Protein AF-A0A0F5YB56-F1 (afdb_monomer)

Mean predicted aligned error: 17.94 Å

Foldseek 3Di:
DVLVVLVVVDDALVSLVVSLVVLVVLLVVLVPPDPPDPCVVVSVVVNVVSVVVNVVSVVVNCVNQLQNVLVVLQVVLVVLVVP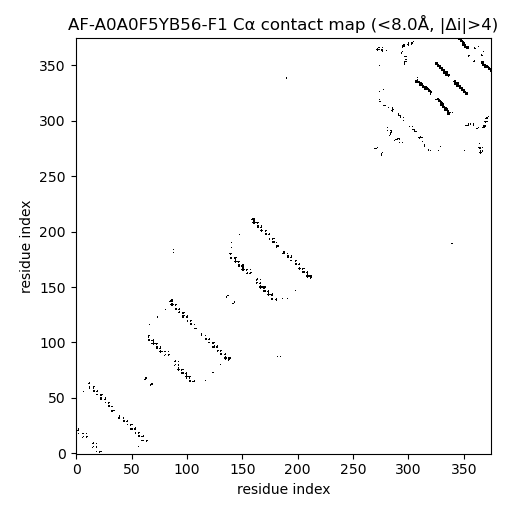DQALVSLVSSLVSLVSSLVSLVPDDPPPPCNVVSVVVNVVSVVSNVVSVVSSCVRQLQNVLVVLLVVLVVQVVVDQALVSLVSSLVSLVSSLVSLVPQDPPHPLVVLSVVVNVVSVVSSVVSNVVSVVRVVVVVVVVVVPDDDDDDDDDDDDDDDDDDDDDDDDDDDDDDDDDDDDDDDDDDDDDDQDLAPVSQVVVQLCCVAVVVDQSLLQAAPVQSVQDDGFARWHDKDWPDKDADPVRFKIKTWMFIFGADPSRHTDTFIKIWIKGQHPPPVSQVPGRSSIGTNHMDTD

pLDDT: mean 81.75, std 20.07, range [25.58, 98.75]

Radius of gyration: 40.67 Å; Cα contacts (8 Å, |Δi|>4): 469; chains: 1; bounding box: 80×60×147 Å

Secondary structure (DSSP, 8-state):
-HHHHHTTT--SHHHHHHHHHHHHHHHHHHHTS-TTSTTHHHHHHHHHHHHHHHHHHHHHHHHH-HHHHHHHHHHHHHHHHTT--SHHHHHHHHHHHHHHHHHHHTS-TTSTTHHHHHHHHHHHHHHHHHHHHHHHHH-HHHHHHHHHHHHHHHGGG--SHHHHHHHHHHHHHHHHHHTT--TTSTTHHHHHHHHHHHHHHHHHHHHHHHHHHHHHHHHHHHTSPPPPPPPPP-----------------------------PPPP-PPPP-SHHHHHHHHHHHHHHS----GGGB-GGGGGG----EEEEEEEEEEEEEEGGGTEEEEEEEEEEE-TTS-EEEEEEEEEEEE---HHHHTTSGGGEEEEEEEE-

Sequence (375 aa):
MKAAVNVQTAESMADWNIVTTQWEEAINLLKIVPKLSENYSVAQSKITEYQRNLDYAKNKVALLDPLNQAMNKAQSAANLTQTAKSYDQWNQVYSGWKDAISLLENLPESHQKSDFAQQKITEYQSNLDYAKQQMTRTDPFVSGTNKAEEAVLLQPNAVLEADWNEVANCWQKAITLLKTVSQTHPQYQTASQKITEYQQNLSYAQKQANLMRQATVAVMQNSLPVSSPQSPPSSPTQQSVKPQVSNSAQQPTNNPQPSNPPTSPQPQPVSGSATDFMNAYLNDIVNKGSYGYGYWCKSSEILSSRLFSPRNFQVLDVNEYDNGNSASATVRIDSSNKGGMPITQNWRFYLDKETDPSAVEGLPGGWCIALMFDS

Organism: NCBI:txid1637645

Solvent-accessible surface area (backbone atoms only — not comparable to full-atom values): 20847 Å² total; per-residue (Å²): 109,72,38,72,54,46,64,77,73,48,82,49,47,68,43,25,47,52,33,27,52,45,33,51,53,51,41,54,62,41,68,69,53,51,86,86,41,90,57,29,68,59,32,56,54,47,40,61,55,42,50,56,53,29,52,53,28,48,52,49,29,57,67,57,31,43,62,54,49,16,53,53,30,35,51,53,17,58,58,43,58,79,72,50,76,46,28,72,47,23,47,50,27,26,48,23,25,49,53,16,38,53,30,39,74,70,53,56,81,87,42,98,55,39,73,60,37,57,55,47,39,61,57,38,49,56,53,27,54,50,25,51,51,48,21,61,74,36,26,32,53,59,55,10,52,53,29,39,50,52,18,61,70,44,50,88,74,44,75,48,32,68,45,20,48,48,26,21,48,25,23,50,51,13,41,57,28,27,69,66,45,46,88,87,39,98,54,31,67,52,32,57,54,47,38,60,54,38,54,53,53,25,52,50,27,50,51,50,17,53,48,37,46,51,52,53,52,52,53,61,66,69,67,61,77,78,78,80,79,81,84,78,82,83,84,85,88,83,83,91,83,88,86,88,92,86,85,90,85,81,90,89,89,83,88,90,85,88,86,86,88,81,84,75,84,71,89,70,81,84,59,61,41,71,62,52,29,49,54,52,52,52,45,34,34,41,76,67,69,41,69,55,67,86,44,40,18,82,94,24,52,92,70,64,77,67,78,42,74,39,70,47,75,43,83,75,48,70,49,72,38,79,96,71,44,31,34,43,34,37,31,40,35,37,23,25,43,100,79,63,51,78,42,76,47,42,33,40,35,36,33,31,52,50,82,55,79,88,59,32,86,76,26,57,58,28,44,17,37,53,46,77,48,82,103

Nearest PDB structures (foldseek):
  8uc6-assembly2_B  TM=3.831E-01  e=4.352E-01  Homo sapiens
  1x8z-assembly2_C  TM=3.629E-01  e=2.295E+00  Arabidopsis thaliana
  4tql-assembly1_A  TM=1.793E-01  e=3.166E+00  synthetic construct

Structure (mmCIF, N/CA/C/O backbone):
data_AF-A0A0F5YB56-F1
#
_entry.id   AF-A0A0F5YB56-F1
#
loop_
_atom_site.group_PDB
_atom_site.id
_atom_site.type_symbol
_atom_site.label_atom_id
_atom_site.label_alt_id
_atom_site.label_comp_id
_atom_site.label_asym_id
_atom_site.label_entity_id
_atom_site.label_seq_id
_atom_site.pdbx_PDB_ins_code
_atom_site.Cartn_x
_atom_site.Cartn_y
_atom_site.Cartn_z
_atom_site.occupancy
_atom_site.B_iso_or_equiv
_atom_site.auth_seq_id
_atom_site.auth_comp_id
_atom_site.auth_asym_id
_atom_site.auth_atom_id
_atom_site.pdbx_PDB_model_num
ATOM 1 N N . MET A 1 1 ? -13.302 -8.556 49.519 1.00 72.69 1 MET A N 1
ATOM 2 C CA . MET A 1 1 ? -14.594 -8.554 48.782 1.00 72.69 1 MET 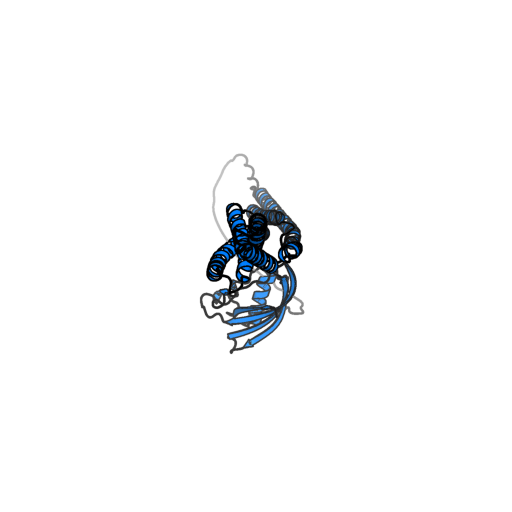A CA 1
ATOM 3 C C . MET A 1 1 ? -14.366 -9.057 47.363 1.00 72.69 1 MET A C 1
ATOM 5 O O . MET A 1 1 ? -13.220 -9.028 46.932 1.00 72.69 1 MET A O 1
ATOM 9 N N . LYS A 1 2 ? -15.421 -9.452 46.637 1.00 80.75 2 LYS A N 1
ATOM 10 C CA . LYS A 1 2 ? -15.313 -9.990 45.267 1.00 80.75 2 LYS A CA 1
ATOM 11 C C . LYS A 1 2 ? -14.617 -9.021 44.291 1.00 80.75 2 LYS A C 1
ATOM 13 O O . LYS A 1 2 ? -13.666 -9.428 43.636 1.00 80.75 2 LYS A O 1
ATOM 18 N N . ALA A 1 3 ? -14.966 -7.730 44.330 1.00 78.62 3 ALA A N 1
ATOM 19 C CA . ALA A 1 3 ? -14.349 -6.696 43.488 1.00 78.62 3 ALA A CA 1
ATOM 20 C C . ALA A 1 3 ? -12.815 -6.654 43.609 1.00 78.62 3 ALA A C 1
ATOM 22 O O . ALA A 1 3 ? -12.112 -6.681 42.608 1.00 78.62 3 ALA A O 1
ATOM 23 N N . ALA A 1 4 ? -12.289 -6.658 44.839 1.00 80.62 4 ALA A N 1
ATOM 24 C CA . ALA A 1 4 ? -10.849 -6.592 45.100 1.00 80.62 4 ALA A CA 1
ATOM 25 C C . ALA A 1 4 ? -10.066 -7.831 44.619 1.00 80.62 4 ALA A C 1
ATOM 27 O O . ALA A 1 4 ? -8.869 -7.720 44.376 1.00 80.62 4 ALA A O 1
ATOM 28 N N . VAL A 1 5 ? -10.727 -8.987 44.479 1.00 84.25 5 VAL A N 1
ATOM 29 C CA . VAL A 1 5 ? -10.136 -10.188 43.863 1.00 84.25 5 VAL A CA 1
ATOM 30 C C . VAL A 1 5 ? -10.181 -10.053 42.343 1.00 84.25 5 VAL A C 1
ATOM 32 O O . VAL A 1 5 ? -9.153 -10.171 41.689 1.00 84.25 5 VAL A O 1
ATOM 35 N N . ASN A 1 6 ? -11.345 -9.704 41.788 1.00 83.25 6 ASN A N 1
ATOM 36 C CA . ASN A 1 6 ? -11.537 -9.555 40.344 1.00 83.25 6 ASN A CA 1
ATOM 37 C C . ASN A 1 6 ? -10.616 -8.483 39.721 1.00 83.25 6 ASN A C 1
ATOM 39 O O . ASN A 1 6 ? -10.156 -8.665 38.602 1.00 83.25 6 ASN A O 1
ATOM 43 N N . VAL A 1 7 ? -10.280 -7.405 40.447 1.00 86.44 7 VAL A N 1
ATOM 44 C CA . VAL A 1 7 ? -9.283 -6.391 40.026 1.00 86.44 7 VAL A CA 1
ATOM 45 C C . VAL A 1 7 ? -7.919 -7.009 39.678 1.00 86.44 7 VAL A C 1
ATOM 47 O O . VAL A 1 7 ? -7.213 -6.465 38.834 1.00 86.44 7 VAL A O 1
ATOM 50 N N . GLN A 1 8 ? -7.532 -8.120 40.314 1.00 84.12 8 GLN A N 1
ATOM 51 C CA . GLN A 1 8 ? -6.227 -8.762 40.104 1.00 84.12 8 GLN A CA 1
ATOM 52 C C . GLN A 1 8 ? -6.178 -9.642 38.848 1.00 84.12 8 GLN A C 1
ATOM 54 O O . GLN A 1 8 ? -5.088 -9.971 38.391 1.00 84.12 8 GLN A O 1
ATOM 59 N N . THR A 1 9 ? -7.337 -10.024 38.302 1.00 87.31 9 THR A N 1
ATOM 60 C CA . THR A 1 9 ? -7.467 -10.963 37.173 1.00 87.31 9 THR A CA 1
ATOM 61 C C . THR A 1 9 ? -8.269 -10.384 36.004 1.00 87.31 9 THR A C 1
ATOM 63 O O . THR A 1 9 ? -8.651 -11.125 35.104 1.00 87.31 9 THR A O 1
ATOM 66 N N . ALA A 1 10 ? -8.601 -9.091 36.035 1.00 87.81 10 ALA A N 1
ATOM 67 C CA . ALA A 1 10 ? -9.390 -8.438 34.998 1.00 87.81 10 ALA A CA 1
ATOM 68 C C . ALA A 1 10 ? -8.500 -8.020 33.818 1.00 87.81 10 ALA A C 1
ATOM 70 O O . ALA A 1 10 ? -7.656 -7.127 33.943 1.00 87.81 10 ALA A O 1
ATOM 71 N N . GLU A 1 11 ? -8.721 -8.635 32.658 1.00 83.94 11 GLU A N 1
ATOM 72 C CA . GLU A 1 11 ? -7.939 -8.386 31.441 1.00 83.94 11 GLU A CA 1
ATOM 73 C C . GLU A 1 11 ? -8.788 -7.729 30.346 1.00 83.94 11 GLU A C 1
ATOM 75 O O . GLU A 1 11 ? -8.334 -6.790 29.691 1.00 83.94 11 GLU A O 1
ATOM 80 N N . SER A 1 12 ? -10.043 -8.158 30.187 1.00 82.88 12 SER A N 1
ATOM 81 C CA . SER A 1 12 ? -10.967 -7.637 29.176 1.00 82.88 12 SER A CA 1
ATOM 82 C C . SER A 1 12 ? -11.818 -6.472 29.690 1.00 82.88 12 SER A C 1
ATOM 84 O O . SER A 1 12 ? -12.022 -6.295 30.894 1.00 82.88 12 SER A O 1
ATOM 86 N N . MET A 1 13 ? -12.403 -5.689 28.774 1.00 83.38 13 MET A N 1
ATOM 87 C CA . MET A 1 13 ? -13.374 -4.653 29.155 1.00 83.38 13 MET A CA 1
ATOM 88 C C . MET A 1 13 ? -14.573 -5.245 29.916 1.00 83.38 13 MET A C 1
ATOM 90 O O . MET A 1 13 ? -15.077 -4.613 30.839 1.00 83.38 13 MET A O 1
ATOM 94 N N . ALA A 1 14 ? -15.013 -6.461 29.571 1.00 85.12 14 ALA A N 1
ATOM 95 C CA . ALA A 1 14 ? -16.103 -7.134 30.273 1.00 85.12 14 ALA A CA 1
ATOM 96 C C . ALA A 1 14 ? -15.753 -7.379 31.752 1.00 85.12 14 ALA A C 1
ATOM 98 O O . ALA A 1 14 ? -16.564 -7.078 32.629 1.00 85.12 14 ALA A O 1
ATOM 99 N N . ASP A 1 15 ? -14.522 -7.812 32.042 1.00 87.56 15 ASP A N 1
ATOM 100 C CA . ASP A 1 15 ? -14.042 -7.993 33.416 1.00 87.56 15 ASP A CA 1
ATOM 101 C C . ASP A 1 15 ? -13.987 -6.659 34.171 1.00 87.56 15 ASP A C 1
ATOM 103 O O . ASP A 1 15 ? -14.460 -6.560 35.306 1.00 87.56 15 ASP A O 1
ATOM 107 N N . TRP A 1 16 ? -13.470 -5.602 33.534 1.00 90.62 16 TRP A N 1
ATOM 108 C CA . TRP A 1 16 ? -13.402 -4.266 34.135 1.00 90.62 16 TRP A CA 1
ATOM 109 C C . TRP A 1 16 ? -14.781 -3.620 34.336 1.00 90.62 16 TRP A C 1
ATOM 111 O O . TRP A 1 16 ? -14.974 -2.903 35.322 1.00 90.62 16 TRP A O 1
ATOM 121 N N . ASN A 1 17 ? -15.768 -3.925 33.489 1.00 89.50 17 ASN A N 1
ATOM 122 C CA . ASN A 1 17 ? -17.169 -3.556 33.704 1.00 89.50 17 ASN A CA 1
ATOM 123 C C . ASN A 1 17 ? -17.752 -4.290 34.923 1.00 89.50 17 ASN A C 1
ATOM 125 O O . ASN A 1 17 ? -18.320 -3.647 35.803 1.00 89.50 17 ASN A O 1
ATOM 129 N N . ILE A 1 18 ? -17.527 -5.603 35.051 1.00 92.50 18 ILE A N 1
ATOM 130 C CA . ILE A 1 18 ? -17.944 -6.385 36.230 1.00 92.50 18 ILE A CA 1
ATOM 131 C C . ILE A 1 18 ? -17.301 -5.835 37.515 1.00 92.50 18 ILE A C 1
ATOM 133 O O . ILE A 1 18 ? -17.972 -5.704 38.540 1.00 92.50 18 ILE A O 1
ATOM 137 N N . VAL A 1 19 ? -16.011 -5.488 37.476 1.00 92.75 19 VAL A N 1
ATOM 138 C CA . VAL A 1 19 ? -15.304 -4.836 38.592 1.00 92.75 19 VAL A CA 1
ATOM 139 C C . VAL A 1 19 ? -15.931 -3.478 38.930 1.00 92.75 19 VAL A C 1
ATOM 141 O O . VAL A 1 19 ? -16.148 -3.188 40.106 1.00 92.75 19 VAL A O 1
ATOM 144 N N . THR A 1 20 ? -16.253 -2.668 37.918 1.00 93.38 20 THR A N 1
ATOM 145 C CA . THR A 1 20 ? -16.901 -1.354 38.068 1.00 93.38 20 THR A CA 1
ATOM 146 C C . THR A 1 20 ? -18.245 -1.486 38.787 1.00 93.38 20 THR A C 1
ATOM 148 O O . THR A 1 20 ? -18.437 -0.859 39.830 1.00 93.38 20 THR A O 1
ATOM 151 N N . THR A 1 21 ? -19.130 -2.371 38.315 1.00 95.12 21 THR A N 1
ATOM 152 C CA . THR A 1 21 ? -20.437 -2.632 38.941 1.00 95.12 21 THR A CA 1
ATOM 153 C C . THR A 1 21 ? -20.297 -3.080 40.398 1.00 95.12 21 THR A C 1
ATOM 155 O O . THR A 1 21 ? -20.975 -2.547 41.273 1.00 95.12 21 THR A O 1
ATOM 158 N N . GLN A 1 22 ? -19.368 -3.993 40.705 1.00 95.00 22 GLN A N 1
ATOM 159 C CA . GLN A 1 22 ? -19.186 -4.485 42.078 1.00 95.00 22 GLN A CA 1
ATOM 160 C C . GLN A 1 22 ? -18.652 -3.415 43.049 1.00 95.00 22 GLN A C 1
ATOM 162 O O . GLN A 1 22 ? -18.952 -3.470 44.245 1.00 95.00 22 GLN A O 1
ATOM 167 N N . TRP A 1 23 ? -17.867 -2.440 42.572 1.00 96.50 23 TRP A N 1
ATOM 168 C CA . TRP A 1 23 ? -17.486 -1.284 43.390 1.00 96.50 23 TRP A CA 1
ATOM 169 C C . TRP A 1 23 ? -18.673 -0.338 43.622 1.00 96.50 23 TRP A C 1
ATOM 171 O O . TRP A 1 23 ? -18.860 0.119 44.750 1.00 96.50 23 TRP A O 1
ATOM 181 N N . GLU A 1 24 ? -19.505 -0.086 42.608 1.00 96.75 24 GLU A N 1
ATOM 182 C CA . GLU A 1 24 ? -20.713 0.747 42.733 1.00 96.75 24 GLU A CA 1
ATOM 183 C C . GLU A 1 24 ? -21.739 0.151 43.703 1.00 96.75 24 GLU A C 1
ATOM 185 O O . GLU A 1 24 ? -22.206 0.847 44.608 1.00 96.75 24 GLU A O 1
ATOM 190 N N . GLU A 1 25 ? -22.036 -1.145 43.580 1.00 96.12 25 GLU A N 1
ATOM 191 C CA . GLU A 1 25 ? -22.903 -1.887 44.503 1.00 96.12 25 GLU A CA 1
ATOM 192 C C . GLU A 1 25 ? -22.407 -1.775 45.951 1.00 96.12 25 GLU A C 1
ATOM 194 O O . GLU A 1 25 ? -23.170 -1.420 46.852 1.00 96.12 25 GLU A O 1
ATOM 199 N N . ALA A 1 26 ? -21.112 -2.009 46.183 1.00 95.38 26 ALA A N 1
ATOM 200 C CA . ALA A 1 26 ? -20.529 -1.939 47.518 1.00 95.38 26 ALA A CA 1
ATOM 201 C C . ALA A 1 26 ? -20.551 -0.519 48.109 1.00 95.38 26 ALA A C 1
ATOM 203 O O . ALA A 1 26 ? -20.830 -0.353 49.296 1.00 95.38 26 ALA A O 1
ATOM 204 N N . ILE A 1 27 ? -20.300 0.513 47.297 1.00 96.75 27 ILE A N 1
ATOM 205 C CA . ILE A 1 27 ? -20.431 1.915 47.718 1.00 96.75 27 ILE A CA 1
ATOM 206 C C . ILE A 1 27 ? -21.886 2.226 48.093 1.00 96.75 27 ILE A C 1
ATOM 208 O O . ILE A 1 27 ? -22.131 2.876 49.110 1.00 96.75 27 ILE A O 1
ATOM 212 N N . ASN A 1 28 ? -22.860 1.745 47.318 1.00 96.81 28 ASN A N 1
ATOM 213 C CA . ASN A 1 28 ? -24.279 1.961 47.598 1.00 96.81 28 ASN A CA 1
ATOM 214 C C . ASN A 1 28 ? -24.735 1.249 48.886 1.00 96.81 28 ASN A C 1
ATOM 216 O O . ASN A 1 28 ? -25.461 1.848 49.679 1.00 96.81 28 ASN A O 1
ATOM 220 N N . LEU A 1 29 ? -24.230 0.042 49.164 1.00 96.19 29 LEU A N 1
ATOM 221 C CA . LEU A 1 29 ? -24.455 -0.660 50.436 1.00 96.19 29 LEU A CA 1
ATOM 222 C C . LEU A 1 29 ? -23.815 0.048 51.644 1.00 96.19 29 LEU A C 1
ATOM 224 O O . LEU A 1 29 ? -24.367 0.008 52.740 1.00 96.19 29 LEU A O 1
ATOM 228 N N . LEU A 1 30 ? -22.681 0.733 51.472 1.00 96.19 30 LEU A N 1
ATOM 229 C CA . LEU A 1 30 ? -22.083 1.533 52.550 1.00 96.19 30 LEU A CA 1
ATOM 230 C C . LEU A 1 30 ? -22.827 2.860 52.782 1.00 96.19 30 LEU A C 1
ATOM 232 O O . LEU A 1 30 ? -22.901 3.327 53.919 1.00 96.19 30 LEU A O 1
ATOM 236 N N . LYS A 1 31 ? -23.412 3.464 51.737 1.00 96.31 31 LYS A N 1
ATOM 237 C CA . LYS A 1 31 ? -24.181 4.721 51.840 1.00 96.31 31 LYS A CA 1
ATOM 238 C C . LYS A 1 31 ? -25.451 4.597 52.688 1.00 96.31 31 LYS A C 1
ATOM 240 O O . LYS A 1 31 ? -25.878 5.599 53.255 1.00 96.31 31 LYS A O 1
ATOM 245 N N . ILE A 1 32 ? -26.045 3.404 52.790 1.00 96.75 32 ILE A N 1
ATOM 246 C CA . ILE A 1 32 ? -27.259 3.166 53.595 1.00 96.75 32 ILE A CA 1
ATOM 247 C C . ILE A 1 32 ? -26.985 2.936 55.093 1.00 96.75 32 ILE A C 1
ATOM 249 O O . ILE A 1 32 ? -27.934 2.805 55.865 1.00 96.75 32 ILE A O 1
ATOM 253 N N . VAL A 1 33 ? -25.719 2.895 55.533 1.00 96.44 33 VAL A N 1
ATOM 254 C CA . VAL A 1 33 ? -25.373 2.708 56.953 1.00 96.44 33 VAL A CA 1
ATOM 255 C C . VAL A 1 33 ? -25.888 3.901 57.783 1.00 96.44 33 VAL A C 1
ATOM 257 O O . VAL A 1 33 ? -25.495 5.039 57.510 1.00 96.44 33 VAL A O 1
ATOM 260 N N . PRO A 1 34 ? -26.739 3.690 58.810 1.00 96.75 34 PRO A N 1
ATOM 261 C CA . PRO A 1 34 ? -27.306 4.786 59.596 1.00 96.75 34 PRO A CA 1
ATOM 262 C C . PRO A 1 34 ? -26.246 5.597 60.348 1.00 96.75 34 PRO A C 1
ATOM 264 O O . PRO A 1 34 ? -25.312 5.031 60.911 1.00 96.75 34 PRO A O 1
ATOM 267 N N . LYS A 1 35 ? -26.448 6.918 60.461 1.00 94.06 35 LYS A N 1
ATOM 268 C CA . LYS A 1 35 ? -25.538 7.841 61.178 1.00 94.06 35 LYS A CA 1
ATOM 269 C C . LYS A 1 35 ? -25.308 7.498 62.654 1.00 94.06 35 LYS A C 1
ATOM 271 O O . LYS A 1 35 ? -24.278 7.867 63.201 1.00 94.06 35 LYS A O 1
ATOM 276 N N . LEU A 1 36 ? -26.269 6.819 63.284 1.00 95.69 36 LEU A N 1
ATOM 277 C CA . LEU A 1 36 ? -26.202 6.366 64.678 1.00 95.69 36 LEU A CA 1
ATOM 278 C C . LEU A 1 36 ? -25.543 4.983 64.835 1.00 95.69 36 LEU A C 1
ATOM 280 O O . LEU A 1 36 ? -25.415 4.497 65.953 1.00 95.69 36 LEU A O 1
ATOM 284 N N . SER A 1 37 ? -25.146 4.327 63.740 1.00 96.94 37 SER A N 1
ATOM 285 C CA . SER A 1 37 ? -24.396 3.073 63.806 1.00 96.94 37 SER A CA 1
ATOM 286 C C . 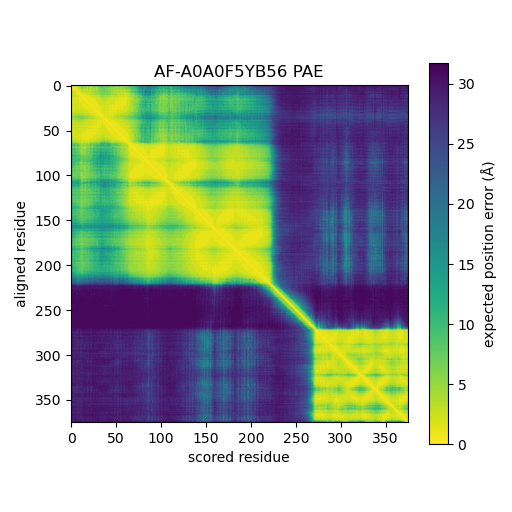SER A 1 37 ? -22.964 3.337 64.266 1.00 96.94 37 SER A C 1
ATOM 288 O O . SER A 1 37 ? -22.284 4.197 63.708 1.00 96.94 37 SER A O 1
ATOM 290 N N . GLU A 1 38 ? -22.464 2.523 65.195 1.00 96.31 38 GLU A N 1
ATOM 291 C CA . GLU A 1 38 ? -21.053 2.514 65.614 1.00 96.31 38 GLU A CA 1
ATOM 292 C C . GLU A 1 38 ? -20.092 2.363 64.415 1.00 96.31 38 GLU A C 1
ATOM 294 O O . GLU A 1 38 ? -19.005 2.936 64.390 1.00 96.31 38 GLU A O 1
ATOM 299 N N . ASN A 1 39 ? -20.534 1.667 63.361 1.00 95.50 39 ASN A N 1
ATOM 300 C CA . ASN A 1 39 ? -19.767 1.444 62.136 1.00 95.50 39 ASN A CA 1
ATOM 301 C C . ASN A 1 39 ? -19.852 2.594 61.113 1.00 95.50 39 ASN A C 1
ATOM 303 O O . ASN A 1 39 ? -19.219 2.509 60.059 1.00 95.50 39 ASN A O 1
ATOM 307 N N . TYR A 1 40 ? -20.596 3.676 61.377 1.00 96.62 40 TYR A N 1
ATOM 308 C CA . TYR A 1 40 ? -20.810 4.752 60.400 1.00 96.62 40 TYR A CA 1
ATOM 309 C C . TYR A 1 40 ? -19.498 5.408 59.938 1.00 96.62 40 TYR A C 1
ATOM 311 O O . TYR A 1 40 ? -19.279 5.567 58.738 1.00 96.62 40 TYR A O 1
ATOM 319 N N . SER A 1 41 ? -18.586 5.727 60.863 1.00 95.69 41 SER A N 1
ATOM 320 C CA . SER A 1 41 ? -17.281 6.329 60.528 1.00 95.69 41 SER A CA 1
ATOM 321 C C . SER A 1 41 ? -16.414 5.405 59.655 1.00 95.69 41 SER A C 1
ATOM 323 O O . SER A 1 41 ? -15.781 5.840 58.685 1.00 95.69 41 SER A O 1
ATOM 325 N N . VAL A 1 42 ? -16.454 4.096 59.935 1.00 96.50 42 VAL A N 1
ATOM 326 C CA . VAL A 1 42 ? -15.768 3.065 59.141 1.00 96.50 42 VAL A CA 1
ATOM 327 C C . VAL A 1 42 ? -16.377 2.972 57.739 1.00 96.50 42 VAL A C 1
ATOM 329 O O . VAL A 1 42 ? -15.639 2.927 56.753 1.00 96.50 42 VAL A O 1
ATOM 332 N N . ALA A 1 43 ? -17.708 3.022 57.627 1.00 96.69 43 ALA A N 1
ATOM 333 C CA . ALA A 1 43 ? -18.408 3.016 56.346 1.00 96.69 43 ALA A CA 1
ATOM 334 C C . ALA A 1 43 ? -18.056 4.242 55.484 1.00 96.69 43 ALA A C 1
ATOM 336 O O . ALA A 1 43 ? -17.710 4.076 54.316 1.00 96.69 43 ALA A O 1
ATOM 337 N N . GLN A 1 44 ? -18.045 5.455 56.054 1.00 96.44 44 GLN A N 1
ATOM 338 C CA . GLN A 1 44 ? -17.638 6.675 55.334 1.00 96.44 44 GLN A CA 1
ATOM 339 C C . GLN A 1 44 ? -16.172 6.620 54.864 1.00 96.44 44 GLN A C 1
ATOM 341 O O . GLN A 1 44 ? -15.857 6.984 53.725 1.00 96.44 44 GLN A O 1
ATOM 346 N N . SER A 1 45 ? -15.278 6.085 55.701 1.00 96.69 45 SER A N 1
ATOM 347 C CA . SER A 1 45 ? -13.873 5.866 55.334 1.00 96.69 45 SER A CA 1
ATOM 348 C C . SER A 1 45 ? -13.744 4.889 54.156 1.00 96.69 45 SER A C 1
ATOM 350 O O . SER A 1 45 ? -13.021 5.159 53.195 1.00 96.69 45 SER A O 1
ATOM 352 N N . LYS A 1 46 ? -14.505 3.783 54.175 1.00 95.69 46 LYS A N 1
ATOM 353 C CA . LYS A 1 46 ? -14.518 2.797 53.084 1.00 95.69 46 LYS A CA 1
ATOM 354 C C . LYS A 1 46 ? -15.180 3.296 51.801 1.00 95.69 46 LYS A C 1
ATOM 356 O O . LYS A 1 46 ? -14.696 2.938 50.734 1.00 95.69 46 LYS A O 1
ATOM 361 N N . ILE A 1 47 ? -16.184 4.174 51.864 1.00 97.25 47 ILE A N 1
ATOM 362 C CA . ILE A 1 47 ? -16.727 4.845 50.666 1.00 97.25 47 ILE A CA 1
ATOM 363 C C . ILE A 1 47 ? -15.620 5.622 49.941 1.00 97.25 47 ILE A C 1
ATOM 365 O O . ILE A 1 47 ? -15.472 5.486 48.730 1.00 97.25 47 ILE A O 1
ATOM 369 N N . THR A 1 48 ? -14.797 6.376 50.677 1.00 94.88 48 THR A N 1
ATOM 370 C CA . THR A 1 48 ? -13.687 7.160 50.097 1.00 94.88 48 THR A CA 1
ATOM 371 C C . THR A 1 48 ? -12.614 6.267 49.462 1.00 94.88 48 THR A C 1
ATOM 373 O O . THR A 1 48 ? -12.076 6.576 48.399 1.00 94.88 48 THR A O 1
ATOM 376 N N . GLU A 1 49 ? -12.297 5.136 50.095 1.00 93.81 49 GLU A N 1
ATOM 377 C CA . GLU A 1 49 ? -11.391 4.128 49.536 1.00 93.81 49 GLU A CA 1
ATOM 378 C C . GLU A 1 49 ? -11.954 3.510 48.250 1.00 93.81 49 GLU A C 1
ATOM 380 O O . GLU A 1 49 ? -11.271 3.481 47.227 1.00 93.81 49 GLU A O 1
ATOM 385 N N . TYR A 1 50 ? -13.208 3.060 48.288 1.00 96.12 50 TYR A N 1
ATOM 386 C CA . TYR A 1 50 ? -13.836 2.333 47.189 1.00 96.12 50 TYR A CA 1
ATOM 387 C C . TYR A 1 50 ? -14.135 3.239 45.994 1.00 96.12 50 TYR A C 1
ATOM 389 O O . TYR A 1 50 ? -14.043 2.772 44.863 1.00 96.12 50 TYR A O 1
ATOM 397 N N . GLN A 1 51 ? -14.405 4.531 46.212 1.00 95.94 51 GLN A N 1
ATOM 398 C CA . GLN A 1 51 ? -14.556 5.501 45.127 1.00 95.94 51 GLN A CA 1
ATOM 399 C C . GLN A 1 51 ? -13.279 5.592 44.278 1.00 95.94 51 GLN A C 1
ATOM 401 O O . GLN A 1 51 ? -13.358 5.521 43.058 1.00 95.94 51 GLN A O 1
ATOM 406 N N . ARG A 1 52 ? -12.089 5.619 44.896 1.00 94.75 52 ARG A N 1
ATOM 407 C CA . ARG A 1 52 ? -10.816 5.619 44.147 1.00 94.75 52 ARG A CA 1
ATOM 408 C C . ARG A 1 52 ? -10.608 4.332 43.341 1.00 94.75 52 ARG A C 1
ATOM 410 O O . ARG A 1 52 ? -10.088 4.382 42.229 1.00 94.75 52 ARG A O 1
ATOM 417 N N . ASN A 1 53 ? -11.041 3.188 43.874 1.00 93.62 53 ASN A N 1
ATOM 418 C CA . ASN A 1 53 ? -10.976 1.906 43.162 1.00 93.62 53 ASN A CA 1
ATOM 419 C C . ASN A 1 53 ? -11.979 1.843 41.995 1.00 93.62 53 ASN A C 1
ATOM 421 O O . ASN A 1 53 ? -11.663 1.289 40.943 1.00 93.62 53 ASN A O 1
ATOM 425 N N . LEU A 1 54 ? -13.160 2.444 42.165 1.00 94.38 54 LEU A N 1
ATOM 426 C CA . LEU A 1 54 ? -14.158 2.617 41.114 1.00 94.38 54 LEU A CA 1
ATOM 427 C C . LEU A 1 54 ? -13.630 3.513 39.987 1.00 94.38 54 LEU A C 1
ATOM 429 O O . LEU A 1 54 ? -13.733 3.146 38.819 1.00 94.38 54 LEU A O 1
ATOM 433 N N . ASP A 1 55 ? -13.022 4.649 40.326 1.00 92.50 55 ASP A N 1
ATOM 434 C CA . ASP A 1 55 ? -12.444 5.577 39.350 1.00 92.50 55 ASP A CA 1
ATOM 435 C C . ASP A 1 55 ? -11.299 4.903 38.564 1.00 92.50 55 ASP A C 1
ATOM 437 O O . ASP A 1 55 ? -11.203 5.042 37.343 1.00 92.50 55 ASP A O 1
ATOM 441 N N . TYR A 1 56 ? -10.471 4.088 39.231 1.00 89.81 56 TYR A N 1
ATOM 442 C CA . TYR A 1 56 ? -9.456 3.254 38.578 1.00 89.81 56 TYR A CA 1
ATOM 443 C C . TYR A 1 56 ? -10.070 2.236 37.601 1.00 89.81 56 TYR A C 1
ATOM 445 O O . TYR A 1 56 ? -9.621 2.137 36.457 1.00 89.81 56 TYR A O 1
ATOM 453 N N . ALA A 1 57 ? -11.115 1.512 38.016 1.00 91.06 57 ALA A N 1
ATOM 454 C CA . ALA A 1 57 ? -11.806 0.550 37.159 1.00 91.06 57 ALA A CA 1
ATOM 455 C C . ALA A 1 57 ? -12.465 1.225 35.942 1.00 91.06 57 ALA A C 1
ATOM 457 O O . ALA A 1 57 ? -12.315 0.746 34.819 1.00 91.06 57 ALA A O 1
ATOM 458 N N . LYS A 1 58 ? -13.093 2.392 36.127 1.00 89.88 58 LYS A N 1
ATOM 459 C CA . LYS A 1 58 ? -13.667 3.191 35.031 1.00 89.88 58 LYS A CA 1
ATOM 460 C C . LYS A 1 58 ? -12.612 3.668 34.035 1.00 89.88 58 LYS A C 1
ATOM 462 O O . LYS A 1 58 ? -12.837 3.586 32.831 1.00 89.88 58 LYS A O 1
ATOM 467 N N . ASN A 1 59 ? -11.438 4.088 34.511 1.00 87.56 59 ASN A N 1
ATOM 468 C CA . ASN A 1 59 ? -10.311 4.425 33.636 1.00 87.56 59 ASN A CA 1
ATOM 469 C C . ASN A 1 59 ? -9.810 3.210 32.830 1.00 87.56 59 ASN A C 1
ATOM 471 O O . ASN A 1 59 ? -9.421 3.365 31.674 1.00 87.56 59 ASN A O 1
ATOM 475 N N . LYS A 1 60 ? -9.852 1.994 33.396 1.00 87.62 60 LYS A N 1
ATOM 476 C CA . LYS A 1 60 ? -9.538 0.756 32.660 1.00 87.62 60 LYS A CA 1
ATOM 477 C C . LYS A 1 60 ? -10.580 0.433 31.589 1.00 87.62 60 LYS A C 1
ATOM 479 O O . LYS A 1 60 ? -10.185 0.137 30.466 1.00 87.62 60 LYS A O 1
ATOM 484 N N . VAL A 1 61 ? -11.875 0.562 31.892 1.00 86.75 61 VAL A N 1
ATOM 485 C CA . VAL A 1 61 ? -12.951 0.425 30.890 1.00 86.75 61 VAL A CA 1
ATOM 486 C C . VAL A 1 61 ? -12.748 1.421 29.744 1.00 86.75 61 VAL A C 1
ATOM 488 O O . VAL A 1 61 ? -12.722 1.014 28.588 1.00 86.75 61 VAL A O 1
ATOM 491 N N . ALA A 1 62 ? -12.513 2.702 30.049 1.00 79.94 62 ALA A N 1
ATOM 492 C CA . ALA A 1 62 ? -12.317 3.744 29.038 1.00 79.94 62 ALA A CA 1
ATOM 493 C C . ALA A 1 62 ? -11.071 3.524 28.155 1.00 79.94 62 ALA A C 1
ATOM 495 O O . ALA A 1 62 ? -11.097 3.853 26.971 1.00 79.94 62 ALA A O 1
ATOM 496 N N . LEU A 1 63 ? -9.993 2.947 28.701 1.00 77.44 63 LEU A N 1
ATOM 497 C CA . LEU A 1 63 ? -8.789 2.575 27.945 1.00 77.44 63 LEU A CA 1
ATOM 498 C C . LEU A 1 63 ? -9.019 1.368 27.014 1.00 77.44 63 LEU A C 1
AT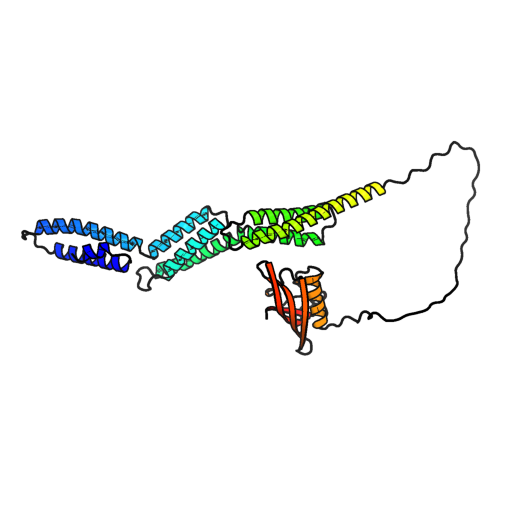OM 500 O O . LEU A 1 63 ? -8.397 1.266 25.955 1.00 77.44 63 LEU A O 1
ATOM 504 N N . LEU A 1 64 ? -9.892 0.445 27.420 1.00 81.06 64 LEU A N 1
ATOM 505 C CA . LEU A 1 64 ? -10.236 -0.767 26.672 1.00 81.06 64 LEU A CA 1
ATOM 506 C C . LEU A 1 64 ? -11.415 -0.574 25.703 1.00 81.06 64 LEU A C 1
ATOM 508 O O . LEU A 1 64 ? -11.744 -1.502 24.973 1.00 81.06 64 LEU A O 1
ATOM 512 N N . ASP A 1 65 ? -12.031 0.610 25.682 1.00 84.50 65 ASP A N 1
ATOM 513 C CA . ASP A 1 65 ? -13.086 1.003 24.744 1.00 84.50 65 ASP A CA 1
ATOM 514 C C . ASP A 1 65 ? -12.557 1.053 23.293 1.00 84.50 65 ASP A C 1
ATOM 516 O O . ASP A 1 65 ? -11.721 1.916 22.987 1.00 84.50 65 ASP A O 1
ATOM 520 N N . PRO A 1 66 ? -13.046 0.181 22.379 1.00 85.62 66 PRO A N 1
ATOM 521 C CA . PRO A 1 66 ? -12.662 0.200 20.971 1.00 85.62 66 PRO A CA 1
ATOM 522 C C . PRO A 1 66 ? -12.904 1.558 20.313 1.00 85.62 66 PRO A C 1
ATOM 524 O O . PRO A 1 66 ? -12.120 1.955 19.454 1.00 85.62 66 PRO A O 1
ATOM 527 N N . LEU A 1 67 ? -13.915 2.319 20.754 1.00 89.00 67 LEU A N 1
ATOM 528 C CA . LEU A 1 67 ? -14.164 3.663 20.241 1.00 89.00 67 LEU A CA 1
ATOM 529 C C . LEU A 1 67 ? -13.009 4.610 20.590 1.00 89.00 67 LEU A C 1
ATOM 531 O O . LEU A 1 67 ? -12.496 5.300 19.710 1.00 89.00 67 LEU A O 1
ATOM 535 N N . ASN A 1 68 ? -12.551 4.629 21.844 1.00 87.81 68 ASN A N 1
ATOM 536 C CA . ASN A 1 68 ? -11.423 5.476 22.248 1.00 87.81 68 ASN A CA 1
ATOM 537 C C . ASN A 1 68 ? -10.116 5.024 21.580 1.00 87.81 68 ASN A C 1
ATOM 539 O O . ASN A 1 68 ? -9.311 5.860 21.163 1.00 87.81 68 ASN A O 1
ATOM 543 N N . GLN A 1 69 ? -9.911 3.714 21.419 1.00 89.81 69 GLN A N 1
ATOM 544 C CA . GLN A 1 69 ? -8.764 3.176 20.684 1.00 89.81 69 GLN A CA 1
ATOM 545 C C . GLN A 1 69 ? -8.790 3.596 19.205 1.00 89.81 69 GLN A C 1
ATOM 547 O O . GLN A 1 69 ? -7.767 4.054 18.689 1.00 89.81 69 GLN A O 1
ATOM 552 N N . ALA A 1 70 ? -9.955 3.536 18.551 1.00 94.56 70 ALA A N 1
ATOM 553 C CA . ALA A 1 70 ? -10.144 3.992 17.178 1.00 94.56 70 ALA A CA 1
ATOM 554 C C . ALA A 1 70 ? -9.853 5.489 17.023 1.00 94.56 70 ALA A C 1
ATOM 556 O O . ALA A 1 70 ? -9.081 5.875 16.146 1.00 94.56 70 ALA A O 1
ATOM 557 N N . MET A 1 71 ? -10.406 6.332 17.904 1.00 92.94 71 MET A N 1
ATOM 558 C CA . MET A 1 71 ? -10.162 7.781 17.884 1.00 92.94 71 MET A CA 1
ATOM 559 C C . MET A 1 71 ? -8.667 8.108 18.064 1.00 92.94 71 MET A C 1
ATOM 561 O O . MET A 1 71 ? -8.132 8.963 17.360 1.00 92.94 71 MET A O 1
ATOM 565 N N . ASN A 1 72 ? -7.954 7.393 18.943 1.00 90.19 72 ASN A N 1
ATOM 566 C CA . ASN A 1 72 ? -6.511 7.578 19.151 1.00 90.19 72 ASN A CA 1
ATOM 567 C C . ASN A 1 72 ? -5.668 7.152 17.931 1.00 90.19 72 ASN A C 1
ATOM 569 O O . ASN A 1 72 ? -4.704 7.837 17.566 1.00 90.19 72 ASN A O 1
ATOM 573 N N . LYS A 1 73 ? -6.032 6.038 17.279 1.00 95.00 73 LYS A N 1
ATOM 574 C CA . LYS A 1 73 ? -5.417 5.570 16.022 1.00 95.00 73 LYS A CA 1
ATOM 575 C C . LYS A 1 73 ? -5.635 6.577 14.890 1.00 95.00 73 LYS A C 1
ATOM 577 O O . LYS A 1 73 ? -4.667 6.994 14.252 1.00 95.00 73 LYS A O 1
ATOM 582 N N . ALA A 1 74 ? -6.871 7.044 14.722 1.00 95.75 74 ALA A N 1
ATOM 583 C CA . ALA A 1 74 ? -7.250 8.076 13.764 1.00 95.75 74 ALA A CA 1
ATOM 584 C C . ALA A 1 74 ? -6.497 9.396 13.988 1.00 95.75 74 ALA A C 1
ATOM 586 O O . ALA A 1 74 ? -5.925 9.944 13.048 1.00 95.75 74 ALA A O 1
ATOM 587 N N . GLN A 1 75 ? -6.414 9.885 15.231 1.00 92.44 75 GLN A N 1
ATOM 588 C CA . GLN A 1 75 ? -5.678 11.114 15.547 1.00 92.44 75 GLN A CA 1
ATOM 589 C C . GLN A 1 75 ? -4.183 10.987 15.219 1.00 92.44 75 GLN A C 1
ATOM 591 O O . GLN A 1 75 ? -3.570 11.924 14.705 1.00 92.44 75 GLN A O 1
ATOM 596 N N . SER A 1 76 ? -3.596 9.818 15.478 1.00 93.69 76 SER A N 1
ATOM 597 C CA . SER A 1 76 ? -2.194 9.534 15.160 1.00 93.69 76 SER A CA 1
ATOM 598 C C . SER A 1 76 ? -1.954 9.508 13.642 1.00 93.69 76 SER A C 1
ATOM 600 O O . SER A 1 76 ? -1.001 10.124 13.162 1.00 93.69 76 SER A O 1
ATOM 602 N N . ALA A 1 77 ? -2.855 8.883 12.875 1.00 95.25 77 ALA A N 1
ATOM 603 C CA . ALA A 1 77 ? -2.819 8.886 11.412 1.00 95.25 77 ALA A CA 1
ATOM 604 C C . ALA A 1 77 ? -2.997 10.303 10.830 1.00 95.25 77 ALA A C 1
ATOM 606 O O . ALA A 1 77 ? -2.229 10.712 9.955 1.00 95.25 77 ALA A O 1
ATOM 607 N N . ALA A 1 78 ? -3.940 11.092 11.356 1.00 93.38 78 ALA A N 1
ATOM 608 C CA . ALA A 1 78 ? -4.176 12.482 10.961 1.00 93.38 78 ALA A CA 1
ATOM 609 C C . ALA A 1 78 ? -2.966 13.392 11.235 1.00 93.38 78 ALA A C 1
ATOM 611 O O . ALA A 1 78 ? -2.600 14.203 10.383 1.00 93.38 78 ALA A O 1
ATOM 612 N N . ASN A 1 79 ? -2.303 13.226 12.384 1.00 91.62 79 ASN A N 1
ATOM 613 C CA . ASN A 1 79 ? -1.089 13.971 12.722 1.00 91.62 79 ASN A CA 1
ATOM 614 C C . ASN A 1 79 ? 0.070 13.611 11.778 1.00 91.62 79 ASN A C 1
ATOM 616 O O . ASN A 1 79 ? 0.743 14.499 11.251 1.00 91.62 79 ASN A O 1
ATOM 620 N N . LEU A 1 80 ? 0.287 12.316 11.515 1.00 95.75 80 LEU A N 1
ATOM 621 C CA . LEU A 1 80 ? 1.348 11.861 10.614 1.00 95.75 80 LEU A CA 1
ATOM 622 C C . LEU A 1 80 ? 1.097 12.297 9.158 1.00 95.75 80 LEU A C 1
ATOM 624 O O . LEU A 1 80 ? 2.041 12.687 8.472 1.00 95.75 80 LEU A O 1
ATOM 628 N N . THR A 1 81 ? -0.166 12.347 8.718 1.00 96.75 81 THR A N 1
ATOM 629 C CA . THR A 1 81 ? -0.590 12.850 7.391 1.00 96.75 81 THR A CA 1
ATOM 630 C C . THR A 1 81 ? -0.019 14.240 7.074 1.00 96.75 81 THR A C 1
ATOM 632 O O . THR A 1 81 ? 0.326 14.508 5.928 1.00 96.75 81 THR A O 1
ATOM 635 N N . GLN A 1 82 ? 0.144 15.115 8.077 1.00 91.69 82 GLN A N 1
ATOM 636 C CA . GLN A 1 82 ? 0.674 16.477 7.888 1.00 91.69 82 GLN A CA 1
ATOM 637 C C . GLN A 1 82 ? 2.177 16.525 7.563 1.00 91.69 82 GLN A C 1
ATOM 639 O O . GLN A 1 82 ? 2.688 17.558 7.132 1.00 91.69 82 GLN A O 1
ATOM 644 N N . THR A 1 83 ? 2.912 15.437 7.814 1.00 95.75 83 THR A N 1
ATOM 645 C CA . THR A 1 83 ? 4.385 15.405 7.732 1.00 95.75 83 THR A CA 1
ATOM 646 C C . THR A 1 83 ? 4.943 14.248 6.903 1.00 95.75 83 THR A C 1
ATOM 648 O O . THR A 1 83 ? 6.134 14.262 6.582 1.00 95.75 83 THR A O 1
ATOM 651 N N . ALA A 1 84 ? 4.104 13.280 6.522 1.00 96.00 84 ALA A N 1
ATOM 652 C CA . ALA A 1 84 ? 4.473 12.128 5.710 1.00 96.00 84 ALA A CA 1
ATOM 653 C C . ALA A 1 84 ? 4.952 12.535 4.304 1.00 96.00 84 ALA A C 1
ATOM 655 O O . ALA A 1 84 ? 4.309 13.305 3.588 1.00 96.00 84 ALA A O 1
ATOM 656 N N . LYS A 1 85 ? 6.111 12.003 3.905 1.00 94.69 85 LYS A N 1
ATOM 657 C CA . LYS A 1 85 ? 6.791 12.291 2.629 1.00 94.69 85 LYS A CA 1
ATOM 658 C C . LYS A 1 85 ? 7.272 11.038 1.899 1.00 94.69 85 LYS A C 1
ATOM 660 O O . LYS A 1 85 ? 7.424 11.091 0.683 1.00 94.69 85 LYS A O 1
ATOM 665 N N . SER A 1 86 ? 7.521 9.938 2.610 1.00 94.88 86 SER A N 1
ATOM 666 C CA . SER A 1 86 ? 7.934 8.657 2.025 1.00 94.88 86 SER A CA 1
ATOM 667 C C . SER A 1 86 ? 6.806 7.627 2.024 1.00 94.88 86 SER A C 1
ATOM 669 O O . SER A 1 86 ? 5.887 7.707 2.843 1.00 94.88 86 SER A O 1
ATOM 671 N N . TYR A 1 87 ? 6.934 6.613 1.162 1.00 94.19 87 TYR A N 1
ATOM 672 C CA . TYR A 1 87 ? 6.059 5.440 1.152 1.00 94.19 87 TYR A CA 1
ATOM 673 C C . TYR A 1 87 ? 5.854 4.853 2.555 1.00 94.19 87 TYR A C 1
ATOM 675 O O . TYR A 1 87 ? 4.718 4.656 2.968 1.00 94.19 87 TYR A O 1
ATOM 683 N N . ASP A 1 88 ? 6.931 4.623 3.318 1.00 94.94 88 ASP A N 1
ATOM 684 C CA . ASP A 1 88 ? 6.846 3.990 4.643 1.00 94.94 88 ASP A CA 1
ATOM 685 C C . ASP A 1 88 ? 6.054 4.840 5.652 1.00 94.94 88 ASP A C 1
ATOM 687 O O . ASP A 1 88 ? 5.333 4.297 6.490 1.00 94.94 88 ASP A O 1
ATOM 691 N N . GLN A 1 89 ? 6.133 6.172 5.558 1.00 96.94 89 GLN A N 1
ATOM 692 C CA . GLN A 1 89 ? 5.324 7.076 6.382 1.00 96.94 89 GLN A CA 1
ATOM 693 C C . GLN A 1 89 ? 3.852 7.050 5.951 1.00 96.94 89 GLN A C 1
ATOM 695 O O . GLN A 1 89 ? 2.969 6.957 6.801 1.00 96.94 89 GLN A O 1
ATOM 700 N N . TRP A 1 90 ? 3.570 7.065 4.646 1.00 97.69 90 TRP A N 1
ATOM 701 C CA . TRP A 1 90 ? 2.201 6.944 4.136 1.00 97.69 90 TRP A CA 1
ATOM 702 C C . TRP A 1 90 ? 1.581 5.567 4.409 1.00 97.69 90 TRP A C 1
ATOM 704 O O . TRP A 1 90 ? 0.389 5.487 4.693 1.00 97.69 90 TRP A O 1
ATOM 714 N N . ASN A 1 91 ? 2.385 4.504 4.445 1.00 96.81 91 ASN A N 1
ATOM 715 C CA . ASN A 1 91 ? 1.972 3.166 4.861 1.00 96.81 91 ASN A CA 1
ATOM 716 C C . ASN A 1 91 ? 1.591 3.116 6.353 1.00 96.81 91 ASN A C 1
ATOM 718 O O . ASN A 1 91 ? 0.633 2.439 6.726 1.00 96.81 91 ASN A O 1
ATOM 722 N N . GLN A 1 92 ? 2.285 3.871 7.212 1.00 97.50 92 GLN A N 1
ATOM 723 C CA . GLN A 1 92 ? 1.896 4.041 8.619 1.00 97.50 92 GLN A CA 1
ATOM 724 C C . GLN A 1 92 ? 0.596 4.847 8.765 1.00 97.50 92 GLN A C 1
ATOM 726 O O . GLN A 1 92 ? -0.260 4.459 9.557 1.00 97.50 92 GLN A O 1
ATOM 731 N N . VAL A 1 93 ? 0.404 5.914 7.975 1.00 98.25 93 VAL A N 1
ATOM 732 C CA . VAL A 1 93 ? -0.872 6.658 7.918 1.00 98.25 93 VAL A CA 1
ATOM 733 C C . VAL A 1 93 ? -2.017 5.730 7.499 1.00 98.25 93 VAL A C 1
ATOM 735 O O . VAL A 1 93 ? -3.026 5.647 8.195 1.00 98.25 93 VAL A O 1
ATOM 738 N N . TYR A 1 94 ? -1.843 4.995 6.397 1.00 98.12 94 TYR A N 1
ATOM 739 C CA . TYR A 1 94 ? -2.806 4.016 5.890 1.00 98.12 94 TYR A CA 1
ATOM 740 C C . TYR A 1 94 ? -3.141 2.950 6.944 1.00 98.12 94 TYR A C 1
ATOM 742 O O . TYR A 1 94 ? -4.312 2.696 7.220 1.00 98.12 94 TYR A O 1
ATOM 750 N N . SER A 1 95 ? -2.126 2.380 7.599 1.00 98.00 95 SER A N 1
ATOM 751 C CA . SER A 1 95 ? -2.320 1.386 8.662 1.00 98.00 95 SER A CA 1
ATOM 752 C C . SER A 1 95 ? -3.079 1.966 9.860 1.00 98.00 95 SER A C 1
ATOM 754 O O . SER A 1 95 ? -3.986 1.323 10.373 1.00 98.00 95 SER A O 1
ATOM 756 N N . GLY A 1 96 ? -2.780 3.204 10.270 1.00 98.06 96 GLY A N 1
ATOM 757 C CA . GLY A 1 96 ? -3.482 3.877 11.364 1.00 98.06 96 GLY A CA 1
ATOM 758 C C . GLY A 1 96 ? -4.963 4.148 11.070 1.00 98.06 96 GLY A C 1
ATOM 759 O O . GLY A 1 96 ? -5.799 3.940 11.949 1.00 98.06 96 GLY A O 1
ATOM 760 N N . TRP A 1 97 ? -5.306 4.541 9.837 1.00 98.25 97 TRP A N 1
ATOM 761 C CA . TRP A 1 97 ? -6.705 4.666 9.410 1.00 98.25 97 TRP A CA 1
ATOM 762 C C . TRP A 1 97 ? -7.410 3.310 9.337 1.00 98.25 97 TRP A C 1
ATOM 764 O O . TRP A 1 97 ? -8.533 3.187 9.819 1.00 98.25 97 TRP A O 1
ATOM 774 N N . LYS A 1 98 ? -6.742 2.281 8.801 1.00 98.50 98 LYS A N 1
ATOM 775 C CA . LYS A 1 98 ? -7.287 0.921 8.705 1.00 98.50 98 LYS A CA 1
ATOM 776 C C . LYS A 1 98 ? -7.579 0.326 10.086 1.00 98.50 98 LYS A C 1
ATOM 778 O O . LYS A 1 98 ? -8.658 -0.220 10.296 1.00 98.50 98 LYS A O 1
ATOM 783 N N . ASP A 1 99 ? -6.646 0.468 11.027 1.00 97.62 99 ASP A N 1
ATOM 784 C CA . ASP A 1 99 ? -6.821 0.047 12.420 1.00 97.62 99 ASP A CA 1
ATOM 785 C C . ASP A 1 99 ? -8.000 0.779 13.077 1.00 97.62 99 ASP A C 1
ATOM 787 O O . ASP A 1 99 ? -8.802 0.159 13.772 1.00 97.62 99 ASP A O 1
ATOM 791 N N . ALA A 1 100 ? -8.122 2.094 12.850 1.00 97.12 100 ALA A N 1
ATOM 792 C CA . ALA A 1 100 ? -9.218 2.890 13.395 1.00 97.12 100 ALA A CA 1
ATOM 793 C C . ALA A 1 100 ? -10.581 2.439 12.852 1.00 97.12 100 ALA A C 1
ATOM 795 O O . ALA A 1 100 ? -11.503 2.251 13.638 1.00 97.12 100 ALA A O 1
ATOM 796 N N . ILE A 1 101 ? -10.699 2.222 11.538 1.00 97.62 101 ILE A N 1
ATOM 797 C CA . ILE A 1 101 ? -11.918 1.694 10.907 1.00 97.62 101 ILE A CA 1
ATOM 798 C C . ILE A 1 101 ? -12.268 0.324 11.494 1.00 97.62 101 ILE A C 1
ATOM 800 O O . ILE A 1 101 ? -13.378 0.151 11.984 1.00 97.62 101 ILE A O 1
ATOM 804 N N . SER A 1 102 ? -11.311 -0.607 11.554 1.00 97.12 102 SER A N 1
ATOM 805 C CA . SER A 1 102 ? -11.566 -1.961 12.057 1.00 97.12 102 SER A CA 1
ATOM 806 C C . SER A 1 102 ? -12.012 -1.979 13.525 1.00 97.12 102 SER A C 1
ATOM 808 O O . SER A 1 102 ? -12.864 -2.779 13.906 1.00 97.12 102 SER A O 1
ATOM 810 N N . LEU A 1 103 ? -11.493 -1.074 14.360 1.00 94.94 103 LEU A N 1
ATOM 811 C CA . LEU A 1 103 ? -11.949 -0.921 15.746 1.00 94.94 103 LEU A CA 1
ATOM 812 C C . LEU A 1 103 ? -13.383 -0.375 15.847 1.00 94.94 103 LEU A C 1
ATOM 814 O O . LEU A 1 103 ? -14.095 -0.746 16.777 1.00 94.94 103 LEU A O 1
ATOM 818 N N . LEU A 1 104 ? -13.817 0.470 14.904 1.00 94.38 104 LEU A N 1
ATOM 819 C CA . LEU A 1 104 ? -15.198 0.961 14.833 1.00 94.38 104 LEU A CA 1
ATOM 820 C C . LEU A 1 104 ? -16.161 -0.091 14.267 1.00 94.38 104 LEU A C 1
ATOM 822 O O . LEU A 1 104 ? -17.260 -0.231 14.789 1.00 94.38 104 LEU A O 1
ATOM 826 N N . GLU A 1 105 ? -15.752 -0.849 13.246 1.00 93.62 105 GLU A N 1
ATOM 827 C CA . GLU A 1 105 ? -16.544 -1.941 12.650 1.00 93.62 105 GLU A CA 1
ATOM 828 C C . GLU A 1 105 ? -16.825 -3.077 13.647 1.00 93.62 105 GLU A C 1
ATOM 830 O O . GLU A 1 105 ? -17.845 -3.752 13.548 1.00 93.62 105 GLU A O 1
ATOM 835 N N . ASN A 1 106 ? -15.936 -3.277 14.626 1.00 89.81 106 ASN A N 1
ATOM 836 C CA . ASN A 1 106 ? -16.095 -4.266 15.694 1.00 89.81 106 ASN A CA 1
ATOM 837 C C . ASN A 1 106 ? -16.806 -3.716 16.952 1.00 89.81 106 ASN A C 1
ATOM 839 O O . ASN A 1 106 ? -16.839 -4.397 17.981 1.00 89.81 106 ASN A O 1
ATOM 843 N N . LEU A 1 107 ? -17.373 -2.501 16.916 1.00 87.62 107 LEU A N 1
ATOM 844 C CA . LEU A 1 107 ? -18.218 -2.017 18.013 1.00 87.62 107 LEU A CA 1
ATOM 845 C C . LEU A 1 107 ? -19.559 -2.775 18.034 1.00 87.62 107 LEU A C 1
ATOM 847 O O . LEU A 1 107 ? -20.190 -2.923 16.989 1.00 87.62 107 LEU A O 1
ATOM 851 N N . PRO A 1 108 ? -20.048 -3.220 19.208 1.00 81.56 108 PRO A N 1
ATOM 852 C CA . PRO A 1 108 ? -21.374 -3.827 19.311 1.00 81.56 108 PRO A CA 1
ATOM 853 C C . PRO A 1 108 ? -22.477 -2.861 18.860 1.00 81.56 108 PRO A C 1
ATOM 855 O O . PRO A 1 108 ? -22.455 -1.694 19.243 1.00 81.56 108 PRO A O 1
ATOM 858 N N . GLU A 1 109 ? -23.504 -3.347 18.155 1.00 76.19 109 GLU A N 1
ATOM 859 C CA . GLU A 1 109 ? -24.659 -2.515 17.759 1.00 76.19 109 GLU A CA 1
ATOM 860 C C . GLU A 1 109 ? -25.360 -1.860 18.963 1.00 76.19 109 GLU A C 1
ATOM 862 O O . GLU A 1 109 ? -25.845 -0.736 18.875 1.00 76.19 109 GLU A O 1
ATOM 867 N N . SER A 1 110 ? -25.359 -2.537 20.118 1.00 77.75 110 SER A N 1
ATOM 868 C CA . SER A 1 110 ? -25.894 -2.029 21.388 1.00 77.75 110 SER A CA 1
ATOM 869 C C . SER A 1 110 ? -25.026 -0.952 22.056 1.00 77.75 110 SER A C 1
ATOM 871 O O . SER A 1 110 ? -25.385 -0.444 23.121 1.00 77.75 110 SER A O 1
ATOM 873 N N . HIS A 1 111 ? -23.880 -0.594 21.472 1.00 80.75 111 HIS A N 1
ATOM 874 C CA . HIS A 1 111 ? -23.018 0.454 21.992 1.00 80.75 111 HIS A CA 1
ATOM 875 C C . HIS A 1 111 ? -23.684 1.828 21.834 1.00 80.75 111 HIS A C 1
ATOM 877 O O . HIS A 1 111 ? -24.098 2.214 20.743 1.00 80.75 111 HIS A O 1
ATOM 883 N N . GLN A 1 112 ? -23.710 2.622 22.911 1.00 82.25 112 GLN A N 1
ATOM 884 C CA . GLN A 1 112 ? -24.411 3.919 22.977 1.00 82.25 112 GLN A CA 1
ATOM 885 C C . GLN A 1 112 ? -24.001 4.925 21.877 1.00 82.25 112 GLN A C 1
ATOM 887 O O . GLN A 1 112 ? -24.702 5.903 21.633 1.00 82.25 112 GLN A O 1
ATOM 892 N N . LYS A 1 113 ? -22.849 4.713 21.232 1.00 85.81 113 LYS A N 1
ATOM 893 C CA . LYS A 1 113 ? -22.291 5.575 20.181 1.00 85.81 113 LYS A CA 1
ATOM 894 C C . LYS A 1 113 ? -22.154 4.873 18.820 1.00 85.81 113 LYS A C 1
ATOM 896 O O . LYS A 1 113 ? -21.310 5.287 18.030 1.00 85.81 113 LYS A O 1
ATOM 901 N N . SER A 1 114 ? -22.941 3.828 18.548 1.00 82.25 114 SER A N 1
ATOM 902 C CA . SER A 1 114 ? -22.882 3.082 17.277 1.00 82.25 114 SER A CA 1
ATOM 903 C C . SER A 1 114 ? -23.100 3.989 16.049 1.00 82.25 114 SER A C 1
ATOM 905 O O . SER A 1 114 ? -22.242 4.046 15.171 1.00 82.25 114 SER A O 1
ATOM 907 N N . ASP A 1 115 ? -24.135 4.841 16.049 1.00 86.50 115 ASP A N 1
ATOM 908 C CA . ASP A 1 115 ? -24.388 5.806 14.957 1.00 86.50 115 ASP A CA 1
ATOM 909 C C . ASP A 1 115 ? -23.196 6.747 14.693 1.00 86.50 115 ASP A C 1
ATOM 911 O O . ASP A 1 115 ? -22.844 7.039 13.549 1.00 86.50 115 ASP A O 1
ATOM 915 N N . PHE A 1 116 ? -22.539 7.212 15.762 1.00 86.88 116 PHE A N 1
ATOM 916 C CA . PHE A 1 116 ? -21.351 8.064 15.670 1.00 86.88 116 PHE A CA 1
ATOM 917 C C . PHE A 1 116 ? -20.144 7.300 15.104 1.00 86.88 116 PHE A C 1
ATOM 919 O O . PHE A 1 116 ? -19.384 7.850 14.305 1.00 86.88 116 PHE A O 1
ATOM 926 N N . ALA A 1 117 ? -19.979 6.028 15.476 1.00 90.75 117 ALA A N 1
ATOM 927 C CA . ALA A 1 117 ? -18.957 5.162 14.900 1.00 90.75 117 ALA A CA 1
ATOM 928 C C . ALA A 1 117 ? -19.182 4.954 13.394 1.00 90.75 117 ALA A C 1
ATOM 930 O O . ALA A 1 117 ? -18.245 5.128 12.618 1.00 90.75 117 ALA A O 1
ATOM 931 N N . GLN A 1 118 ? -20.421 4.701 12.961 1.00 90.75 118 GLN A N 1
ATOM 932 C CA . GLN A 1 118 ? -20.757 4.517 11.545 1.00 90.75 118 GLN A CA 1
ATOM 933 C C . GLN A 1 118 ? -20.492 5.775 10.697 1.00 90.75 118 GLN A C 1
ATOM 935 O O . GLN A 1 118 ? -19.981 5.687 9.574 1.00 90.75 118 GLN A O 1
ATOM 940 N N . GLN A 1 119 ? -20.766 6.963 11.248 1.00 91.75 119 GLN A N 1
ATOM 941 C CA . GLN A 1 119 ? -20.381 8.235 10.625 1.00 91.75 119 GLN A CA 1
ATOM 942 C C . GLN A 1 119 ? -18.853 8.347 10.486 1.00 91.75 119 GLN A C 1
ATOM 944 O O . GLN A 1 119 ? -18.351 8.701 9.416 1.00 91.75 119 GLN A O 1
ATOM 949 N N . LYS A 1 120 ? -18.100 7.989 11.537 1.00 92.50 120 LYS A N 1
ATOM 950 C CA . LYS A 1 120 ? -16.632 8.040 11.524 1.00 92.50 120 LYS A CA 1
ATOM 951 C C . LYS A 1 120 ? -15.974 7.005 10.613 1.00 92.50 120 LYS A C 1
ATOM 953 O O . LYS A 1 120 ? -14.972 7.349 9.996 1.00 92.50 120 LYS A O 1
ATOM 958 N N . ILE A 1 121 ? -16.550 5.817 10.427 1.00 96.50 121 ILE A N 1
ATOM 959 C CA . ILE A 1 121 ? -16.085 4.844 9.419 1.00 96.50 121 ILE A CA 1
ATOM 960 C C . ILE A 1 121 ? -16.081 5.481 8.021 1.00 96.50 121 ILE A C 1
ATOM 962 O O . ILE A 1 121 ? -15.073 5.425 7.321 1.00 96.50 121 ILE A O 1
ATOM 966 N N . THR A 1 122 ? -17.167 6.164 7.643 1.00 93.44 122 THR A N 1
ATOM 967 C CA . THR A 1 122 ? -17.300 6.818 6.325 1.00 93.44 122 THR A CA 1
ATOM 968 C C . THR A 1 122 ? -16.253 7.923 6.110 1.00 93.44 122 THR A C 1
ATOM 970 O O . THR A 1 122 ? -15.621 8.006 5.054 1.00 93.44 122 THR A O 1
ATOM 973 N N . GLU A 1 123 ? -16.026 8.755 7.131 1.00 91.12 123 GLU A N 1
ATOM 974 C CA . GLU A 1 123 ? -14.982 9.791 7.130 1.00 91.12 123 GLU A CA 1
ATOM 975 C C . GLU A 1 123 ? -13.577 9.175 7.008 1.00 91.12 123 GLU A C 1
ATOM 977 O O . GLU A 1 123 ? -12.758 9.610 6.196 1.00 91.12 123 GLU A O 1
ATOM 982 N N . TYR A 1 124 ? -13.297 8.129 7.787 1.00 97.50 124 TYR A N 1
ATOM 983 C CA . TYR A 1 124 ? -11.976 7.506 7.845 1.00 97.50 124 TYR A CA 1
ATOM 984 C C . TYR A 1 124 ? -11.655 6.696 6.591 1.00 97.50 124 TYR A C 1
ATOM 986 O O . TYR A 1 124 ? -10.493 6.672 6.189 1.00 97.50 124 TYR A O 1
ATOM 994 N N . GLN A 1 125 ? -12.652 6.110 5.923 1.00 97.19 125 GLN A N 1
ATOM 995 C CA . GLN A 1 125 ? -12.470 5.448 4.629 1.00 97.19 125 GLN A CA 1
ATOM 996 C C . GLN A 1 125 ? -11.947 6.431 3.569 1.00 97.19 125 GLN A C 1
ATOM 998 O O . GLN A 1 125 ? -11.002 6.121 2.847 1.00 97.19 125 GLN A O 1
ATOM 1003 N N . SER A 1 126 ? -12.467 7.663 3.549 1.00 93.12 126 SER A N 1
ATOM 1004 C CA . SER A 1 126 ? -11.971 8.718 2.649 1.00 93.12 126 SER A CA 1
ATOM 1005 C C . SER A 1 126 ? -10.502 9.075 2.935 1.00 93.12 126 SER A C 1
ATOM 1007 O O . SER A 1 126 ? -9.701 9.247 2.013 1.00 93.12 126 SER A O 1
ATOM 1009 N N . ASN A 1 127 ? -10.115 9.123 4.215 1.00 89.69 127 ASN A N 1
ATOM 1010 C CA . ASN A 1 127 ? -8.729 9.372 4.627 1.00 89.69 127 ASN A CA 1
ATOM 1011 C C . ASN A 1 127 ? -7.796 8.183 4.317 1.00 89.69 127 ASN A C 1
ATOM 1013 O O . ASN A 1 127 ? -6.634 8.387 3.955 1.00 89.69 127 ASN A O 1
ATOM 1017 N N . LEU A 1 128 ? -8.301 6.949 4.424 1.00 97.25 128 LEU A N 1
ATOM 1018 C CA . LEU A 1 128 ? -7.598 5.717 4.060 1.00 97.25 128 LEU A CA 1
ATOM 1019 C C . LEU A 1 128 ? -7.284 5.685 2.558 1.00 97.25 128 LEU A C 1
ATOM 1021 O O . LEU A 1 128 ? -6.146 5.411 2.169 1.00 97.25 128 LEU A O 1
ATOM 1025 N N . ASP A 1 129 ? -8.268 6.014 1.718 1.00 92.75 129 ASP A N 1
ATOM 1026 C CA . ASP A 1 129 ? -8.100 6.063 0.265 1.00 92.75 129 ASP A CA 1
ATOM 1027 C C . ASP A 1 129 ? -7.143 7.184 -0.163 1.00 92.75 129 ASP A C 1
ATOM 1029 O O . ASP A 1 129 ? -6.286 6.964 -1.024 1.00 92.75 129 ASP A O 1
ATOM 1033 N N . TYR A 1 130 ? -7.187 8.348 0.495 1.00 90.75 130 TYR A N 1
ATOM 1034 C CA . TYR A 1 130 ? -6.177 9.394 0.307 1.00 90.75 130 TYR A CA 1
ATOM 1035 C C . TYR A 1 130 ? -4.766 8.900 0.668 1.00 90.75 130 TYR A C 1
ATOM 1037 O O . TYR A 1 130 ? -3.835 9.056 -0.126 1.00 90.75 130 TYR A O 1
ATOM 1045 N N . ALA A 1 131 ? -4.591 8.243 1.820 1.00 94.19 131 ALA A N 1
ATOM 1046 C CA . ALA A 1 131 ? -3.297 7.691 2.225 1.00 94.19 131 ALA A CA 1
ATOM 1047 C C . ALA A 1 131 ? -2.771 6.655 1.215 1.00 94.19 131 ALA A C 1
ATOM 1049 O O . ALA A 1 131 ? -1.596 6.688 0.852 1.00 94.19 131 ALA A O 1
ATOM 1050 N N . LYS A 1 132 ? -3.651 5.795 0.686 1.00 92.69 132 LYS A N 1
ATOM 1051 C CA . LYS A 1 132 ? -3.338 4.811 -0.361 1.00 92.69 132 LYS A CA 1
ATOM 1052 C C . LYS A 1 132 ? -2.881 5.469 -1.670 1.00 92.69 132 LYS A C 1
ATOM 1054 O O . LYS A 1 132 ? -1.907 5.015 -2.266 1.00 92.69 132 LYS A O 1
ATOM 1059 N N . GLN A 1 133 ? -3.519 6.565 -2.093 1.00 87.75 133 GLN A N 1
ATOM 1060 C CA . GLN A 1 133 ? -3.067 7.353 -3.249 1.00 87.75 133 GLN A CA 1
ATOM 1061 C C . GLN A 1 133 ? -1.674 7.960 -3.011 1.00 87.75 133 GLN A C 1
ATOM 1063 O O . GLN A 1 133 ? -0.817 7.913 -3.898 1.00 87.75 133 GLN A O 1
ATOM 1068 N N . GLN A 1 134 ? -1.414 8.488 -1.809 1.00 90.19 134 GLN A N 1
ATOM 1069 C CA . GLN A 1 134 ? -0.102 9.045 -1.464 1.00 90.19 134 GLN A CA 1
ATOM 1070 C C . GLN A 1 134 ? 0.991 7.974 -1.365 1.00 90.19 134 GLN A C 1
ATOM 1072 O O . GLN A 1 134 ? 2.113 8.234 -1.801 1.00 90.19 134 GLN A O 1
ATOM 1077 N N . MET A 1 135 ? 0.679 6.762 -0.887 1.00 92.38 135 MET A N 1
ATOM 1078 C CA . MET A 1 135 ? 1.596 5.618 -0.968 1.00 92.38 135 MET A CA 1
ATOM 1079 C C . MET A 1 135 ? 2.024 5.387 -2.418 1.00 92.38 135 MET A C 1
ATOM 1081 O O . MET A 1 135 ? 3.213 5.435 -2.696 1.00 92.38 135 MET A O 1
ATOM 1085 N N . THR A 1 136 ? 1.082 5.238 -3.359 1.00 85.06 136 THR A N 1
ATOM 1086 C CA . THR A 1 136 ? 1.403 5.041 -4.787 1.00 85.06 136 THR A CA 1
ATOM 1087 C C . THR A 1 136 ? 2.221 6.197 -5.371 1.00 85.06 136 THR A C 1
ATOM 1089 O O . THR A 1 136 ? 3.170 5.963 -6.114 1.00 85.06 136 THR A O 1
ATOM 1092 N N . ARG A 1 137 ? 1.897 7.448 -5.015 1.00 84.00 137 ARG A N 1
ATOM 1093 C CA . ARG A 1 137 ? 2.626 8.644 -5.474 1.00 84.00 137 ARG A CA 1
ATOM 1094 C C . ARG A 1 137 ? 4.057 8.734 -4.931 1.00 84.00 137 ARG A C 1
ATOM 1096 O O . ARG A 1 137 ? 4.917 9.308 -5.594 1.00 84.00 137 ARG A O 1
ATOM 1103 N N . THR A 1 138 ? 4.297 8.230 -3.723 1.00 91.75 138 THR A N 1
ATOM 1104 C CA . THR A 1 138 ? 5.600 8.289 -3.035 1.00 91.75 138 THR A CA 1
ATOM 1105 C C . THR A 1 138 ? 6.364 6.965 -3.079 1.00 91.75 138 THR A C 1
ATOM 1107 O O . THR A 1 138 ? 7.430 6.859 -2.471 1.00 91.75 138 THR A O 1
ATOM 1110 N N . ASP A 1 139 ? 5.850 5.974 -3.813 1.00 93.50 139 ASP A N 1
ATOM 1111 C CA . ASP A 1 139 ? 6.456 4.658 -3.981 1.00 93.50 139 ASP A CA 1
ATOM 1112 C C . ASP A 1 139 ? 7.716 4.756 -4.876 1.00 93.50 139 ASP A C 1
ATOM 1114 O O . ASP A 1 139 ? 7.621 5.091 -6.069 1.00 93.50 139 ASP A O 1
ATOM 1118 N N . PRO A 1 140 ? 8.918 4.474 -4.331 1.00 94.12 140 PRO A N 1
ATOM 1119 C CA . PRO A 1 140 ? 10.156 4.491 -5.103 1.00 94.12 140 PRO A CA 1
ATOM 1120 C C . PRO A 1 140 ? 10.246 3.339 -6.116 1.00 94.12 140 PRO A C 1
ATOM 1122 O O . PRO A 1 140 ? 10.918 3.488 -7.138 1.00 94.12 140 PRO A O 1
ATOM 1125 N N . PHE A 1 141 ? 9.541 2.223 -5.890 1.00 91.88 141 PHE A N 1
ATOM 1126 C CA . PHE A 1 141 ? 9.439 1.124 -6.847 1.00 91.88 141 PHE A CA 1
ATOM 1127 C C . PHE A 1 141 ? 8.639 1.552 -8.077 1.00 91.88 141 PHE A C 1
ATOM 1129 O O . PHE A 1 141 ? 9.165 1.465 -9.184 1.00 91.88 141 PHE A O 1
ATOM 1136 N N . VAL A 1 142 ? 7.432 2.104 -7.886 1.00 88.06 142 VAL A N 1
ATOM 1137 C CA . VAL A 1 142 ? 6.600 2.641 -8.986 1.00 88.06 142 VAL A CA 1
ATOM 1138 C C . VAL A 1 142 ? 7.342 3.745 -9.740 1.00 88.06 142 VAL A C 1
ATOM 1140 O O . VAL A 1 142 ? 7.430 3.719 -10.967 1.00 88.06 142 VAL A O 1
ATOM 1143 N N . SER A 1 143 ? 7.943 4.691 -9.014 1.00 86.75 143 SER A N 1
ATOM 1144 C CA . SER A 1 143 ? 8.715 5.782 -9.620 1.00 86.75 143 SER A CA 1
ATOM 1145 C C . SER A 1 143 ? 9.896 5.258 -10.451 1.00 86.75 143 SER A C 1
ATOM 1147 O O . SER A 1 143 ? 10.150 5.746 -11.554 1.00 86.75 143 SER A O 1
ATOM 1149 N N . GLY A 1 144 ? 10.609 4.247 -9.940 1.00 90.62 144 GLY A N 1
ATOM 1150 C CA . GLY A 1 144 ? 11.725 3.604 -10.628 1.00 90.62 144 GLY A CA 1
ATOM 1151 C C . GLY A 1 144 ? 11.296 2.824 -11.870 1.00 90.62 144 GLY A C 1
ATOM 1152 O O . GLY A 1 144 ? 11.925 2.965 -12.917 1.00 90.62 144 GLY A O 1
ATOM 1153 N N . THR A 1 145 ? 10.204 2.056 -11.800 1.00 86.44 145 THR A N 1
ATOM 1154 C CA . THR A 1 145 ? 9.684 1.315 -12.960 1.00 86.44 145 THR A CA 1
ATOM 1155 C C . THR A 1 145 ? 9.152 2.243 -14.048 1.00 86.44 145 THR A C 1
ATOM 1157 O O . THR A 1 145 ? 9.428 2.000 -15.219 1.00 86.44 145 THR A O 1
ATOM 1160 N N . ASN A 1 146 ? 8.498 3.353 -13.690 1.00 82.19 146 ASN A N 1
ATOM 1161 C CA . ASN A 1 146 ? 8.029 4.339 -14.669 1.00 82.19 146 ASN A CA 1
ATOM 1162 C C . ASN A 1 146 ? 9.204 5.013 -15.406 1.00 82.19 146 ASN A C 1
ATOM 1164 O O . ASN A 1 146 ? 9.125 5.254 -16.608 1.00 82.19 146 ASN A O 1
ATOM 1168 N N . LYS A 1 147 ? 10.330 5.275 -14.723 1.00 90.62 147 LYS A N 1
ATOM 1169 C CA . LYS A 1 147 ? 11.537 5.819 -15.377 1.00 90.62 147 LYS A CA 1
ATOM 1170 C C . LYS A 1 147 ? 12.283 4.806 -16.244 1.00 90.62 147 LYS A C 1
ATOM 1172 O O . LYS A 1 147 ? 12.928 5.205 -17.210 1.00 90.62 147 LYS A O 1
ATOM 1177 N N . ALA A 1 148 ? 12.169 3.516 -15.947 1.00 82.38 148 ALA A N 1
ATOM 1178 C CA . ALA A 1 148 ? 12.625 2.463 -16.848 1.00 82.38 148 ALA A CA 1
ATOM 1179 C C . ALA A 1 148 ? 11.745 2.365 -18.104 1.00 82.38 148 ALA A C 1
ATOM 1181 O O . ALA A 1 148 ? 12.265 2.229 -19.205 1.00 82.38 148 ALA A O 1
ATOM 1182 N N . GLU A 1 149 ? 10.426 2.490 -17.958 1.00 79.94 149 GLU A N 1
ATOM 1183 C CA . GLU A 1 149 ? 9.488 2.516 -19.084 1.00 79.94 149 GLU A CA 1
ATOM 1184 C C . GLU A 1 149 ? 9.741 3.707 -20.025 1.00 79.94 149 GLU A C 1
ATOM 1186 O O . GLU A 1 149 ? 9.807 3.526 -21.236 1.00 79.94 149 GLU A O 1
ATOM 1191 N N . GLU A 1 150 ? 10.020 4.894 -19.481 1.00 77.31 150 GLU A N 1
ATOM 1192 C CA . GLU A 1 150 ? 10.471 6.068 -20.248 1.00 77.31 150 GLU A CA 1
ATOM 1193 C C . GLU A 1 150 ? 11.763 5.799 -21.041 1.00 77.31 150 GLU A C 1
ATOM 1195 O O . GLU A 1 150 ? 11.861 6.174 -22.207 1.00 77.31 150 GLU A O 1
ATOM 1200 N N . ALA A 1 151 ? 12.732 5.082 -20.458 1.00 80.88 151 ALA A N 1
ATOM 1201 C CA . ALA A 1 151 ? 13.948 4.682 -21.170 1.00 80.88 151 ALA A CA 1
ATOM 1202 C C . ALA A 1 151 ? 13.649 3.735 -22.350 1.00 80.88 151 ALA A C 1
ATOM 1204 O O . ALA A 1 151 ? 14.236 3.882 -23.422 1.00 80.88 151 ALA A O 1
ATOM 1205 N N . VAL A 1 152 ? 12.718 2.790 -22.166 1.00 79.88 152 VAL A N 1
ATOM 1206 C CA . VAL A 1 152 ? 12.267 1.861 -23.217 1.00 79.88 152 VAL A CA 1
ATOM 1207 C C . VAL A 1 152 ? 11.523 2.596 -24.335 1.00 79.88 152 VAL A C 1
ATOM 1209 O O . VAL A 1 152 ? 11.739 2.276 -25.498 1.00 79.88 152 VAL A O 1
ATOM 1212 N N . LEU A 1 153 ? 10.702 3.600 -24.014 1.00 75.00 153 LEU A N 1
ATOM 1213 C CA . LEU A 1 153 ? 9.966 4.409 -24.997 1.00 75.00 153 LEU A CA 1
ATOM 1214 C C . LEU A 1 153 ? 10.881 5.285 -25.870 1.00 75.00 153 LEU A C 1
ATOM 1216 O O . LEU A 1 153 ? 10.607 5.484 -27.053 1.00 75.00 153 LEU A O 1
ATOM 1220 N N . LEU A 1 154 ? 11.971 5.802 -25.298 1.00 78.19 154 LEU A N 1
ATOM 1221 C CA . LEU A 1 154 ? 12.943 6.629 -26.019 1.00 78.19 154 LEU A CA 1
ATOM 1222 C C . LEU A 1 154 ? 13.851 5.800 -26.943 1.00 78.19 154 LEU A C 1
ATOM 1224 O O . LEU A 1 154 ? 14.203 6.255 -28.030 1.00 78.19 154 LEU A O 1
ATOM 1228 N N . GLN A 1 155 ? 14.207 4.574 -26.542 1.00 76.88 155 GLN A N 1
ATOM 1229 C CA . GLN A 1 155 ? 15.237 3.767 -27.206 1.00 76.88 155 GLN A CA 1
ATOM 1230 C C . GLN A 1 155 ? 15.033 3.529 -28.722 1.00 76.88 155 GLN A C 1
ATOM 1232 O O . GLN A 1 155 ? 16.016 3.664 -29.450 1.00 76.88 155 GLN A O 1
ATOM 1237 N N . PRO A 1 156 ? 13.831 3.206 -29.248 1.00 71.19 156 PRO A N 1
ATOM 1238 C CA . PRO A 1 156 ? 13.635 2.972 -30.684 1.00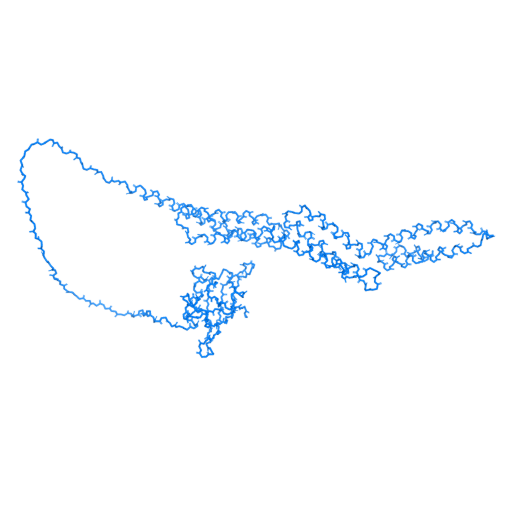 71.19 156 PRO A CA 1
ATOM 1239 C C . PRO A 1 156 ? 13.862 4.212 -31.555 1.00 71.19 156 PRO A C 1
ATOM 1241 O O . PRO A 1 156 ? 14.157 4.081 -32.739 1.00 71.19 156 PRO A O 1
ATOM 1244 N N . ASN A 1 157 ? 13.724 5.404 -30.969 1.00 79.69 157 ASN A N 1
ATOM 1245 C CA . ASN A 1 157 ? 13.846 6.688 -31.658 1.00 79.69 157 ASN A CA 1
ATOM 1246 C C . ASN A 1 157 ? 15.243 7.315 -31.496 1.00 79.69 157 ASN A C 1
ATOM 1248 O O . ASN A 1 157 ? 15.487 8.398 -32.022 1.00 79.69 157 ASN A O 1
ATOM 1252 N N . ALA A 1 158 ? 16.154 6.662 -30.765 1.00 82.62 158 ALA A N 1
ATOM 1253 C CA . ALA A 1 158 ? 17.470 7.201 -30.449 1.00 82.62 158 ALA A CA 1
ATOM 1254 C C . ALA A 1 158 ? 18.456 7.031 -31.620 1.00 82.62 158 ALA A C 1
ATOM 1256 O O . ALA A 1 158 ? 18.925 5.927 -31.913 1.00 82.62 158 ALA A O 1
ATOM 1257 N N . VAL A 1 159 ? 18.808 8.140 -32.273 1.00 83.62 159 VAL A N 1
ATOM 1258 C CA . VAL A 1 159 ? 19.696 8.169 -33.449 1.00 83.62 159 VAL A CA 1
ATOM 1259 C C . VAL A 1 159 ? 21.031 8.837 -33.117 1.00 83.62 159 VAL A C 1
ATOM 1261 O O . VAL A 1 159 ? 22.084 8.378 -33.557 1.00 83.62 159 VAL A O 1
ATOM 1264 N N . LEU A 1 160 ? 21.005 9.907 -32.326 1.00 86.19 160 LEU A N 1
ATOM 1265 C CA . LEU A 1 160 ? 22.167 10.706 -31.952 1.00 86.19 160 LEU A CA 1
ATOM 1266 C C . LEU A 1 160 ? 22.728 10.295 -30.586 1.00 86.19 160 LEU A C 1
ATOM 1268 O O . LEU A 1 160 ? 22.070 9.646 -29.774 1.00 86.19 160 LEU A O 1
ATOM 1272 N N . GLU A 1 161 ? 23.957 10.733 -30.292 1.00 88.19 161 GLU A N 1
ATOM 1273 C CA . GLU A 1 161 ? 24.557 10.560 -28.962 1.00 88.19 161 GLU A CA 1
ATOM 1274 C C . GLU A 1 161 ? 23.658 11.132 -27.849 1.00 88.19 161 GLU A C 1
ATOM 1276 O O . GLU A 1 161 ? 23.519 10.518 -26.792 1.00 88.19 161 GLU A O 1
ATOM 1281 N N . ALA A 1 162 ? 23.042 12.295 -28.087 1.00 87.44 162 ALA A N 1
ATOM 1282 C CA . ALA A 1 162 ? 22.171 12.966 -27.125 1.00 87.44 162 ALA A CA 1
ATOM 1283 C C . ALA A 1 162 ? 20.976 12.087 -26.720 1.00 87.44 162 ALA A C 1
ATOM 1285 O O . ALA A 1 162 ? 20.735 11.901 -25.529 1.00 87.44 162 ALA A O 1
ATOM 1286 N N . ASP A 1 163 ? 20.306 11.479 -27.698 1.00 83.00 163 ASP A N 1
ATOM 1287 C CA . ASP A 1 163 ? 19.144 10.613 -27.493 1.00 83.00 163 ASP A CA 1
ATOM 1288 C C . ASP A 1 163 ? 19.530 9.363 -26.678 1.00 83.00 163 ASP A C 1
ATOM 1290 O O . ASP A 1 163 ? 18.873 8.998 -25.702 1.00 83.00 163 ASP A O 1
ATOM 1294 N N . TRP A 1 164 ? 20.666 8.737 -27.007 1.00 91.88 164 TRP A N 1
ATOM 1295 C CA . TRP A 1 164 ? 21.188 7.590 -26.254 1.00 91.88 164 TRP A CA 1
ATOM 1296 C C . TRP A 1 164 ? 21.657 7.958 -24.839 1.00 91.88 164 TRP A C 1
ATOM 1298 O O . TRP A 1 164 ? 21.503 7.160 -23.909 1.00 91.88 164 TRP A O 1
ATOM 1308 N N . ASN A 1 165 ? 22.179 9.173 -24.643 1.00 94.56 165 ASN A N 1
ATOM 1309 C CA . ASN A 1 165 ? 22.458 9.719 -23.314 1.00 94.56 165 ASN A CA 1
ATOM 1310 C C . ASN A 1 165 ? 21.160 9.949 -22.514 1.00 94.56 165 ASN A C 1
ATOM 1312 O O . ASN A 1 165 ? 21.170 9.769 -21.295 1.00 94.56 165 ASN A O 1
ATOM 1316 N N . GLU A 1 166 ? 20.041 10.297 -23.158 1.00 90.69 166 GLU A N 1
ATOM 1317 C CA . GLU A 1 166 ? 18.734 10.429 -22.501 1.00 90.69 166 GLU A CA 1
ATOM 1318 C C . GLU A 1 166 ? 18.183 9.066 -22.052 1.00 90.69 166 GLU A C 1
ATOM 1320 O O . GLU A 1 166 ? 17.846 8.900 -20.877 1.00 90.69 166 GLU A O 1
ATOM 1325 N N . VAL A 1 167 ? 18.225 8.051 -22.926 1.00 87.25 167 VAL A N 1
ATOM 1326 C CA . VAL A 1 167 ? 17.902 6.650 -22.585 1.00 87.25 167 VAL A CA 1
ATOM 1327 C C . VAL A 1 167 ? 18.739 6.175 -21.388 1.00 87.25 167 VAL A C 1
ATOM 1329 O O . VAL A 1 167 ? 18.202 5.643 -20.412 1.00 87.25 167 VAL A O 1
ATOM 1332 N N . ALA A 1 168 ? 20.055 6.416 -21.410 1.00 95.38 168 ALA A N 1
ATOM 1333 C CA . ALA A 1 168 ? 20.952 6.083 -20.303 1.00 95.38 168 ALA A CA 1
ATOM 1334 C C . ALA A 1 168 ? 20.597 6.842 -19.007 1.00 95.38 168 ALA A C 1
ATOM 1336 O O . ALA A 1 168 ? 20.614 6.265 -17.919 1.00 95.38 168 ALA A O 1
ATOM 1337 N N . ASN A 1 169 ? 20.228 8.121 -19.097 1.00 98.12 169 ASN A N 1
ATOM 1338 C CA . ASN A 1 169 ? 19.803 8.927 -17.951 1.00 98.12 169 ASN A CA 1
ATOM 1339 C C . ASN A 1 169 ? 18.521 8.365 -17.308 1.00 98.12 169 ASN A C 1
ATOM 1341 O O . ASN A 1 169 ? 18.441 8.252 -16.083 1.00 98.12 169 ASN A O 1
ATOM 1345 N N . CYS A 1 170 ? 17.547 7.938 -18.113 1.00 92.19 170 CYS A N 1
ATOM 1346 C CA . CYS A 1 170 ? 16.316 7.315 -17.627 1.00 92.19 170 CYS A CA 1
ATOM 1347 C C . CYS A 1 170 ? 16.581 5.971 -16.921 1.00 92.19 170 CYS A C 1
ATOM 1349 O O . CYS A 1 170 ? 16.123 5.792 -15.788 1.00 92.19 170 CYS A O 1
ATOM 1351 N N . TRP A 1 171 ? 17.435 5.098 -17.476 1.00 96.81 171 TRP A N 1
ATOM 1352 C CA . TRP A 1 171 ? 17.895 3.886 -16.774 1.00 96.81 171 TRP A CA 1
ATOM 1353 C C . TRP A 1 171 ? 18.632 4.199 -15.463 1.00 96.81 171 TRP A C 1
ATOM 1355 O O . TRP A 1 171 ? 18.377 3.569 -14.434 1.00 96.81 171 TRP A O 1
ATOM 1365 N N . GLN A 1 172 ? 19.513 5.203 -15.456 1.00 98.75 172 GLN A N 1
ATOM 1366 C CA . GLN A 1 172 ? 20.248 5.597 -14.255 1.00 98.75 172 GLN A CA 1
ATOM 1367 C C . GLN A 1 172 ? 19.316 6.144 -13.160 1.00 98.75 172 GLN A C 1
ATOM 1369 O O . GLN A 1 172 ? 19.480 5.790 -11.988 1.00 98.75 172 GLN A O 1
ATOM 1374 N N . LYS A 1 173 ? 18.316 6.960 -13.519 1.00 98.38 173 LYS A N 1
ATOM 1375 C CA . LYS A 1 173 ? 17.268 7.441 -12.602 1.00 98.38 173 LYS A CA 1
ATOM 1376 C C . LYS A 1 173 ? 16.431 6.286 -12.052 1.00 98.38 173 LYS A C 1
ATOM 1378 O O . LYS A 1 173 ? 16.208 6.242 -10.844 1.00 98.38 173 LYS A O 1
ATOM 1383 N N . ALA A 1 174 ? 16.030 5.340 -12.904 1.00 96.50 174 ALA A N 1
ATOM 1384 C CA . ALA A 1 174 ? 15.292 4.145 -12.500 1.00 96.50 174 ALA A CA 1
ATOM 1385 C C . ALA A 1 174 ? 16.055 3.342 -11.434 1.00 96.50 174 ALA A C 1
ATOM 1387 O O . ALA A 1 174 ? 15.512 3.065 -10.367 1.00 96.50 174 ALA A O 1
ATOM 1388 N N . ILE A 1 175 ? 17.343 3.055 -11.665 1.00 98.31 175 ILE A N 1
ATOM 1389 C CA . ILE A 1 175 ? 18.214 2.367 -10.695 1.00 98.31 175 ILE A CA 1
ATOM 1390 C C . ILE A 1 175 ? 18.319 3.149 -9.378 1.00 98.31 175 ILE A C 1
ATOM 1392 O O . ILE A 1 175 ? 18.256 2.552 -8.305 1.00 98.31 175 ILE A O 1
ATOM 1396 N N . THR A 1 176 ? 18.494 4.472 -9.439 1.00 98.62 176 THR A N 1
ATOM 1397 C CA . THR A 1 176 ? 18.609 5.319 -8.240 1.00 98.62 176 THR A CA 1
ATOM 1398 C C . THR A 1 176 ? 17.330 5.298 -7.403 1.00 98.62 176 THR A C 1
ATOM 1400 O O . THR A 1 176 ? 17.419 5.204 -6.182 1.00 98.62 176 THR A O 1
ATOM 1403 N N . LEU A 1 177 ? 16.156 5.323 -8.040 1.00 98.12 177 LEU A N 1
ATOM 1404 C CA . LEU A 1 177 ? 14.861 5.208 -7.363 1.00 98.12 177 LEU A CA 1
ATOM 1405 C C . LEU A 1 177 ? 14.654 3.806 -6.776 1.00 98.12 177 LEU A C 1
ATOM 1407 O O . LEU A 1 177 ? 14.324 3.679 -5.604 1.00 98.12 177 LEU A O 1
ATOM 1411 N N . LEU A 1 178 ? 14.951 2.739 -7.524 1.00 96.62 178 LEU A N 1
ATOM 1412 C CA . LEU A 1 178 ? 14.849 1.377 -6.989 1.00 96.62 178 LEU A CA 1
ATOM 1413 C C . LEU A 1 178 ? 15.781 1.134 -5.787 1.00 96.62 178 LEU A C 1
ATOM 1415 O O . LEU A 1 178 ? 15.445 0.348 -4.905 1.00 96.62 178 LEU A O 1
ATOM 1419 N N . LYS A 1 179 ? 16.925 1.827 -5.704 1.00 98.12 179 LYS A N 1
ATOM 1420 C CA . LYS A 1 179 ? 17.838 1.762 -4.549 1.00 98.12 179 LYS A CA 1
ATOM 1421 C C . LYS A 1 179 ? 17.293 2.414 -3.272 1.00 98.12 179 LYS A C 1
ATOM 1423 O O . LYS A 1 179 ? 17.848 2.149 -2.210 1.00 98.12 179 LYS A O 1
ATOM 1428 N N . THR A 1 180 ? 16.248 3.245 -3.342 1.00 96.75 180 THR A N 1
ATOM 1429 C CA . THR A 1 180 ? 15.592 3.819 -2.149 1.00 96.75 180 THR A CA 1
ATOM 1430 C C . THR A 1 180 ? 14.385 3.004 -1.674 1.00 96.75 180 THR A C 1
ATOM 1432 O O . THR A 1 180 ? 13.753 3.369 -0.684 1.00 96.75 180 THR A O 1
ATOM 1435 N N . VAL A 1 181 ? 14.083 1.875 -2.329 1.00 95.44 181 VAL A N 1
ATOM 1436 C CA . VAL A 1 181 ? 13.092 0.899 -1.859 1.00 95.44 181 VAL A CA 1
ATOM 1437 C C . VAL A 1 181 ? 13.581 0.275 -0.546 1.00 95.44 181 VAL A C 1
ATOM 1439 O O . VAL A 1 181 ? 14.626 -0.373 -0.502 1.00 95.44 181 VAL A O 1
ATOM 1442 N N . SER A 1 182 ? 12.817 0.479 0.529 1.00 96.00 182 SER A N 1
ATOM 1443 C CA . SER A 1 182 ? 13.124 -0.023 1.876 1.00 96.00 182 SER A CA 1
ATOM 1444 C C . SER A 1 182 ? 13.112 -1.556 1.949 1.00 96.00 182 SER A C 1
ATOM 1446 O O . SER A 1 182 ? 12.362 -2.208 1.225 1.00 96.00 182 SER A O 1
ATOM 1448 N N . GLN A 1 183 ? 13.886 -2.144 2.868 1.00 93.81 183 GLN A N 1
ATOM 1449 C CA . GLN A 1 183 ? 13.908 -3.599 3.108 1.00 93.81 183 GLN A CA 1
ATOM 1450 C C . GLN A 1 183 ? 12.552 -4.160 3.560 1.00 93.81 183 GLN A C 1
ATOM 1452 O O . GLN A 1 183 ? 12.253 -5.324 3.311 1.00 93.81 183 GLN A O 1
ATOM 1457 N N . THR A 1 184 ? 11.718 -3.331 4.192 1.00 91.06 184 THR A N 1
ATOM 1458 C CA . THR A 1 184 ? 10.349 -3.681 4.600 1.00 91.06 184 THR A CA 1
ATOM 1459 C C . THR A 1 184 ? 9.325 -3.540 3.471 1.00 91.06 184 THR A C 1
ATOM 1461 O O . THR A 1 184 ? 8.150 -3.840 3.673 1.00 91.06 184 THR A O 1
ATOM 1464 N N . HIS A 1 185 ? 9.733 -3.068 2.289 1.00 92.69 185 HIS A N 1
ATOM 1465 C CA . HIS A 1 185 ? 8.831 -2.869 1.161 1.00 92.69 185 HIS A CA 1
ATOM 1466 C C . HIS A 1 185 ? 8.434 -4.212 0.519 1.00 92.69 185 HIS A C 1
ATOM 1468 O O . HIS A 1 185 ? 9.323 -5.014 0.216 1.00 92.69 185 HIS A O 1
ATOM 1474 N N . PRO A 1 186 ? 7.148 -4.449 0.182 1.00 87.25 186 PRO A N 1
ATOM 1475 C CA . PRO A 1 186 ? 6.709 -5.704 -0.443 1.00 87.25 186 PRO A CA 1
ATOM 1476 C C . PRO A 1 186 ? 7.425 -6.057 -1.757 1.00 87.25 186 PRO A C 1
ATOM 1478 O O . PRO A 1 186 ? 7.472 -7.221 -2.138 1.00 87.25 186 PRO A O 1
ATOM 1481 N N . GLN A 1 187 ? 7.988 -5.062 -2.453 1.00 87.69 187 GLN A N 1
ATOM 1482 C CA . GLN A 1 187 ? 8.742 -5.239 -3.702 1.00 87.69 187 GLN A CA 1
ATOM 1483 C C . GLN A 1 187 ? 10.270 -5.135 -3.530 1.00 87.69 187 GLN A C 1
ATOM 1485 O O . GLN A 1 187 ? 10.967 -4.947 -4.521 1.00 87.69 187 GLN A O 1
ATOM 1490 N N . TYR A 1 188 ? 10.831 -5.230 -2.317 1.00 91.69 188 TYR A N 1
ATOM 1491 C CA . TYR A 1 188 ? 12.281 -5.066 -2.099 1.00 91.69 188 TYR A CA 1
ATOM 1492 C C . TYR A 1 188 ? 13.147 -6.059 -2.899 1.00 91.69 188 TYR A C 1
ATOM 1494 O O . TYR A 1 188 ? 14.132 -5.677 -3.542 1.00 91.69 188 TYR A O 1
ATOM 1502 N N . GLN A 1 189 ? 12.758 -7.338 -2.918 1.00 86.19 189 GLN A N 1
ATOM 1503 C CA . GLN A 1 189 ? 13.454 -8.366 -3.697 1.00 86.19 189 GLN A CA 1
ATOM 1504 C C . GLN A 1 189 ? 13.332 -8.102 -5.207 1.00 86.19 189 GLN A C 1
ATOM 1506 O O . GLN A 1 189 ? 14.334 -8.148 -5.922 1.00 86.19 189 GLN A O 1
ATOM 1511 N N . THR A 1 190 ? 12.135 -7.742 -5.678 1.00 80.94 190 THR A N 1
ATOM 1512 C CA . THR A 1 190 ? 11.863 -7.365 -7.074 1.00 80.94 190 THR A CA 1
ATOM 1513 C C . THR A 1 190 ? 12.678 -6.142 -7.499 1.00 80.94 190 THR A C 1
ATOM 1515 O O . THR A 1 190 ? 13.264 -6.129 -8.579 1.00 80.94 190 THR A O 1
ATOM 1518 N N . ALA A 1 191 ? 12.778 -5.124 -6.639 1.00 84.81 191 ALA A N 1
ATOM 1519 C CA . ALA A 1 191 ? 13.599 -3.935 -6.862 1.00 84.81 191 ALA A CA 1
ATOM 1520 C C . ALA A 1 191 ? 15.077 -4.312 -7.020 1.00 84.81 191 ALA A C 1
ATOM 1522 O O . ALA A 1 191 ? 15.732 -3.867 -7.959 1.00 84.81 191 ALA A O 1
ATOM 1523 N N . SER A 1 192 ? 15.580 -5.194 -6.152 1.00 84.50 192 SER A N 1
ATOM 1524 C CA . SER A 1 192 ? 16.960 -5.687 -6.194 1.00 84.50 192 SER A CA 1
ATOM 1525 C C . SER A 1 192 ? 17.270 -6.446 -7.492 1.00 84.50 192 SER A C 1
ATOM 1527 O O . SER A 1 192 ? 18.313 -6.223 -8.102 1.00 84.50 192 SER A O 1
ATOM 1529 N N . GLN A 1 193 ? 16.346 -7.289 -7.963 1.00 82.56 193 GLN A N 1
ATOM 1530 C CA . GLN A 1 193 ? 16.467 -7.985 -9.251 1.00 82.56 193 GLN A CA 1
ATOM 1531 C C . GLN A 1 193 ? 16.465 -6.999 -10.431 1.00 82.56 193 GLN A C 1
ATOM 1533 O O . GLN A 1 193 ? 17.343 -7.060 -11.294 1.00 82.56 193 GLN A O 1
ATOM 1538 N N . LYS A 1 194 ? 15.528 -6.042 -10.432 1.00 79.00 194 LYS A N 1
ATOM 1539 C CA . LYS A 1 194 ? 15.417 -5.013 -11.474 1.00 79.00 194 LYS A CA 1
ATOM 1540 C C . LYS A 1 194 ? 16.605 -4.061 -11.520 1.00 79.00 194 LYS A C 1
ATOM 1542 O O . LYS A 1 194 ? 16.979 -3.623 -12.599 1.00 79.00 194 LYS A O 1
ATOM 1547 N N . ILE A 1 195 ? 17.257 -3.782 -10.394 1.00 89.06 195 ILE A N 1
ATOM 1548 C CA . ILE A 1 195 ? 18.511 -3.017 -10.376 1.00 89.06 195 ILE A CA 1
ATOM 1549 C C . ILE A 1 195 ? 19.594 -3.717 -11.214 1.00 89.06 195 ILE A C 1
ATOM 1551 O O . ILE A 1 195 ? 20.282 -3.040 -11.975 1.00 89.06 195 ILE A O 1
ATOM 1555 N N . THR A 1 196 ? 19.727 -5.043 -11.121 1.00 81.94 196 THR A N 1
ATOM 1556 C CA . THR A 1 196 ? 20.699 -5.818 -11.916 1.00 81.94 196 THR A CA 1
ATOM 1557 C C . THR A 1 196 ? 20.349 -5.818 -13.406 1.00 81.94 196 THR A C 1
ATOM 1559 O O . THR A 1 196 ? 21.224 -5.595 -14.238 1.00 81.94 196 THR A O 1
ATOM 1562 N N . GLU A 1 197 ? 19.069 -6.006 -13.747 1.00 82.50 197 GLU A N 1
ATOM 1563 C CA . GLU A 1 197 ? 18.540 -5.893 -15.119 1.00 82.50 197 GLU A CA 1
ATOM 1564 C C . GLU A 1 197 ? 18.853 -4.505 -15.713 1.00 82.50 197 GLU A C 1
ATOM 1566 O O . GLU A 1 197 ? 19.480 -4.369 -16.764 1.00 82.50 197 GLU A O 1
ATOM 1571 N N . TYR A 1 198 ? 18.495 -3.442 -14.992 1.00 93.94 198 TYR A N 1
ATOM 1572 C CA . TYR A 1 198 ? 18.600 -2.069 -15.480 1.00 93.94 198 TYR A CA 1
ATOM 1573 C C . TYR A 1 198 ? 20.055 -1.590 -15.576 1.00 93.94 198 TYR A C 1
ATOM 1575 O O . TYR A 1 198 ? 20.356 -0.745 -16.416 1.00 93.94 198 TYR A O 1
ATOM 1583 N N . GLN A 1 199 ? 20.982 -2.144 -14.785 1.00 88.38 199 GLN A N 1
ATOM 1584 C CA . GLN A 1 199 ? 22.424 -1.902 -14.944 1.00 88.38 199 GLN A CA 1
ATOM 1585 C C . GLN A 1 199 ? 22.956 -2.404 -16.295 1.00 88.38 199 GLN A C 1
ATOM 1587 O O . GLN A 1 199 ? 23.821 -1.756 -16.891 1.00 88.38 199 GLN A O 1
ATOM 1592 N N . GLN A 1 200 ? 22.427 -3.517 -16.810 1.00 82.00 200 GLN A N 1
ATOM 1593 C CA . GLN A 1 200 ? 22.785 -4.029 -18.135 1.00 82.00 200 GLN A CA 1
ATOM 1594 C C . GLN A 1 200 ? 22.232 -3.105 -19.229 1.00 82.00 200 GLN A C 1
ATOM 1596 O O . GLN A 1 200 ? 22.981 -2.690 -20.115 1.00 82.00 200 GLN A O 1
ATOM 1601 N N . ASN A 1 201 ? 20.968 -2.686 -19.107 1.00 82.31 201 ASN A N 1
ATOM 1602 C CA . ASN A 1 201 ? 20.326 -1.763 -20.052 1.00 82.31 201 ASN A CA 1
ATOM 1603 C C . ASN A 1 201 ? 21.010 -0.381 -20.077 1.00 82.31 201 ASN A C 1
ATOM 1605 O O . ASN A 1 201 ? 21.260 0.172 -21.149 1.00 82.31 201 ASN A O 1
ATOM 1609 N N . LEU A 1 202 ? 21.400 0.142 -18.908 1.00 95.31 202 LEU A N 1
ATOM 1610 C CA . LEU A 1 202 ? 22.215 1.353 -18.774 1.00 95.31 202 LEU A CA 1
ATOM 1611 C C . LEU A 1 202 ? 23.548 1.215 -19.521 1.00 95.31 202 LEU A C 1
ATOM 1613 O O . LEU A 1 202 ? 23.913 2.090 -20.305 1.00 95.31 202 LEU A O 1
ATOM 1617 N N . SER A 1 203 ? 24.255 0.103 -19.302 1.00 86.06 203 SER A N 1
ATOM 1618 C CA . SER A 1 203 ? 25.549 -0.173 -19.938 1.00 86.06 203 SER A CA 1
ATOM 1619 C C . SER A 1 203 ? 25.423 -0.275 -21.463 1.00 86.06 203 SER A C 1
ATOM 1621 O O . SER A 1 203 ? 26.289 0.205 -22.197 1.00 86.06 203 SER A O 1
ATOM 1623 N N . TYR A 1 204 ? 24.325 -0.857 -21.956 1.00 84.62 204 TYR A N 1
ATOM 1624 C CA . TYR A 1 204 ? 23.999 -0.902 -23.381 1.00 84.62 204 TYR A CA 1
ATOM 1625 C C . TYR A 1 204 ? 23.757 0.501 -23.958 1.00 84.62 204 TYR A C 1
ATOM 1627 O O . TYR A 1 204 ? 24.407 0.867 -24.937 1.00 84.62 204 TYR A O 1
ATOM 1635 N N . ALA A 1 205 ? 22.903 1.315 -23.329 1.00 86.69 205 ALA A N 1
ATOM 1636 C CA . ALA A 1 205 ? 22.608 2.672 -23.794 1.00 86.69 205 ALA A CA 1
ATOM 1637 C C . ALA A 1 205 ? 23.865 3.566 -23.817 1.00 86.69 205 ALA A C 1
ATOM 1639 O O . ALA A 1 205 ? 24.129 4.253 -24.803 1.00 86.69 205 ALA A O 1
ATOM 1640 N N . GLN A 1 206 ? 24.711 3.475 -22.784 1.00 93.19 206 GLN A N 1
ATOM 1641 C CA . GLN A 1 206 ? 26.013 4.153 -22.740 1.00 93.19 206 GLN A CA 1
ATOM 1642 C C . GLN A 1 206 ? 26.956 3.693 -23.863 1.00 93.19 206 GLN A C 1
ATOM 1644 O O . GLN A 1 206 ? 27.678 4.506 -24.445 1.00 93.19 206 GLN A O 1
ATOM 1649 N N . LYS A 1 207 ? 26.962 2.396 -24.203 1.00 87.62 207 LYS A N 1
ATOM 1650 C CA . LYS A 1 207 ? 27.742 1.879 -25.336 1.00 87.62 207 LYS A CA 1
ATOM 1651 C C . LYS A 1 207 ? 27.244 2.455 -26.664 1.00 87.62 207 LYS A C 1
ATOM 1653 O O . LYS A 1 207 ? 28.075 2.867 -27.469 1.00 87.62 207 LYS A O 1
ATOM 1658 N N . GLN A 1 208 ? 25.929 2.529 -26.875 1.00 84.81 208 GLN A N 1
ATOM 1659 C CA . GLN A 1 208 ? 25.350 3.108 -28.092 1.00 84.81 208 GLN A CA 1
ATOM 1660 C C . GLN A 1 208 ? 25.645 4.606 -28.223 1.00 84.81 208 GLN A C 1
ATOM 1662 O O . GLN A 1 208 ? 26.106 5.030 -29.280 1.00 84.81 208 GLN A O 1
ATOM 1667 N N . ALA A 1 209 ? 25.521 5.388 -27.143 1.00 94.00 209 ALA A N 1
ATOM 1668 C CA . ALA A 1 209 ? 25.925 6.798 -27.144 1.00 94.00 209 ALA A CA 1
ATOM 1669 C C . ALA A 1 209 ? 27.386 6.965 -27.609 1.00 94.00 209 ALA A C 1
ATOM 1671 O O . ALA A 1 209 ? 27.677 7.730 -28.528 1.00 94.00 209 ALA A O 1
ATOM 1672 N N . ASN A 1 210 ? 28.309 6.176 -27.048 1.00 93.44 210 ASN A N 1
ATOM 1673 C CA . ASN A 1 210 ? 29.717 6.207 -27.450 1.00 93.44 210 ASN A CA 1
ATOM 1674 C C . ASN A 1 210 ? 29.940 5.809 -28.925 1.00 93.44 210 ASN A C 1
ATOM 1676 O O . ASN A 1 210 ? 30.800 6.403 -29.576 1.00 93.44 210 ASN A O 1
ATOM 1680 N N . LEU A 1 211 ? 29.173 4.853 -29.465 1.00 90.62 211 LEU A N 1
ATOM 1681 C CA . LEU A 1 211 ? 29.231 4.479 -30.885 1.00 90.62 211 LEU A CA 1
ATOM 1682 C C . LEU A 1 211 ? 28.740 5.617 -31.792 1.00 90.62 211 LEU A C 1
ATOM 1684 O O . LEU A 1 211 ? 29.431 5.963 -32.750 1.00 90.62 211 LEU A O 1
ATOM 1688 N N . MET A 1 212 ? 27.613 6.258 -31.463 1.00 89.44 212 MET A N 1
ATOM 1689 C CA . MET A 1 212 ? 27.092 7.393 -32.238 1.00 89.44 212 MET A CA 1
ATOM 1690 C C . MET A 1 212 ? 28.035 8.604 -32.193 1.00 89.44 212 MET A C 1
ATOM 1692 O O . MET A 1 212 ? 28.244 9.262 -33.216 1.00 89.44 212 MET A O 1
ATOM 1696 N N . ARG A 1 213 ? 28.693 8.856 -31.050 1.00 92.12 213 ARG A N 1
ATOM 1697 C CA . ARG A 1 213 ? 29.763 9.864 -30.938 1.00 92.12 213 ARG A CA 1
ATOM 1698 C C . ARG A 1 213 ? 30.917 9.568 -31.897 1.00 92.12 213 ARG A C 1
ATOM 1700 O O . ARG A 1 213 ? 31.341 10.447 -32.643 1.00 92.12 213 ARG A O 1
ATOM 1707 N N . GLN A 1 214 ? 31.422 8.332 -31.892 1.00 90.31 214 GLN A N 1
ATOM 1708 C CA . GLN A 1 214 ? 32.537 7.915 -32.750 1.00 90.31 214 GLN A CA 1
ATOM 1709 C C . GLN A 1 214 ? 32.177 7.994 -34.239 1.00 90.31 214 GLN A C 1
ATOM 1711 O O . GLN A 1 214 ? 32.964 8.523 -35.022 1.00 90.31 214 GLN A O 1
ATOM 1716 N N . ALA A 1 215 ? 30.978 7.543 -34.622 1.00 84.38 215 ALA A N 1
ATOM 1717 C CA . ALA A 1 215 ? 30.482 7.644 -35.993 1.00 84.38 215 ALA A CA 1
ATOM 1718 C C . ALA A 1 215 ? 30.392 9.108 -36.462 1.00 84.38 215 ALA A C 1
ATOM 1720 O O . ALA A 1 215 ? 30.873 9.439 -37.545 1.00 84.38 215 ALA A O 1
ATOM 1721 N N . THR A 1 216 ? 29.866 10.000 -35.616 1.00 83.44 216 THR A N 1
ATOM 1722 C CA . THR A 1 216 ? 29.779 11.444 -35.902 1.00 83.44 216 THR A CA 1
ATOM 1723 C C . THR A 1 216 ? 31.165 12.056 -36.138 1.00 83.44 216 THR A C 1
ATOM 1725 O O . THR A 1 216 ? 31.371 12.758 -37.129 1.00 83.44 216 THR A O 1
ATOM 1728 N N . VAL A 1 217 ? 32.147 11.740 -35.283 1.00 85.50 217 VAL A N 1
ATOM 1729 C CA . VAL A 1 217 ? 33.537 12.210 -35.436 1.00 85.50 217 VAL A CA 1
ATOM 1730 C C . VAL A 1 217 ? 34.180 11.676 -36.723 1.00 85.50 217 VAL A C 1
ATOM 1732 O O . VAL A 1 217 ? 34.827 12.439 -37.439 1.00 85.50 217 VAL A O 1
ATOM 1735 N N . ALA A 1 218 ? 33.973 10.398 -37.056 1.00 83.56 218 ALA A N 1
ATOM 1736 C CA . ALA A 1 218 ? 34.524 9.787 -38.267 1.00 83.56 218 ALA A CA 1
ATOM 1737 C C . ALA A 1 218 ? 33.957 10.412 -39.557 1.00 83.56 218 ALA A C 1
ATOM 1739 O O . ALA A 1 218 ? 34.705 10.661 -40.503 1.00 83.56 218 ALA A O 1
ATOM 1740 N N . VAL A 1 219 ? 32.655 10.729 -39.587 1.00 80.56 219 VAL A N 1
ATOM 1741 C CA . VAL A 1 219 ? 32.031 11.451 -40.711 1.00 80.56 219 VAL A CA 1
ATOM 1742 C C . VAL A 1 219 ? 32.643 12.846 -40.864 1.00 80.56 219 VAL A C 1
ATOM 1744 O O . VAL A 1 219 ? 33.054 13.208 -41.966 1.00 80.56 219 VAL A O 1
ATOM 1747 N N . MET A 1 220 ? 32.781 13.602 -39.767 1.00 78.69 220 MET A N 1
ATOM 1748 C CA . MET A 1 220 ? 33.390 14.939 -39.800 1.00 78.69 220 MET A CA 1
ATOM 1749 C C . MET A 1 220 ? 34.838 14.910 -40.315 1.00 78.69 220 MET A C 1
ATOM 1751 O O . MET A 1 220 ? 35.210 15.751 -41.132 1.00 78.69 220 MET A O 1
ATOM 1755 N N . GLN A 1 221 ? 35.637 13.917 -39.910 1.00 74.56 221 GLN A N 1
ATOM 1756 C CA . GLN A 1 221 ? 37.026 13.760 -40.360 1.00 74.56 221 GLN A CA 1
ATOM 1757 C C . GLN A 1 221 ? 37.142 13.403 -41.852 1.00 74.56 221 GLN A C 1
ATOM 1759 O O . GLN A 1 221 ? 38.018 13.934 -42.534 1.00 74.56 221 GLN A O 1
ATOM 1764 N N . ASN A 1 222 ? 36.239 12.572 -42.382 1.00 64.44 222 ASN A N 1
ATOM 1765 C CA . ASN A 1 222 ? 36.245 12.180 -43.798 1.00 64.44 222 ASN A CA 1
ATOM 1766 C C . ASN A 1 222 ? 35.610 13.219 -44.744 1.00 64.44 222 ASN A C 1
ATOM 1768 O O . ASN A 1 222 ? 35.754 13.098 -45.957 1.00 64.44 222 ASN A O 1
ATOM 1772 N N . SER A 1 223 ? 34.929 14.241 -44.215 1.00 59.25 223 SER A N 1
ATOM 1773 C CA . SER A 1 223 ? 34.323 15.329 -45.005 1.00 59.25 223 SER A CA 1
ATOM 1774 C C . SER A 1 223 ? 35.259 16.509 -45.327 1.00 59.25 223 SER A C 1
ATOM 1776 O O . SER A 1 223 ? 34.813 17.522 -45.868 1.00 59.25 223 SER A O 1
ATOM 1778 N N . LEU A 1 224 ? 36.560 16.396 -45.033 1.00 49.28 224 LEU A N 1
ATOM 1779 C CA . LEU A 1 224 ? 37.561 17.381 -45.457 1.00 49.28 224 LEU A CA 1
ATOM 1780 C C . LEU A 1 224 ? 37.731 17.355 -46.992 1.00 49.28 224 LEU A C 1
ATOM 1782 O O . LEU A 1 224 ? 37.905 16.275 -47.562 1.00 49.28 224 LEU A O 1
ATOM 1786 N N . PRO A 1 225 ? 37.707 18.509 -47.687 1.00 53.47 225 PRO A N 1
ATOM 1787 C CA . PRO A 1 225 ? 37.827 18.534 -49.139 1.00 53.47 225 PRO A CA 1
ATOM 1788 C C . PRO A 1 225 ? 39.219 18.083 -49.593 1.00 53.47 225 PRO A C 1
ATOM 1790 O O . PRO A 1 225 ? 40.240 18.552 -49.087 1.00 53.47 225 PRO A O 1
ATOM 1793 N N . VAL A 1 226 ? 39.243 17.208 -50.603 1.00 50.25 226 VAL A N 1
ATOM 1794 C CA . VAL A 1 226 ? 40.454 16.861 -51.357 1.00 50.25 226 VAL A CA 1
ATOM 1795 C C . VAL A 1 226 ? 41.113 18.141 -51.872 1.00 50.25 226 VAL A C 1
ATOM 1797 O O . VAL A 1 226 ? 40.441 19.028 -52.398 1.00 50.25 226 VAL A O 1
ATOM 1800 N N . SER A 1 227 ? 42.433 18.217 -51.705 1.00 47.47 227 SER A N 1
ATOM 1801 C CA . SER A 1 227 ? 43.262 19.385 -51.991 1.00 47.47 227 SER A CA 1
ATOM 1802 C C . SER A 1 227 ? 42.976 20.021 -53.353 1.00 47.47 227 SER A C 1
ATOM 1804 O O . SER A 1 227 ? 43.013 19.346 -54.383 1.00 47.47 227 SER A O 1
ATOM 1806 N N . SER A 1 228 ? 42.797 21.345 -53.365 1.00 45.06 228 SER A N 1
ATOM 1807 C CA . SER A 1 228 ? 42.804 22.143 -54.593 1.00 45.06 228 SER A CA 1
ATOM 1808 C C . SER A 1 228 ? 44.074 21.858 -55.412 1.00 45.06 228 SER A C 1
ATOM 1810 O O . SER A 1 228 ? 45.165 21.831 -54.830 1.00 45.06 228 SER A O 1
ATOM 1812 N N . PRO A 1 229 ? 43.981 21.668 -56.742 1.00 45.81 229 PRO A N 1
ATOM 1813 C CA . PRO A 1 229 ? 45.158 21.451 -57.575 1.00 45.81 229 PRO A CA 1
ATOM 1814 C C . PRO A 1 229 ? 46.078 22.679 -57.556 1.00 45.81 229 PRO A C 1
ATOM 1816 O O . PRO A 1 229 ? 45.616 23.819 -57.486 1.00 45.81 229 PRO A O 1
ATOM 1819 N N . GLN A 1 230 ? 47.388 22.434 -57.620 1.00 38.53 230 GLN A N 1
ATOM 1820 C CA . GLN A 1 230 ? 48.415 23.477 -57.589 1.00 38.53 230 GLN A CA 1
ATOM 1821 C C . GLN A 1 230 ? 48.220 24.503 -58.714 1.00 38.53 230 GLN A C 1
ATOM 1823 O O . GLN A 1 230 ? 47.985 24.142 -59.867 1.00 38.53 230 GLN A O 1
ATOM 1828 N N . SER A 1 231 ? 48.403 25.782 -58.383 1.00 35.22 231 SER A N 1
ATOM 1829 C CA . SER A 1 231 ? 48.474 26.868 -59.360 1.00 35.22 231 SER A CA 1
ATOM 1830 C C . SER A 1 231 ? 49.595 26.609 -60.381 1.00 35.22 231 SER A C 1
ATOM 1832 O O . SER A 1 231 ? 50.740 26.407 -59.965 1.00 35.22 231 SER A O 1
ATOM 1834 N N . PRO A 1 232 ? 49.325 26.650 -61.699 1.00 38.66 232 PRO A N 1
ATOM 1835 C CA . PRO A 1 232 ? 50.375 26.590 -62.708 1.00 38.66 232 PRO A CA 1
ATOM 1836 C C . PRO A 1 232 ? 51.136 27.928 -62.789 1.00 38.66 232 PRO A C 1
ATOM 1838 O O . PRO A 1 232 ? 50.569 28.979 -62.473 1.00 38.66 232 PRO A O 1
ATOM 1841 N N . PRO A 1 233 ? 52.406 27.926 -63.235 1.00 35.47 233 PRO A N 1
ATOM 1842 C CA . PRO A 1 233 ? 53.130 29.152 -63.539 1.00 35.47 233 PRO A CA 1
ATOM 1843 C C . PRO A 1 233 ? 52.613 29.823 -64.824 1.00 35.47 233 PRO A C 1
ATOM 1845 O O . PRO A 1 233 ? 51.946 29.214 -65.658 1.00 35.47 233 PRO A O 1
ATOM 1848 N N . SER A 1 234 ? 52.956 31.103 -64.945 1.00 31.02 234 SER A N 1
ATOM 1849 C CA . SER A 1 234 ? 52.508 32.099 -65.922 1.00 31.02 234 SER A CA 1
ATOM 1850 C C . SER A 1 234 ? 52.379 31.679 -67.397 1.00 31.02 234 SER A C 1
ATOM 1852 O O . SER A 1 234 ? 53.201 30.953 -67.949 1.00 31.02 234 SER A O 1
ATOM 1854 N N . SER A 1 235 ? 51.387 32.299 -68.045 1.00 28.28 235 SER A N 1
ATOM 1855 C CA . SER A 1 235 ? 51.110 32.385 -69.489 1.00 28.28 235 SER A CA 1
ATOM 1856 C C . SER A 1 235 ? 52.353 32.681 -70.365 1.00 28.28 235 SER A C 1
ATOM 1858 O O . SER A 1 235 ? 53.287 33.324 -69.880 1.00 28.28 235 SER A O 1
ATOM 1860 N N . PRO A 1 236 ? 52.331 32.354 -71.681 1.00 35.97 236 PRO A N 1
ATOM 1861 C CA . PRO A 1 236 ? 51.580 33.217 -72.605 1.00 35.97 236 PRO A CA 1
ATOM 1862 C C . PRO A 1 236 ? 50.841 32.548 -73.793 1.00 35.97 236 PRO A C 1
ATOM 1864 O O . PRO A 1 236 ? 51.330 31.636 -74.450 1.00 35.97 236 PRO A O 1
ATOM 1867 N N . THR A 1 237 ? 49.751 33.225 -74.183 1.00 26.05 237 THR A N 1
ATOM 1868 C CA . THR A 1 237 ? 49.170 33.368 -75.543 1.00 26.05 237 THR A CA 1
ATOM 1869 C C . THR A 1 237 ? 48.322 32.279 -76.236 1.00 26.05 237 THR A C 1
ATOM 1871 O O . THR A 1 237 ? 48.711 31.133 -76.388 1.00 26.05 237 THR A O 1
ATOM 1874 N N . GLN A 1 238 ? 47.246 32.816 -76.844 1.00 26.98 238 GLN A N 1
ATOM 1875 C CA . GLN A 1 238 ? 46.518 32.427 -78.070 1.00 26.98 238 GLN A CA 1
ATOM 1876 C C . GLN A 1 238 ? 45.307 31.461 -78.016 1.00 26.98 238 GLN A C 1
ATOM 1878 O O . GLN A 1 238 ? 45.419 30.274 -77.764 1.00 26.98 238 GLN A O 1
ATOM 1883 N N . GLN A 1 239 ? 44.158 32.057 -78.388 1.00 27.42 239 GLN A N 1
ATOM 1884 C CA . GLN A 1 239 ? 43.075 31.554 -79.261 1.00 27.42 239 GLN A CA 1
ATOM 1885 C C . GLN A 1 239 ? 42.429 30.195 -78.893 1.00 27.42 239 GLN A C 1
ATOM 1887 O O . GLN A 1 239 ? 43.008 29.137 -79.066 1.00 27.42 239 GLN A O 1
ATOM 1892 N N . SER A 1 240 ? 41.209 30.150 -78.344 1.00 28.55 240 SER A N 1
ATOM 1893 C CA . SER A 1 240 ? 39.919 30.425 -79.016 1.00 28.55 240 SER A CA 1
ATOM 1894 C C . SER A 1 240 ? 39.602 29.529 -80.227 1.00 28.55 240 SER A C 1
ATOM 1896 O O . SER A 1 240 ? 39.824 29.974 -81.347 1.00 28.55 240 SER A O 1
ATOM 1898 N N . VAL A 1 241 ? 38.926 28.385 -80.010 1.00 30.03 241 VAL A N 1
ATOM 1899 C CA . VAL A 1 241 ? 37.683 28.004 -80.735 1.00 30.03 241 VAL A CA 1
ATOM 1900 C C . VAL A 1 241 ? 36.809 27.053 -79.875 1.00 30.03 241 VAL A C 1
ATOM 1902 O O . VAL A 1 241 ? 37.316 26.297 -79.052 1.00 30.03 241 VAL A O 1
ATOM 1905 N N . LYS A 1 242 ? 35.485 27.096 -80.082 1.00 28.38 242 LYS A N 1
ATOM 1906 C CA . LYS A 1 242 ? 34.448 26.085 -79.721 1.00 28.38 242 LYS A CA 1
ATOM 1907 C C . LYS A 1 242 ? 34.154 25.236 -81.003 1.00 28.38 242 LYS A C 1
ATOM 1909 O O . LYS A 1 242 ? 34.800 25.514 -82.009 1.00 28.38 242 LYS A O 1
ATOM 1914 N N . PRO A 1 243 ? 33.089 24.410 -81.138 1.00 47.41 243 PRO A N 1
ATOM 1915 C CA . PRO A 1 243 ? 32.413 23.425 -80.273 1.00 47.41 243 PRO A CA 1
ATOM 1916 C C . PRO A 1 243 ? 32.351 22.005 -80.943 1.00 47.41 243 PRO A C 1
ATOM 1918 O O . PRO A 1 243 ? 33.045 21.756 -81.918 1.00 47.41 243 PRO A O 1
ATOM 1921 N N . GLN A 1 244 ? 31.409 21.155 -80.480 1.00 25.70 244 GLN A N 1
ATOM 1922 C CA . GLN A 1 244 ? 30.791 19.942 -81.095 1.00 25.70 244 GLN A CA 1
ATOM 1923 C C . GLN A 1 244 ? 31.342 18.570 -80.641 1.00 25.70 244 GLN A C 1
ATOM 1925 O O . GLN A 1 244 ? 32.543 18.356 -80.677 1.00 25.70 244 GLN A O 1
ATOM 1930 N N . VAL A 1 245 ? 30.569 17.645 -80.032 1.00 29.47 245 VAL A N 1
ATOM 1931 C CA . VAL A 1 245 ? 29.228 17.023 -80.286 1.00 29.47 245 VAL A CA 1
ATOM 1932 C C . VAL A 1 245 ? 29.328 15.718 -81.096 1.00 29.47 245 VAL A C 1
ATOM 1934 O O . VAL A 1 245 ? 29.633 15.776 -82.283 1.00 29.47 245 VAL A O 1
ATOM 1937 N N . SER A 1 246 ? 28.991 14.582 -80.455 1.00 25.58 246 SER A N 1
ATOM 1938 C CA . SER A 1 246 ? 28.265 13.364 -80.933 1.00 25.58 246 SER A CA 1
ATOM 1939 C C . SER A 1 246 ? 28.559 12.195 -79.957 1.00 25.58 246 SER A C 1
ATOM 1941 O O . SER A 1 246 ? 29.720 12.026 -79.608 1.00 25.58 246 SER A O 1
ATOM 1943 N N . ASN A 1 247 ? 27.626 11.499 -79.287 1.00 28.70 247 ASN A N 1
ATOM 1944 C CA . ASN A 1 247 ? 26.456 10.657 -79.647 1.00 28.70 247 ASN A CA 1
ATOM 1945 C C . ASN A 1 247 ? 26.751 9.175 -80.004 1.00 28.70 247 ASN A C 1
ATOM 1947 O O . ASN A 1 247 ? 27.504 8.918 -80.935 1.00 28.70 247 ASN A O 1
ATOM 1951 N N . SER A 1 248 ? 25.990 8.261 -79.360 1.00 29.84 248 SER A N 1
ATOM 1952 C CA . SER A 1 248 ? 25.636 6.876 -79.792 1.00 29.84 248 SER A CA 1
ATOM 1953 C C . SER A 1 248 ? 26.730 5.772 -79.724 1.00 29.84 248 SER A C 1
ATOM 1955 O O . SER A 1 248 ? 27.899 6.075 -79.899 1.00 29.84 248 SER A O 1
ATOM 1957 N N . ALA A 1 249 ? 26.462 4.463 -79.503 1.00 27.30 249 ALA A N 1
ATOM 1958 C CA . ALA A 1 249 ? 25.241 3.710 -79.128 1.00 27.30 249 ALA A CA 1
ATOM 1959 C C . ALA A 1 249 ? 25.538 2.283 -78.536 1.00 27.30 249 ALA A C 1
ATOM 1961 O O . ALA A 1 249 ? 26.682 1.865 -78.406 1.00 27.30 249 ALA A O 1
ATOM 1962 N N . GLN A 1 250 ? 24.449 1.589 -78.173 1.00 27.30 250 GLN A N 1
ATOM 1963 C CA . GLN A 1 250 ? 24.169 0.265 -77.555 1.00 27.30 250 GLN A CA 1
ATOM 1964 C C . GLN A 1 250 ? 24.966 -1.028 -77.934 1.00 27.30 250 GLN A C 1
ATOM 1966 O O . GLN A 1 250 ? 25.182 -1.260 -79.114 1.00 27.30 250 GLN A O 1
ATOM 1971 N N . GLN A 1 251 ? 25.199 -1.905 -76.916 1.00 30.44 251 GLN A N 1
ATOM 1972 C CA . GLN A 1 251 ? 24.945 -3.391 -76.771 1.00 30.44 251 GLN A CA 1
ATOM 1973 C C . GLN A 1 251 ? 25.290 -4.413 -77.913 1.00 30.44 251 GLN A C 1
ATOM 1975 O O . GLN A 1 251 ? 25.623 -3.981 -79.008 1.00 30.44 251 GLN A O 1
ATOM 1980 N N . PRO A 1 252 ? 25.140 -5.772 -77.771 1.00 47.75 252 PRO A N 1
ATOM 1981 C CA . PRO A 1 252 ? 24.977 -6.697 -76.611 1.00 47.75 252 PRO A CA 1
ATOM 1982 C C . PRO A 1 252 ? 25.843 -8.008 -76.681 1.00 47.75 252 PRO A C 1
ATOM 1984 O O . PRO A 1 252 ? 26.639 -8.168 -77.600 1.00 47.75 252 PRO A O 1
ATOM 1987 N N . THR A 1 253 ? 25.653 -8.996 -75.774 1.00 26.84 253 THR A N 1
ATOM 1988 C CA . THR A 1 253 ? 25.706 -10.479 -76.042 1.00 26.84 253 THR A CA 1
ATOM 1989 C C . THR A 1 253 ? 25.236 -11.336 -74.830 1.00 26.84 253 THR A C 1
ATOM 1991 O O . THR A 1 253 ? 25.015 -10.784 -73.757 1.00 26.84 253 THR A O 1
ATOM 1994 N N . ASN A 1 254 ? 25.004 -12.656 -75.008 1.00 29.83 254 ASN A N 1
ATOM 1995 C CA . ASN A 1 254 ? 24.120 -13.523 -74.183 1.00 29.83 254 ASN A CA 1
ATOM 1996 C C . ASN A 1 254 ? 24.748 -14.853 -73.659 1.00 29.83 254 ASN A C 1
ATOM 1998 O O . ASN A 1 254 ? 25.352 -15.557 -74.461 1.00 29.83 254 ASN A O 1
ATOM 2002 N N . ASN A 1 255 ? 24.383 -15.260 -72.418 1.00 31.50 255 ASN A N 1
ATOM 2003 C CA . ASN A 1 255 ? 24.181 -16.642 -71.868 1.00 31.50 255 ASN A CA 1
ATOM 2004 C C . ASN A 1 255 ? 25.332 -17.702 -71.869 1.00 31.50 255 ASN 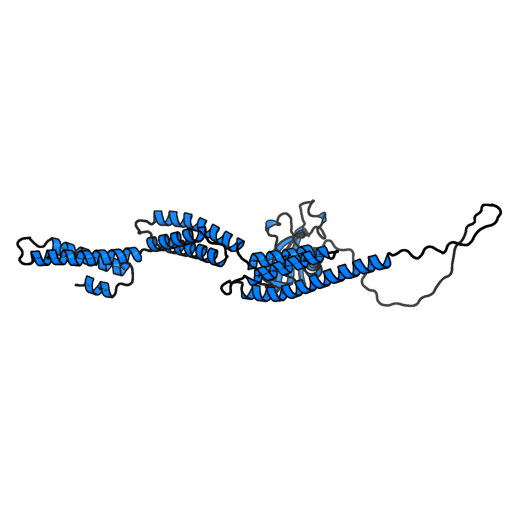A C 1
ATOM 2006 O O . ASN A 1 255 ? 26.330 -17.477 -72.547 1.00 31.50 255 ASN A O 1
ATOM 2010 N N . PRO A 1 256 ? 25.237 -18.868 -71.146 1.00 37.78 256 PRO A N 1
ATOM 2011 C CA . PRO A 1 256 ? 24.075 -19.503 -70.464 1.00 37.78 256 PRO A CA 1
ATOM 2012 C C . PRO A 1 256 ? 24.273 -20.015 -68.995 1.00 37.78 256 PRO A C 1
ATOM 2014 O O . PRO A 1 256 ? 25.342 -19.890 -68.408 1.00 37.78 256 PRO A O 1
ATOM 2017 N N . GLN A 1 257 ? 23.223 -20.641 -68.424 1.00 28.94 257 GLN A N 1
ATOM 2018 C CA . GLN A 1 257 ? 23.104 -21.188 -67.047 1.00 28.94 257 GLN A CA 1
ATOM 2019 C C . GLN A 1 257 ? 22.940 -22.732 -67.019 1.00 28.94 257 GLN A C 1
ATOM 2021 O O . GLN A 1 257 ? 22.326 -23.291 -67.930 1.00 28.94 257 GLN A O 1
ATOM 2026 N N . PRO A 1 258 ? 23.427 -23.416 -65.962 1.00 34.91 258 PRO A N 1
ATOM 2027 C CA . PRO A 1 258 ? 22.609 -24.321 -65.106 1.00 34.91 258 PRO A CA 1
ATOM 2028 C C . PRO A 1 258 ? 22.909 -24.127 -63.585 1.00 34.91 258 PRO A C 1
ATOM 2030 O O . PRO A 1 258 ? 23.920 -23.519 -63.256 1.00 34.91 258 PRO A O 1
ATOM 2033 N N . SER A 1 259 ? 22.140 -24.586 -62.578 1.00 28.39 259 SER A N 1
ATOM 2034 C CA . SER A 1 259 ? 20.808 -25.238 -62.474 1.00 28.39 259 SER A CA 1
ATOM 2035 C C . SER A 1 259 ? 20.300 -25.231 -61.004 1.00 28.39 259 SER A C 1
ATOM 2037 O O . SER A 1 259 ? 21.115 -25.240 -60.088 1.00 28.39 259 SER A O 1
ATOM 2039 N N . ASN A 1 260 ? 18.977 -25.306 -60.781 1.00 31.50 260 ASN A N 1
ATOM 2040 C CA . ASN A 1 260 ? 18.287 -25.393 -59.465 1.00 31.50 260 ASN A CA 1
ATOM 2041 C C . ASN A 1 260 ? 17.945 -26.864 -59.097 1.00 31.50 260 ASN A C 1
ATOM 2043 O O . ASN A 1 260 ? 17.831 -27.655 -60.039 1.00 31.50 260 ASN A O 1
ATOM 2047 N N . PRO A 1 261 ? 17.775 -27.279 -57.808 1.00 34.72 261 PRO A N 1
ATOM 2048 C CA . PRO A 1 261 ? 16.630 -26.912 -56.927 1.00 34.72 261 PRO A CA 1
ATOM 2049 C C . PRO A 1 261 ? 16.978 -26.807 -55.404 1.00 34.72 261 PRO A C 1
ATOM 2051 O O . PRO A 1 261 ? 18.145 -26.980 -55.056 1.00 34.72 261 PRO A O 1
ATOM 2054 N N . PRO A 1 262 ? 16.020 -26.587 -54.463 1.00 37.31 262 PRO A N 1
ATOM 2055 C CA . PRO A 1 262 ? 14.582 -26.343 -54.617 1.00 37.31 262 PRO A CA 1
ATOM 2056 C C . PRO A 1 262 ? 14.096 -24.962 -54.134 1.00 37.31 262 PRO A C 1
ATOM 2058 O O . PRO A 1 262 ? 14.794 -24.195 -53.480 1.00 37.31 262 PRO A O 1
ATOM 2061 N N . THR A 1 263 ? 12.849 -24.671 -54.494 1.00 31.59 263 THR A N 1
ATOM 2062 C CA . THR A 1 263 ? 12.140 -23.403 -54.307 1.00 31.59 263 THR A CA 1
ATOM 2063 C C . THR A 1 263 ? 11.888 -23.069 -52.833 1.00 31.59 263 THR A C 1
ATOM 2065 O O . THR A 1 263 ? 11.196 -23.813 -52.138 1.00 31.59 263 THR A O 1
ATOM 2068 N N . SER A 1 264 ? 12.350 -21.901 -52.376 1.00 32.97 264 SER A N 1
ATOM 2069 C CA . SER A 1 264 ? 11.765 -21.238 -51.202 1.00 32.97 264 SER A CA 1
ATOM 2070 C C . SER A 1 264 ? 10.279 -20.946 -51.457 1.00 32.97 264 SER A C 1
ATOM 2072 O O . SER A 1 264 ? 9.931 -20.619 -52.596 1.00 32.97 264 SER A O 1
ATOM 2074 N N . PRO A 1 265 ? 9.395 -20.992 -50.444 1.00 35.34 265 PRO A N 1
ATOM 2075 C CA . PRO A 1 265 ? 8.021 -20.532 -50.612 1.00 35.34 265 PRO A CA 1
ATOM 2076 C C . PRO A 1 265 ? 8.010 -19.071 -51.078 1.00 35.34 265 PRO A C 1
ATOM 2078 O O . PRO A 1 265 ? 8.652 -18.215 -50.466 1.00 35.34 265 PRO A O 1
ATOM 2081 N N . GLN A 1 266 ? 7.287 -18.777 -52.162 1.00 33.00 266 GLN A N 1
ATOM 2082 C CA . GLN A 1 266 ? 6.952 -17.391 -52.496 1.00 33.00 266 GLN A CA 1
ATOM 2083 C C . GLN A 1 266 ? 6.130 -16.773 -51.352 1.00 33.00 266 GLN A C 1
ATOM 2085 O O . GLN A 1 266 ? 5.403 -17.508 -50.677 1.00 33.00 266 GLN A O 1
ATOM 2090 N N . PRO A 1 267 ? 6.172 -15.440 -51.163 1.00 38.47 267 PRO A N 1
ATOM 2091 C CA . PRO A 1 267 ? 5.240 -14.767 -50.269 1.00 38.47 267 PRO A CA 1
ATOM 2092 C C . PRO A 1 267 ? 3.812 -15.091 -50.713 1.00 38.47 267 PRO A C 1
ATOM 2094 O O . PRO A 1 267 ? 3.408 -14.730 -51.822 1.00 38.47 267 PRO A O 1
ATOM 2097 N N . GLN A 1 268 ? 3.061 -15.808 -49.877 1.00 31.12 268 GLN A N 1
ATOM 2098 C CA . GLN A 1 268 ? 1.632 -15.972 -50.108 1.00 31.12 268 GLN A CA 1
ATOM 2099 C C . GLN A 1 268 ? 0.946 -14.609 -49.924 1.00 31.12 268 GLN A C 1
ATOM 2101 O O . GLN A 1 268 ? 1.411 -13.801 -49.114 1.00 31.12 268 GLN A O 1
ATOM 2106 N N . PRO A 1 269 ? -0.135 -14.319 -50.671 1.00 34.72 269 PRO A N 1
ATOM 2107 C CA . PRO A 1 269 ? -0.934 -13.129 -50.410 1.00 34.72 269 PRO A CA 1
ATOM 2108 C C . PRO A 1 269 ? -1.450 -13.198 -48.970 1.00 34.72 269 PRO A C 1
ATOM 2110 O O . PRO A 1 269 ? -2.071 -14.192 -48.595 1.00 34.72 269 PRO A O 1
ATOM 2113 N N . VAL A 1 270 ? -1.164 -12.162 -48.177 1.00 42.59 270 VAL A N 1
ATOM 2114 C CA . VAL A 1 270 ? -1.590 -12.071 -46.771 1.00 42.59 270 VAL A CA 1
ATOM 2115 C C . VAL A 1 270 ? -3.107 -12.228 -46.716 1.00 42.59 270 VAL A C 1
ATOM 2117 O O . VAL A 1 270 ? -3.829 -11.442 -47.336 1.00 42.59 270 VAL A O 1
ATOM 2120 N N . SER A 1 271 ? -3.593 -13.261 -46.030 1.00 51.41 271 SER A N 1
ATOM 2121 C CA . SER A 1 271 ? -5.028 -13.492 -45.916 1.00 51.41 271 SER A CA 1
ATOM 2122 C C . SER A 1 271 ? -5.594 -12.588 -44.822 1.00 51.41 271 SER A C 1
ATOM 2124 O O . SER A 1 271 ? -4.937 -12.300 -43.826 1.00 51.41 271 SER A O 1
ATOM 2126 N N . GLY A 1 272 ? -6.837 -12.133 -44.972 1.00 73.44 272 GLY A N 1
ATOM 2127 C CA . GLY A 1 272 ? -7.516 -11.338 -43.940 1.00 73.44 272 GLY A CA 1
ATOM 2128 C C . GLY A 1 272 ? -8.018 -12.161 -42.745 1.00 73.44 272 GLY A C 1
ATOM 2129 O O . GLY A 1 272 ? -9.034 -11.788 -42.158 1.00 73.44 272 GLY A O 1
ATOM 2130 N N . SER A 1 273 ? -7.387 -13.302 -42.445 1.00 90.06 273 SER A N 1
ATOM 2131 C CA . SER A 1 273 ? -7.823 -14.259 -41.419 1.00 90.06 273 SER A CA 1
ATOM 2132 C C . SER A 1 273 ? -7.411 -13.837 -40.007 1.00 90.06 273 SER A C 1
ATOM 2134 O O . SER A 1 273 ? -6.447 -13.092 -39.808 1.00 90.06 27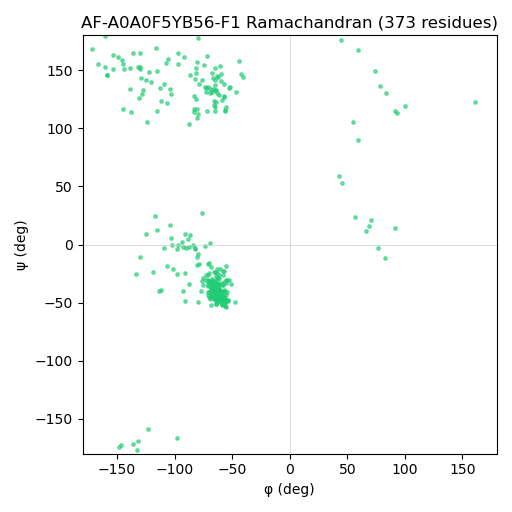3 SER A O 1
ATOM 2136 N N . ALA A 1 274 ? -8.129 -14.350 -39.010 1.00 93.50 274 ALA A N 1
ATOM 2137 C CA . ALA A 1 274 ? -7.812 -14.163 -37.599 1.00 93.50 274 ALA A CA 1
ATOM 2138 C C . ALA A 1 274 ? -6.443 -14.770 -37.243 1.00 93.50 274 ALA A C 1
ATOM 2140 O O . ALA A 1 274 ? -5.740 -14.262 -36.370 1.00 93.50 274 ALA A O 1
ATOM 2141 N N . THR A 1 275 ? -6.027 -15.827 -37.948 1.00 94.06 275 THR A N 1
ATOM 2142 C CA . THR A 1 275 ? -4.705 -16.450 -37.791 1.00 94.06 275 THR A CA 1
ATOM 2143 C C . THR A 1 275 ? -3.583 -15.512 -38.231 1.00 94.06 275 THR A C 1
ATOM 2145 O O . THR A 1 275 ? -2.604 -15.346 -37.501 1.00 94.06 275 THR A O 1
ATOM 2148 N N . ASP A 1 276 ? -3.724 -14.857 -39.386 1.00 91.19 276 ASP A N 1
ATOM 2149 C CA . ASP A 1 276 ? -2.726 -13.898 -39.875 1.00 91.19 276 ASP A CA 1
ATOM 2150 C C . ASP A 1 276 ? -2.687 -12.640 -38.995 1.00 91.19 276 ASP A C 1
ATOM 2152 O O . ASP A 1 276 ? -1.600 -12.155 -38.667 1.00 91.19 276 ASP A O 1
ATOM 2156 N N . PHE A 1 277 ? -3.846 -12.178 -38.508 1.00 95.50 277 PHE A N 1
ATOM 2157 C CA . PHE A 1 277 ? -3.922 -11.134 -37.483 1.00 95.50 277 PHE A CA 1
ATOM 2158 C C . PHE A 1 277 ? -3.171 -11.515 -36.201 1.00 95.50 277 PHE A C 1
ATOM 2160 O O . PHE A 1 277 ? -2.326 -10.747 -35.738 1.00 95.50 277 PHE A O 1
ATOM 2167 N N . MET A 1 278 ? -3.428 -12.700 -35.635 1.00 96.31 278 MET A N 1
ATOM 2168 C CA . MET A 1 278 ? -2.771 -13.131 -34.398 1.00 96.31 278 MET A CA 1
ATOM 2169 C C . MET A 1 278 ? -1.264 -13.271 -34.574 1.00 96.31 278 MET A C 1
ATOM 2171 O O . MET A 1 278 ? -0.512 -12.842 -33.702 1.00 96.31 278 MET A O 1
ATOM 2175 N N . ASN A 1 279 ? -0.802 -13.808 -35.704 1.00 94.50 279 ASN A N 1
ATOM 2176 C CA . ASN A 1 279 ? 0.627 -13.874 -36.000 1.00 94.50 279 ASN A CA 1
ATOM 2177 C C . ASN A 1 279 ? 1.255 -12.477 -36.122 1.00 94.50 279 ASN A C 1
ATOM 2179 O O . ASN A 1 279 ? 2.346 -12.267 -35.593 1.00 94.50 279 ASN A O 1
ATOM 2183 N N . ALA A 1 280 ? 0.575 -11.513 -36.754 1.00 92.44 280 ALA A N 1
ATOM 2184 C CA . ALA A 1 280 ? 1.044 -10.130 -36.842 1.00 92.44 280 ALA A CA 1
ATOM 2185 C C . ALA A 1 280 ? 1.122 -9.459 -35.458 1.00 92.44 280 ALA A C 1
ATOM 2187 O O . ALA A 1 280 ? 2.185 -8.967 -35.080 1.00 92.44 280 ALA A O 1
ATOM 2188 N N . TYR A 1 281 ? 0.043 -9.522 -34.671 1.00 95.12 281 TYR A N 1
ATOM 2189 C CA . TYR A 1 281 ? -0.019 -8.998 -33.303 1.00 95.12 281 TYR A CA 1
ATOM 2190 C C . TYR A 1 281 ? 1.077 -9.592 -32.403 1.00 95.12 281 TYR A C 1
ATOM 2192 O O . TYR A 1 281 ? 1.845 -8.855 -31.781 1.00 95.12 281 TYR A O 1
ATOM 2200 N N . LEU A 1 282 ? 1.193 -10.924 -32.358 1.00 96.12 282 LEU A N 1
ATOM 2201 C CA . LEU A 1 282 ? 2.162 -11.615 -31.503 1.00 96.12 282 LEU A CA 1
ATOM 2202 C C . LEU A 1 282 ? 3.605 -11.331 -31.933 1.00 96.12 282 LEU A C 1
ATOM 2204 O O . LEU A 1 282 ? 4.467 -11.086 -31.089 1.00 96.12 282 LEU A O 1
ATOM 2208 N N . ASN A 1 283 ? 3.874 -11.301 -33.239 1.00 90.50 283 ASN A N 1
ATOM 2209 C CA . ASN A 1 283 ? 5.179 -10.913 -33.759 1.00 90.50 283 ASN A CA 1
ATOM 2210 C C . ASN A 1 283 ? 5.526 -9.456 -33.411 1.00 90.50 283 ASN A C 1
ATOM 2212 O O . ASN A 1 283 ? 6.673 -9.163 -33.083 1.00 90.50 283 ASN A O 1
ATOM 2216 N N . ASP A 1 284 ? 4.558 -8.545 -33.440 1.00 81.00 284 ASP A N 1
ATOM 2217 C CA . ASP A 1 284 ? 4.791 -7.147 -33.093 1.00 81.00 284 ASP A CA 1
ATOM 2218 C C . ASP A 1 284 ? 5.100 -6.964 -31.604 1.00 81.00 284 ASP A C 1
ATOM 2220 O O . ASP A 1 284 ? 6.053 -6.254 -31.270 1.00 81.00 284 ASP A O 1
ATOM 2224 N N . ILE A 1 285 ? 4.361 -7.624 -30.706 1.00 86.12 285 ILE A N 1
ATOM 2225 C CA . ILE A 1 285 ? 4.603 -7.488 -29.260 1.00 86.12 285 ILE A CA 1
ATOM 2226 C C . ILE A 1 285 ? 5.846 -8.245 -28.773 1.00 86.12 285 ILE A C 1
ATOM 2228 O O . ILE A 1 285 ? 6.471 -7.812 -27.808 1.00 86.12 285 ILE A O 1
ATOM 2232 N N . VAL A 1 286 ? 6.226 -9.348 -29.431 1.00 80.12 286 VAL A N 1
ATOM 2233 C CA . VAL A 1 286 ? 7.400 -10.155 -29.048 1.00 80.12 286 VAL A CA 1
ATOM 2234 C C . VAL A 1 286 ? 8.675 -9.696 -29.755 1.00 80.12 286 VAL A C 1
ATOM 2236 O O . VAL A 1 286 ? 9.695 -9.488 -29.104 1.00 80.12 286 VAL A O 1
ATOM 2239 N N . ASN A 1 287 ? 8.633 -9.514 -31.079 1.00 74.69 287 ASN A N 1
ATOM 2240 C CA . ASN A 1 287 ? 9.835 -9.301 -31.894 1.00 74.69 287 ASN A CA 1
ATOM 2241 C C . ASN A 1 287 ? 10.075 -7.831 -32.273 1.00 74.69 287 ASN A C 1
ATOM 2243 O O . ASN A 1 287 ? 11.207 -7.478 -32.599 1.00 74.69 287 ASN A O 1
ATOM 2247 N N . LYS A 1 288 ? 9.046 -6.968 -32.239 1.00 71.75 288 LYS A N 1
ATOM 2248 C CA . LYS A 1 288 ? 9.177 -5.527 -32.552 1.00 71.75 288 LYS A CA 1
ATOM 2249 C C . LYS A 1 288 ? 9.035 -4.601 -31.338 1.00 71.75 288 LYS A C 1
ATOM 2251 O O . LYS A 1 288 ? 9.183 -3.392 -31.488 1.00 71.75 288 LYS A O 1
ATOM 2256 N N . GLY A 1 289 ? 8.756 -5.138 -30.148 1.00 60.94 289 GLY A N 1
ATOM 2257 C CA . GLY A 1 289 ? 8.597 -4.351 -28.919 1.00 60.94 289 GLY A CA 1
ATOM 2258 C C . GLY A 1 289 ? 7.324 -3.497 -28.863 1.00 60.94 289 GLY A C 1
ATOM 2259 O O . GLY A 1 289 ? 7.273 -2.531 -28.105 1.00 60.94 289 GLY A O 1
ATOM 2260 N N . SER A 1 290 ? 6.297 -3.828 -29.653 1.00 75.88 290 SER A N 1
ATOM 2261 C CA . SER A 1 290 ? 4.990 -3.170 -29.569 1.00 75.88 290 SER A CA 1
ATOM 2262 C C . SER A 1 290 ? 4.306 -3.478 -28.235 1.00 75.88 290 SER A C 1
ATOM 2264 O O . SER A 1 290 ? 4.354 -4.600 -27.739 1.00 75.88 290 SER A O 1
ATOM 2266 N N . TYR A 1 291 ? 3.584 -2.512 -27.665 1.00 72.44 291 TYR A N 1
ATOM 2267 C CA . TYR A 1 291 ? 2.710 -2.784 -26.515 1.00 72.44 291 TYR A CA 1
ATOM 2268 C C . TYR A 1 291 ? 1.367 -3.410 -26.909 1.00 72.44 291 TYR A C 1
ATOM 2270 O O . TYR A 1 291 ? 0.598 -3.801 -26.035 1.00 72.44 291 TYR A O 1
ATOM 2278 N N . GLY A 1 292 ? 1.061 -3.485 -28.209 1.00 85.50 292 GLY A N 1
ATOM 2279 C CA . GLY A 1 292 ? -0.156 -4.118 -28.713 1.00 85.50 292 GLY A CA 1
ATOM 2280 C C . GLY A 1 292 ? -1.442 -3.297 -28.565 1.00 85.50 292 GLY A C 1
ATOM 2281 O O . GLY A 1 292 ? -2.471 -3.739 -29.056 1.00 85.50 292 GLY A O 1
ATOM 2282 N N . TYR A 1 293 ? -1.420 -2.108 -27.948 1.00 83.69 293 TYR A N 1
ATOM 2283 C CA . TYR A 1 293 ? -2.629 -1.292 -27.735 1.00 83.69 293 TYR A CA 1
ATOM 2284 C C . TYR A 1 293 ? -3.382 -0.952 -29.031 1.00 83.69 293 TYR A C 1
ATOM 2286 O O . TYR A 1 293 ? -4.602 -1.051 -29.061 1.00 83.69 293 TYR A O 1
ATOM 2294 N N . GLY A 1 294 ? -2.665 -0.650 -30.120 1.00 87.94 294 GLY A N 1
ATOM 2295 C CA . GLY A 1 294 ? -3.263 -0.378 -31.437 1.00 87.94 294 GLY A CA 1
ATOM 2296 C C . GLY A 1 294 ? -3.905 -1.587 -32.133 1.00 87.94 294 GLY A C 1
ATOM 2297 O O . GLY A 1 294 ? -4.385 -1.436 -33.246 1.00 87.94 294 GLY A O 1
ATOM 2298 N N . TYR A 1 295 ? -3.897 -2.767 -31.505 1.00 93.44 295 TYR A N 1
ATOM 2299 C CA . TYR A 1 295 ? -4.564 -3.979 -31.989 1.00 93.44 295 TYR A CA 1
ATOM 2300 C C . TYR A 1 295 ? -5.888 -4.267 -31.256 1.00 93.44 295 TYR A C 1
ATOM 2302 O O . TYR A 1 295 ? -6.530 -5.270 -31.554 1.00 93.44 295 TYR A O 1
ATOM 2310 N N . TRP A 1 296 ? -6.300 -3.443 -30.285 1.00 93.75 296 TRP A N 1
ATOM 2311 C CA . TRP A 1 296 ? -7.557 -3.622 -29.544 1.00 93.75 296 TRP A CA 1
ATOM 2312 C C . TRP A 1 296 ? -8.743 -2.974 -30.256 1.00 93.75 296 TRP A C 1
ATOM 2314 O O . TRP A 1 296 ? -8.597 -1.916 -30.862 1.00 93.75 296 TRP A O 1
ATOM 2324 N N . CYS A 1 297 ? -9.921 -3.592 -30.142 1.00 93.06 297 CYS A N 1
ATOM 2325 C CA . CYS A 1 297 ? -11.153 -3.047 -30.707 1.00 93.06 297 CYS A CA 1
ATOM 2326 C C . CYS A 1 297 ? -11.522 -1.737 -30.011 1.00 93.06 297 CYS A C 1
ATOM 2328 O O . CYS A 1 297 ? -11.422 -1.638 -28.783 1.00 93.06 297 CYS A O 1
ATOM 2330 N N . LYS A 1 298 ? -12.025 -0.752 -30.757 1.00 89.69 298 LYS A N 1
ATOM 2331 C CA . LYS A 1 298 ? -12.371 0.565 -30.211 1.00 89.69 298 LYS A CA 1
ATOM 2332 C C . LYS A 1 298 ? -13.465 0.490 -29.143 1.00 89.69 298 LYS A C 1
ATOM 2334 O O . LYS A 1 298 ? -13.409 1.205 -28.145 1.00 89.69 298 LYS A O 1
ATOM 2339 N N . SER A 1 299 ? -14.400 -0.446 -29.299 1.00 85.38 299 SER A N 1
ATOM 2340 C CA . SER A 1 299 ? -15.425 -0.810 -28.309 1.00 85.38 299 SER A CA 1
ATOM 2341 C C . SER A 1 299 ? -14.865 -1.390 -26.999 1.00 85.38 299 SER A C 1
ATOM 2343 O O . SER A 1 299 ? -15.513 -1.274 -25.959 1.00 85.38 299 SER A O 1
ATOM 2345 N N . SER A 1 300 ? -13.662 -1.970 -27.032 1.00 85.44 300 SER A N 1
ATOM 2346 C CA . SER A 1 300 ? -13.005 -2.661 -25.913 1.00 85.44 300 SER A CA 1
ATOM 2347 C C . SER A 1 300 ? -11.722 -1.972 -25.429 1.00 85.44 300 SER A C 1
ATOM 2349 O O . SER A 1 300 ? -10.987 -2.544 -24.627 1.00 85.44 300 SER A O 1
ATOM 2351 N N . GLU A 1 301 ? -11.447 -0.735 -25.851 1.00 76.25 301 GLU A N 1
ATOM 2352 C CA . GLU A 1 301 ? -10.222 0.010 -25.505 1.00 76.25 301 GLU A CA 1
ATOM 2353 C C . GLU A 1 301 ? -10.002 0.120 -23.979 1.00 76.25 301 GLU A C 1
ATOM 2355 O O . GLU A 1 301 ? -8.870 0.031 -23.500 1.00 76.25 301 GLU A O 1
ATOM 2360 N N . ILE A 1 302 ? -11.082 0.209 -23.191 1.00 67.50 302 ILE A N 1
ATOM 2361 C CA . ILE A 1 302 ? -11.037 0.234 -21.714 1.00 67.50 302 ILE A CA 1
ATOM 2362 C C . ILE A 1 302 ? -10.590 -1.092 -21.075 1.00 67.50 302 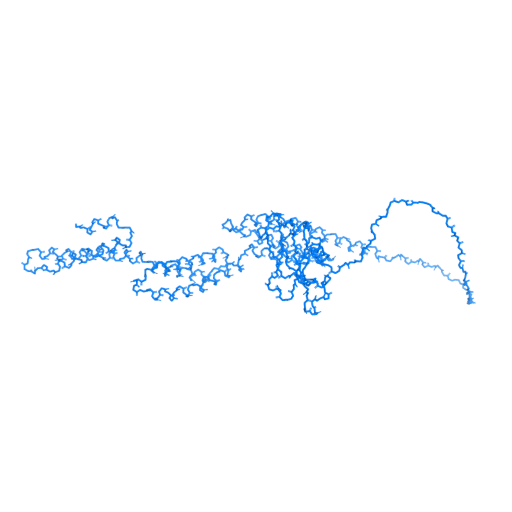ILE A C 1
ATOM 2364 O O . ILE A 1 302 ? -10.189 -1.104 -19.912 1.00 67.50 302 ILE A O 1
ATOM 2368 N N . LEU A 1 303 ? -10.678 -2.201 -21.813 1.00 71.31 303 LEU A N 1
ATOM 2369 C CA . LEU A 1 303 ? -10.218 -3.531 -21.402 1.00 71.31 303 LEU A CA 1
ATOM 2370 C C . LEU A 1 303 ? -8.783 -3.803 -21.870 1.00 71.31 303 LEU A C 1
ATOM 2372 O O . LEU A 1 303 ? -8.240 -4.874 -21.583 1.00 71.31 303 LEU A O 1
ATOM 2376 N N . SER A 1 304 ? -8.172 -2.855 -22.593 1.00 78.75 304 SER A N 1
ATOM 2377 C CA . SER A 1 304 ? -6.880 -3.068 -23.226 1.00 78.75 304 SER A CA 1
ATOM 2378 C C . SER A 1 304 ? -5.780 -3.361 -22.209 1.00 78.75 304 SER A C 1
ATOM 2380 O O . SER A 1 304 ? -5.576 -2.678 -21.203 1.00 78.75 304 SER A O 1
ATOM 2382 N N . SER A 1 305 ? -5.067 -4.446 -22.480 1.00 73.50 305 SER A N 1
ATOM 2383 C CA . SER A 1 305 ? -4.087 -5.035 -21.582 1.00 73.50 305 SER A CA 1
ATOM 2384 C C . SER A 1 305 ? -2.860 -5.469 -22.373 1.00 73.50 305 SER A C 1
ATOM 2386 O O . SER A 1 305 ? -2.941 -5.776 -23.565 1.00 73.50 305 SER A O 1
ATOM 2388 N N . ARG A 1 306 ? -1.707 -5.482 -21.701 1.00 82.88 306 ARG A N 1
ATOM 2389 C CA . ARG A 1 306 ? -0.416 -5.853 -22.287 1.00 82.88 306 ARG A CA 1
ATOM 2390 C C . ARG A 1 306 ? 0.214 -7.009 -21.529 1.00 82.88 306 ARG A C 1
ATOM 2392 O O . ARG A 1 306 ? 0.096 -7.114 -20.309 1.00 82.88 306 ARG A O 1
ATOM 2399 N N . LEU A 1 307 ? 0.956 -7.829 -22.258 1.00 79.44 307 LEU A N 1
ATOM 2400 C CA . LEU A 1 307 ? 1.805 -8.862 -21.681 1.00 79.44 307 LEU A CA 1
ATOM 2401 C C . LEU A 1 307 ? 3.101 -8.219 -21.173 1.00 79.44 307 LEU A C 1
ATOM 2403 O O . LEU A 1 307 ? 3.676 -7.357 -21.837 1.00 79.44 307 LEU A O 1
ATOM 2407 N N . PHE A 1 308 ? 3.576 -8.619 -19.993 1.00 75.31 308 PHE A N 1
ATOM 2408 C CA . PHE A 1 308 ? 4.832 -8.095 -19.452 1.00 75.31 308 PHE A CA 1
ATOM 2409 C C . PHE A 1 308 ? 6.001 -8.837 -20.099 1.00 75.31 308 PHE A C 1
ATOM 2411 O O . PHE A 1 308 ? 6.127 -10.044 -19.917 1.00 75.31 308 PHE A O 1
ATOM 2418 N N . SER A 1 309 ? 6.852 -8.130 -20.845 1.00 78.12 309 SER A N 1
ATOM 2419 C CA . SER A 1 309 ? 8.064 -8.674 -21.481 1.00 78.12 309 SER A CA 1
ATOM 2420 C C . SER A 1 309 ? 7.865 -10.055 -22.144 1.00 78.12 309 SER A C 1
ATOM 2422 O O . SER A 1 309 ? 8.518 -11.021 -21.727 1.00 78.12 309 SER A O 1
ATOM 2424 N N . PRO A 1 310 ? 6.945 -10.194 -23.122 1.00 86.00 310 PRO A N 1
ATOM 2425 C CA . PRO A 1 310 ? 6.763 -11.441 -23.854 1.00 86.00 310 PRO A CA 1
ATOM 2426 C C . PRO A 1 310 ? 7.989 -11.685 -24.754 1.00 86.00 310 PRO A C 1
ATOM 2428 O O . PRO A 1 310 ? 8.495 -10.767 -25.391 1.00 86.00 310 PRO A O 1
ATOM 2431 N N . ARG A 1 311 ? 8.519 -12.911 -24.742 1.00 85.69 311 ARG A N 1
ATOM 2432 C CA . ARG A 1 311 ? 9.821 -13.278 -25.343 1.00 85.69 311 ARG A CA 1
ATOM 2433 C C . ARG A 1 311 ? 9.714 -14.318 -26.448 1.00 85.69 311 ARG A C 1
ATOM 2435 O O . ARG A 1 311 ? 10.619 -14.424 -27.266 1.00 85.69 311 ARG A O 1
ATOM 2442 N N . ASN A 1 312 ? 8.651 -15.113 -26.432 1.00 92.56 312 ASN A N 1
ATOM 2443 C CA . ASN A 1 312 ? 8.388 -16.168 -27.400 1.00 92.56 312 ASN A CA 1
ATOM 2444 C C . ASN A 1 312 ? 6.893 -16.521 -27.363 1.00 92.56 312 ASN A C 1
ATOM 2446 O O . ASN A 1 312 ? 6.237 -16.337 -26.333 1.00 92.56 312 ASN A O 1
ATOM 2450 N N . PHE A 1 313 ? 6.355 -17.018 -28.474 1.00 96.44 313 PHE A N 1
ATOM 2451 C CA . PHE A 1 313 ? 4.956 -17.417 -28.581 1.00 96.44 313 PHE A CA 1
ATOM 2452 C C . PHE A 1 313 ? 4.779 -18.641 -29.479 1.00 96.44 313 PHE A C 1
ATOM 2454 O O . PHE A 1 313 ? 5.564 -18.894 -30.389 1.00 96.44 313 PHE A O 1
ATOM 2461 N N . GLN A 1 314 ? 3.697 -19.373 -29.244 1.00 96.62 314 GLN A N 1
ATOM 2462 C CA . GLN A 1 314 ? 3.202 -20.427 -30.114 1.00 96.62 314 GLN A CA 1
ATOM 2463 C C . GLN A 1 314 ? 1.681 -20.298 -30.197 1.00 96.62 314 GLN A C 1
ATOM 2465 O O . GLN A 1 314 ? 0.980 -20.505 -29.203 1.00 96.62 314 GLN A O 1
ATOM 2470 N N . VAL A 1 315 ? 1.160 -19.966 -31.379 1.00 95.81 315 VAL A N 1
ATOM 2471 C CA . VAL A 1 315 ? -0.278 -20.082 -31.656 1.00 95.81 315 VAL A CA 1
ATOM 2472 C C . VAL A 1 315 ? -0.626 -21.569 -31.617 1.00 95.81 315 VAL A C 1
ATOM 2474 O O . VAL A 1 315 ? -0.026 -22.359 -32.346 1.00 95.81 315 VAL A O 1
ATOM 2477 N N . LEU A 1 316 ? -1.529 -21.960 -30.716 1.00 95.00 316 LEU A N 1
ATOM 2478 C CA . LEU A 1 316 ? -1.955 -23.352 -30.560 1.00 95.00 316 LEU A CA 1
ATOM 2479 C C . LEU A 1 316 ? -3.200 -23.645 -31.395 1.00 95.00 316 LEU A C 1
ATOM 2481 O O . LEU A 1 316 ? -3.302 -24.720 -31.976 1.00 95.00 316 LEU A O 1
ATOM 2485 N N . ASP A 1 317 ? -4.137 -22.697 -31.421 1.00 95.56 317 ASP A N 1
ATOM 2486 C CA . ASP A 1 317 ? -5.442 -22.846 -32.057 1.00 95.56 317 ASP A CA 1
ATOM 2487 C C . ASP A 1 317 ? -6.060 -21.471 -32.365 1.00 95.56 317 ASP A C 1
ATOM 2489 O O . ASP A 1 317 ? -5.869 -20.526 -31.592 1.00 95.56 317 ASP A O 1
ATOM 2493 N N . VAL A 1 318 ? -6.804 -21.368 -33.470 1.00 96.12 318 VAL A N 1
ATOM 2494 C CA . VAL A 1 318 ? -7.586 -20.187 -33.876 1.00 96.12 318 VAL A CA 1
ATOM 2495 C C . VAL A 1 318 ? -8.865 -20.665 -34.561 1.00 96.12 318 VAL A C 1
ATOM 2497 O O . VAL A 1 318 ? -8.811 -21.262 -35.633 1.00 96.12 318 VAL A O 1
ATOM 2500 N N . ASN A 1 319 ? -10.018 -20.363 -33.964 1.00 94.38 319 ASN A N 1
ATOM 2501 C CA . ASN A 1 319 ? -11.331 -20.703 -34.510 1.00 94.38 319 ASN A CA 1
ATOM 2502 C C . ASN A 1 319 ? -12.096 -19.425 -34.855 1.00 94.38 319 ASN A C 1
ATOM 2504 O O . ASN A 1 319 ? -12.452 -18.667 -33.949 1.00 94.38 319 ASN A O 1
ATOM 2508 N N . GLU A 1 320 ? -12.373 -19.212 -36.141 1.00 94.25 320 GLU A N 1
ATOM 2509 C CA . GLU A 1 320 ? -13.303 -18.184 -36.620 1.00 94.25 320 GLU A CA 1
ATOM 2510 C C . GLU A 1 320 ? -14.753 -18.692 -36.542 1.00 94.25 320 GLU A C 1
ATOM 2512 O O . GLU A 1 320 ? -15.042 -19.862 -36.801 1.00 94.25 320 GLU A O 1
ATOM 2517 N N . TYR A 1 321 ? -15.673 -17.803 -36.179 1.00 90.81 321 TYR A N 1
ATOM 2518 C CA . TYR A 1 321 ? -17.111 -18.042 -36.094 1.00 90.81 321 TYR A CA 1
ATOM 2519 C C . TYR A 1 321 ? -17.880 -16.758 -36.458 1.00 90.81 321 TYR A C 1
ATOM 2521 O O . TYR A 1 321 ? -17.306 -15.809 -36.989 1.00 90.81 321 TYR A O 1
ATOM 2529 N N . ASP A 1 322 ? -19.206 -16.766 -36.284 1.00 84.44 322 ASP A N 1
ATOM 2530 C CA . ASP A 1 322 ? -20.115 -15.696 -36.733 1.00 84.44 322 ASP A CA 1
ATOM 2531 C C . ASP A 1 322 ? -19.827 -15.214 -38.171 1.00 84.44 322 ASP A C 1
ATOM 2533 O O . ASP A 1 322 ? -19.581 -14.042 -38.442 1.00 84.44 322 ASP A O 1
ATOM 2537 N N . ASN A 1 323 ? -19.778 -16.165 -39.109 1.00 85.69 323 ASN A N 1
ATOM 2538 C CA . ASN A 1 323 ? -19.489 -15.924 -40.530 1.00 85.69 323 ASN A CA 1
ATOM 2539 C C . ASN A 1 323 ? -18.150 -15.203 -40.820 1.00 85.69 323 ASN A C 1
ATOM 2541 O O . ASN A 1 323 ? -18.001 -14.614 -41.889 1.00 85.69 323 ASN A O 1
ATOM 2545 N N . GLY A 1 324 ? -17.174 -15.274 -39.905 1.00 83.88 324 GLY A N 1
ATOM 2546 C CA . GLY A 1 324 ? -15.868 -14.615 -40.039 1.00 83.88 324 GLY A CA 1
ATOM 2547 C C . GLY A 1 324 ? -15.810 -13.206 -39.436 1.00 83.88 324 GLY A C 1
ATOM 2548 O O . GLY A 1 324 ? -14.872 -12.463 -39.730 1.00 83.88 324 GLY A O 1
ATOM 2549 N N . ASN A 1 325 ? -16.796 -12.831 -38.610 1.00 90.94 325 ASN A N 1
ATOM 2550 C CA . ASN A 1 325 ? -16.796 -11.565 -37.869 1.00 90.94 325 ASN A CA 1
ATOM 2551 C C . ASN A 1 325 ? -16.163 -11.666 -36.478 1.00 90.94 325 ASN A C 1
ATOM 2553 O O . ASN A 1 325 ? -15.678 -10.658 -35.973 1.00 90.94 325 ASN A O 1
ATOM 2557 N N . SER A 1 326 ? -16.142 -12.859 -35.878 1.00 95.06 326 SER A N 1
ATOM 2558 C CA . SER A 1 326 ? -15.573 -13.100 -34.550 1.00 95.06 326 SER A CA 1
ATOM 2559 C C . SER A 1 326 ? -14.656 -14.320 -34.567 1.00 95.06 326 SER A C 1
ATOM 2561 O O . SER A 1 326 ? -14.828 -15.238 -35.370 1.00 95.06 326 SER A O 1
ATOM 2563 N N . ALA A 1 327 ? -13.677 -14.359 -33.671 1.00 96.56 327 ALA A N 1
ATOM 2564 C CA . ALA A 1 327 ? -12.784 -15.497 -33.518 1.00 96.56 327 ALA A CA 1
ATOM 2565 C C . ALA A 1 327 ? -12.308 -15.667 -32.073 1.00 96.56 327 ALA A C 1
ATOM 2567 O O . ALA A 1 327 ? -12.328 -14.744 -31.259 1.00 96.56 327 ALA A O 1
ATOM 2568 N N . SER A 1 328 ? -11.827 -16.868 -31.763 1.00 96.31 328 SER A N 1
ATOM 2569 C CA . SER A 1 328 ? -11.117 -17.148 -30.516 1.00 96.31 328 SER A CA 1
ATOM 2570 C C . SER A 1 328 ? -9.779 -17.808 -30.813 1.00 96.31 328 SER A C 1
ATOM 2572 O O . SER A 1 328 ? -9.714 -18.749 -31.604 1.00 96.31 328 SER A O 1
ATOM 2574 N N . ALA A 1 329 ? -8.717 -17.322 -30.176 1.00 97.12 329 ALA A N 1
ATOM 2575 C CA . ALA A 1 329 ? -7.373 -17.868 -30.310 1.00 97.12 329 ALA A CA 1
ATOM 2576 C C . ALA A 1 329 ? -6.836 -18.330 -28.954 1.00 97.12 329 ALA A C 1
ATOM 2578 O O . ALA A 1 329 ? -7.007 -17.648 -27.941 1.00 97.12 329 ALA A O 1
ATOM 2579 N N . THR A 1 330 ? -6.153 -19.474 -28.944 1.00 97.56 330 THR A N 1
ATOM 2580 C CA . THR A 1 330 ? -5.378 -19.951 -27.793 1.00 97.56 330 THR A CA 1
ATOM 2581 C C . THR A 1 330 ? -3.897 -19.905 -28.150 1.00 97.56 330 THR A C 1
ATOM 2583 O O . THR A 1 330 ? -3.464 -20.503 -29.136 1.00 97.56 330 THR A O 1
ATOM 2586 N N . VAL A 1 331 ? -3.107 -19.192 -27.351 1.00 97.38 331 VAL A N 1
ATOM 2587 C CA . VAL A 1 331 ? -1.686 -18.939 -27.619 1.00 97.38 331 VAL A CA 1
ATOM 2588 C C . VAL A 1 331 ? -0.877 -19.264 -26.375 1.00 97.38 331 VAL A C 1
ATOM 2590 O O . VAL A 1 331 ? -1.137 -18.723 -25.304 1.00 97.38 331 VAL A O 1
ATOM 2593 N N . ARG A 1 332 ? 0.142 -20.111 -26.504 1.00 97.00 332 ARG A N 1
ATOM 2594 C CA . ARG A 1 332 ? 1.142 -20.300 -25.451 1.00 97.00 332 ARG A CA 1
ATOM 2595 C C . ARG A 1 332 ? 2.170 -19.184 -25.550 1.00 97.00 332 ARG A C 1
ATOM 2597 O O . ARG A 1 332 ? 2.759 -19.002 -26.612 1.00 97.00 332 ARG A O 1
ATOM 2604 N N . ILE A 1 333 ? 2.394 -18.444 -24.468 1.00 95.25 333 ILE A N 1
ATOM 2605 C CA . ILE A 1 333 ? 3.311 -17.299 -24.464 1.00 95.25 333 ILE A CA 1
ATOM 2606 C C . ILE A 1 333 ? 4.299 -17.427 -23.308 1.00 95.25 333 ILE A C 1
ATOM 2608 O O . ILE A 1 333 ? 3.903 -17.614 -22.156 1.00 95.25 333 ILE A O 1
ATOM 2612 N N . ASP A 1 334 ? 5.585 -17.283 -23.630 1.00 91.88 334 ASP A N 1
ATOM 2613 C CA . ASP A 1 334 ? 6.661 -17.126 -22.658 1.00 91.88 334 ASP A CA 1
ATOM 2614 C C . ASP A 1 334 ? 6.800 -15.634 -22.340 1.00 91.88 334 ASP A C 1
ATOM 2616 O O . ASP A 1 334 ? 7.341 -14.861 -23.132 1.00 91.88 334 ASP A O 1
ATOM 2620 N N . SER A 1 335 ? 6.304 -15.204 -21.186 1.00 86.31 335 SER A N 1
ATOM 2621 C CA . SER A 1 335 ? 6.301 -13.803 -20.758 1.00 86.31 335 SER A CA 1
ATOM 2622 C C . SER A 1 335 ? 6.820 -13.664 -19.332 1.00 86.31 335 SER A C 1
ATOM 2624 O O . SER A 1 335 ? 7.432 -14.577 -18.774 1.00 86.31 335 SER A O 1
ATOM 2626 N N . SER A 1 336 ? 6.672 -12.490 -18.742 1.00 74.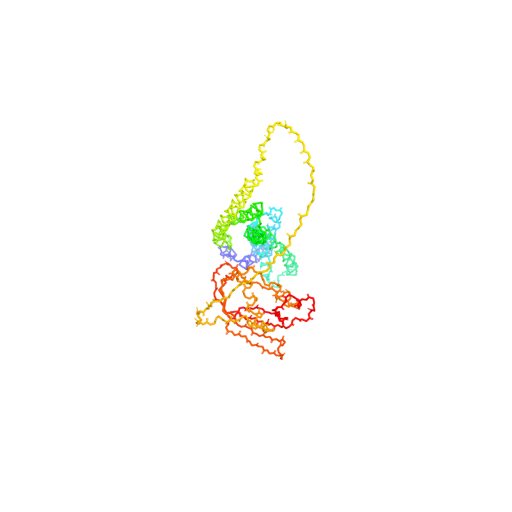00 336 SER A N 1
ATOM 2627 C CA . SER A 1 336 ? 6.766 -12.299 -17.303 1.00 74.00 336 SER A CA 1
ATOM 2628 C C . SER A 1 336 ? 5.377 -12.047 -16.717 1.00 74.00 336 SER A C 1
ATOM 2630 O O . SER A 1 336 ? 4.461 -11.591 -17.400 1.00 74.00 336 SER A O 1
ATOM 2632 N N . ASN A 1 337 ? 5.209 -12.325 -15.427 1.00 67.62 337 ASN A N 1
ATOM 2633 C CA . ASN A 1 337 ? 4.048 -11.845 -14.681 1.00 67.62 337 ASN A CA 1
ATOM 2634 C C . ASN A 1 337 ? 4.237 -10.372 -14.260 1.00 67.62 337 ASN A C 1
ATOM 2636 O O . ASN A 1 337 ? 5.295 -9.776 -14.471 1.00 67.62 337 ASN A O 1
ATOM 2640 N N . LYS A 1 338 ? 3.231 -9.781 -13.601 1.00 49.62 338 LYS A N 1
ATOM 2641 C CA . LYS A 1 338 ? 3.289 -8.398 -13.080 1.00 49.62 338 LYS A CA 1
ATOM 2642 C C . LYS A 1 338 ? 4.451 -8.152 -12.094 1.00 49.62 338 LYS A C 1
ATOM 2644 O O . LYS A 1 338 ? 4.878 -7.014 -11.930 1.00 49.62 338 LYS A O 1
ATOM 2649 N N . GLY A 1 339 ? 4.968 -9.204 -11.453 1.00 38.41 339 GLY A N 1
ATOM 2650 C CA . GLY A 1 339 ? 6.157 -9.172 -10.591 1.00 38.41 339 GLY A CA 1
ATOM 2651 C C . GLY A 1 339 ? 7.485 -9.395 -11.328 1.00 38.41 339 GLY A C 1
ATOM 2652 O O . GLY A 1 339 ? 8.521 -9.495 -10.684 1.00 38.41 339 GLY A O 1
ATOM 2653 N N . GLY A 1 340 ? 7.483 -9.504 -12.660 1.00 43.56 340 GLY A N 1
ATOM 2654 C CA . GLY A 1 340 ? 8.678 -9.714 -13.480 1.00 43.56 340 GLY A CA 1
ATOM 2655 C C . GLY A 1 340 ? 9.157 -11.167 -13.584 1.00 43.56 340 GLY A C 1
ATOM 2656 O O . GLY A 1 340 ? 9.980 -11.453 -14.455 1.00 43.56 340 GLY A O 1
ATOM 2657 N N . MET A 1 341 ? 8.632 -12.096 -12.775 1.00 45.41 341 MET A N 1
ATOM 2658 C CA . MET A 1 341 ? 9.035 -13.508 -12.836 1.00 45.41 341 MET A CA 1
ATOM 2659 C C . MET A 1 341 ? 8.639 -14.125 -14.182 1.00 45.41 341 MET A C 1
ATOM 2661 O O . MET A 1 341 ? 7.515 -13.878 -14.628 1.00 45.41 341 MET A O 1
ATOM 2665 N N . PRO A 1 342 ? 9.509 -14.932 -14.818 1.00 61.34 342 PRO A N 1
ATOM 2666 C CA . PRO A 1 342 ? 9.179 -15.598 -16.068 1.00 61.34 342 PRO A CA 1
ATOM 2667 C C . PRO A 1 342 ? 8.028 -16.587 -15.856 1.00 61.34 342 PRO A C 1
ATOM 2669 O O . PRO A 1 342 ? 8.043 -17.379 -14.914 1.00 61.34 342 PRO A O 1
ATOM 2672 N N . ILE A 1 343 ? 7.047 -16.542 -16.751 1.00 78.19 343 ILE A N 1
ATOM 2673 C CA . ILE A 1 343 ? 5.924 -17.474 -16.828 1.00 78.19 343 ILE A CA 1
ATOM 2674 C C . ILE A 1 343 ? 5.793 -17.991 -18.261 1.00 78.19 343 ILE A C 1
ATOM 2676 O O . ILE A 1 343 ? 6.110 -17.285 -19.218 1.00 78.19 343 ILE A O 1
ATOM 2680 N N . THR A 1 344 ? 5.287 -19.210 -18.395 1.00 92.94 344 THR A N 1
ATOM 2681 C CA . THR A 1 344 ? 4.849 -19.783 -19.669 1.00 92.94 344 THR A CA 1
ATOM 2682 C C . THR A 1 344 ? 3.404 -20.203 -19.473 1.00 92.94 344 THR A C 1
ATOM 2684 O O . THR A 1 344 ? 3.153 -21.188 -18.781 1.00 92.94 344 THR A O 1
ATOM 2687 N N . GLN A 1 345 ? 2.465 -19.448 -20.041 1.00 90.81 345 GLN A N 1
ATOM 2688 C CA . GLN A 1 345 ? 1.029 -19.652 -19.830 1.00 90.81 345 GLN A CA 1
ATOM 2689 C C . GLN A 1 345 ? 0.291 -19.692 -21.168 1.00 90.81 345 GLN A C 1
ATOM 2691 O O . GLN A 1 345 ? 0.730 -19.083 -22.148 1.00 90.81 345 GLN A O 1
ATOM 2696 N N . ASN A 1 346 ? -0.835 -20.402 -21.204 1.00 95.50 346 ASN A N 1
ATOM 2697 C CA . ASN A 1 346 ? -1.778 -20.311 -22.309 1.00 95.50 346 ASN A CA 1
ATOM 2698 C C . ASN A 1 346 ? -2.690 -19.100 -22.088 1.00 95.50 346 ASN A C 1
ATOM 2700 O O . ASN A 1 346 ? -3.305 -18.960 -21.032 1.00 95.50 346 ASN A O 1
ATOM 2704 N N . TRP A 1 347 ? -2.783 -18.246 -23.096 1.00 95.19 347 TRP A N 1
ATOM 2705 C CA . TRP A 1 347 ? -3.646 -17.075 -23.136 1.00 95.19 347 TRP A CA 1
ATOM 2706 C C . TRP A 1 347 ? -4.781 -17.313 -24.122 1.00 95.19 347 TRP A C 1
ATOM 2708 O O . TRP A 1 347 ? -4.554 -17.835 -25.219 1.00 95.19 347 TRP A O 1
ATOM 2718 N N . ARG A 1 348 ? -5.990 -16.901 -23.741 1.00 96.69 348 ARG A N 1
ATOM 2719 C CA . ARG A 1 348 ? -7.152 -16.864 -24.623 1.00 96.69 348 ARG A CA 1
ATOM 2720 C C . ARG A 1 348 ? -7.412 -15.432 -25.067 1.00 96.69 348 ARG A C 1
ATOM 2722 O O . ARG A 1 348 ? -7.510 -14.522 -24.244 1.00 96.69 348 ARG A O 1
ATOM 2729 N N . PHE A 1 349 ? -7.557 -15.270 -26.373 1.00 96.88 349 PHE A N 1
ATOM 2730 C CA . PHE A 1 349 ? -7.946 -14.031 -27.028 1.00 96.88 349 PHE A CA 1
ATOM 2731 C C . PHE A 1 349 ? -9.325 -14.223 -27.651 1.00 96.88 349 PHE A C 1
ATOM 2733 O O . PHE A 1 349 ? -9.559 -15.237 -28.311 1.00 96.88 349 PHE A O 1
ATOM 2740 N N . TYR A 1 350 ? -10.206 -13.246 -27.466 1.00 96.31 350 TYR A N 1
ATOM 2741 C CA . TYR A 1 350 ? -11.391 -13.065 -28.297 1.00 96.31 350 TYR A CA 1
ATOM 2742 C C . TYR A 1 350 ? -11.146 -11.897 -29.238 1.00 96.31 350 TYR A C 1
ATOM 2744 O O . TYR A 1 350 ? -10.642 -10.849 -28.820 1.00 96.31 350 TYR A O 1
ATOM 2752 N N . LEU A 1 351 ? -11.478 -12.115 -30.502 1.00 97.44 351 LEU A N 1
ATOM 2753 C CA . LEU A 1 351 ? -11.222 -11.209 -31.604 1.00 97.44 351 LEU A CA 1
ATOM 2754 C C . LEU A 1 351 ? -12.535 -10.911 -32.308 1.00 97.44 351 LEU A C 1
ATOM 2756 O O . LEU A 1 351 ? -13.325 -11.829 -32.513 1.00 97.44 351 LEU A O 1
ATOM 2760 N N . ASP A 1 352 ? -12.711 -9.673 -32.740 1.00 95.94 352 ASP A N 1
ATOM 2761 C CA . ASP A 1 352 ? -13.840 -9.251 -33.563 1.00 95.94 352 ASP A CA 1
ATOM 2762 C C . ASP A 1 352 ? -13.332 -8.472 -34.782 1.00 95.94 352 ASP A C 1
ATOM 2764 O O . ASP A 1 352 ? -12.172 -8.048 -34.835 1.00 95.94 352 ASP A O 1
ATOM 2768 N N . LYS A 1 353 ? -14.188 -8.283 -35.785 1.00 94.75 353 LYS A N 1
ATOM 2769 C CA . LYS A 1 353 ? -13.972 -7.277 -36.825 1.00 94.75 353 LYS A CA 1
ATOM 2770 C C . LYS A 1 353 ? -14.202 -5.891 -36.242 1.00 94.75 353 LYS A C 1
ATOM 2772 O O . LYS A 1 353 ? -15.232 -5.632 -35.623 1.00 94.75 353 LYS A O 1
ATOM 2777 N N . GLU A 1 354 ? -13.260 -4.988 -36.484 1.00 93.44 354 GLU A N 1
ATOM 2778 C CA . GLU A 1 354 ? -13.417 -3.592 -36.103 1.00 93.44 354 GLU A CA 1
ATOM 2779 C C . GLU A 1 354 ? -14.565 -2.953 -36.900 1.00 93.44 354 GLU A C 1
ATOM 2781 O O . GLU A 1 354 ? -14.684 -3.120 -38.116 1.00 93.44 354 GLU A O 1
ATOM 2786 N N . THR A 1 355 ? -15.425 -2.233 -36.184 1.00 88.81 355 THR A N 1
ATOM 2787 C CA . THR A 1 355 ? -16.637 -1.595 -36.714 1.00 88.81 355 THR A CA 1
ATOM 2788 C C . THR A 1 355 ? -16.497 -0.080 -36.829 1.00 88.81 355 THR A C 1
ATOM 2790 O O . THR A 1 355 ? -17.248 0.529 -37.590 1.00 88.81 355 THR A O 1
ATOM 2793 N N . ASP A 1 356 ? -15.528 0.532 -36.136 1.00 85.12 356 ASP A N 1
ATOM 2794 C CA . ASP A 1 356 ? -15.155 1.936 -36.317 1.00 85.12 356 ASP A CA 1
ATOM 2795 C C . ASP A 1 356 ? -14.259 2.094 -37.565 1.00 85.12 356 ASP A C 1
ATOM 2797 O O . ASP A 1 356 ? -13.102 1.655 -37.553 1.00 85.12 356 ASP A O 1
ATOM 2801 N N . PRO A 1 357 ? -14.724 2.761 -38.643 1.00 83.12 357 PRO A N 1
ATOM 2802 C CA . PRO A 1 357 ? -13.946 2.900 -39.874 1.00 83.12 357 PRO A CA 1
ATOM 2803 C C . PRO A 1 357 ? -12.610 3.633 -39.692 1.00 83.12 357 PRO A C 1
ATOM 2805 O O . PRO A 1 357 ? -11.723 3.471 -40.526 1.00 83.12 357 PRO A O 1
ATOM 2808 N N . SER A 1 358 ? -12.452 4.430 -38.627 1.00 81.44 358 SER A N 1
ATOM 2809 C CA . SER A 1 358 ? -11.208 5.150 -38.328 1.00 81.44 358 SER A CA 1
ATOM 2810 C C . SER A 1 358 ? -10.124 4.274 -37.688 1.00 81.44 358 SER A C 1
ATOM 2812 O O . SER A 1 358 ? -8.953 4.648 -37.708 1.00 81.44 358 SER A O 1
ATOM 2814 N N . ALA A 1 359 ? -10.490 3.102 -37.156 1.00 78.56 359 ALA A N 1
ATOM 2815 C CA . ALA A 1 359 ? -9.561 2.148 -36.551 1.00 78.56 359 ALA A CA 1
ATOM 2816 C C . ALA A 1 359 ? -9.152 1.010 -37.513 1.00 78.56 359 ALA A C 1
ATOM 2818 O O . ALA A 1 359 ? -8.052 0.472 -37.392 1.00 78.56 359 ALA A O 1
ATOM 2819 N N . VAL A 1 360 ? -9.982 0.684 -38.515 1.00 82.75 360 VAL A N 1
ATOM 2820 C CA . VAL A 1 360 ? -9.733 -0.410 -39.482 1.00 82.75 360 VAL A CA 1
ATOM 2821 C C . VAL A 1 360 ? -8.423 -0.244 -40.272 1.00 82.75 360 VAL A C 1
ATOM 2823 O O . VAL A 1 360 ? -7.764 -1.241 -40.562 1.00 82.75 360 VAL A O 1
ATOM 2826 N N . GLU A 1 361 ? -8.016 0.984 -40.612 1.00 75.06 361 GLU A N 1
ATOM 2827 C CA . GLU A 1 361 ? -6.882 1.252 -41.523 1.00 75.06 361 GLU A CA 1
ATOM 2828 C C . GLU A 1 361 ? -5.518 0.746 -40.995 1.00 75.06 361 GLU A C 1
ATOM 2830 O O . GLU A 1 361 ? -4.605 0.493 -41.781 1.00 75.06 361 GLU A O 1
ATOM 2835 N N . GLY A 1 362 ? -5.383 0.538 -39.678 1.00 74.94 362 GLY A N 1
ATOM 2836 C CA . GLY A 1 362 ? -4.172 -0.005 -39.045 1.00 74.94 362 GLY A CA 1
ATOM 2837 C C . GLY A 1 362 ? -4.199 -1.509 -38.736 1.00 74.94 362 GLY A C 1
ATOM 2838 O O . GLY A 1 362 ? -3.198 -2.041 -38.256 1.00 74.94 362 GLY A O 1
ATOM 2839 N N . LEU A 1 363 ? -5.319 -2.199 -38.974 1.00 86.12 363 LEU A N 1
ATOM 2840 C CA . LEU A 1 363 ? -5.577 -3.538 -38.437 1.00 86.12 363 LEU A CA 1
ATOM 2841 C C . LEU A 1 363 ? -5.459 -4.638 -39.511 1.00 86.12 363 LEU A C 1
ATOM 2843 O O . LEU A 1 363 ? -6.209 -4.620 -40.492 1.00 86.12 363 LEU A O 1
ATOM 2847 N N . PRO A 1 364 ? -4.577 -5.649 -39.347 1.00 89.69 364 PRO A N 1
ATOM 2848 C CA . PRO A 1 364 ? -4.456 -6.756 -40.297 1.00 89.69 364 PRO A CA 1
ATOM 2849 C C . PRO A 1 364 ? -5.788 -7.489 -40.518 1.00 89.69 364 PRO A C 1
ATOM 2851 O O . PRO A 1 364 ? -6.366 -8.073 -39.603 1.00 89.69 364 PRO A O 1
ATOM 2854 N N . GLY A 1 365 ? -6.306 -7.428 -41.748 1.00 87.69 365 GLY A N 1
ATOM 2855 C CA . GLY A 1 365 ? -7.611 -7.998 -42.102 1.00 87.69 365 GLY A CA 1
ATOM 2856 C C . GLY A 1 365 ? -8.820 -7.325 -41.434 1.00 87.69 365 GLY A C 1
ATOM 2857 O O . GLY A 1 365 ? -9.913 -7.888 -41.495 1.00 87.69 365 GLY A O 1
ATOM 2858 N N . GLY A 1 366 ? -8.650 -6.165 -40.788 1.00 92.38 366 GLY A N 1
ATOM 2859 C CA . GLY A 1 366 ? -9.693 -5.492 -40.007 1.00 92.38 366 GLY A CA 1
ATOM 2860 C C . GLY A 1 366 ? -10.088 -6.220 -38.716 1.00 92.38 366 GLY A C 1
ATOM 2861 O O . GLY A 1 366 ? -11.159 -5.954 -38.184 1.00 92.38 366 GLY A O 1
ATOM 2862 N N . TRP A 1 367 ? -9.275 -7.166 -38.241 1.00 95.94 367 TRP A N 1
ATOM 2863 C CA . TRP A 1 367 ? -9.469 -7.834 -36.950 1.00 95.94 367 TRP A CA 1
ATOM 2864 C C . TRP A 1 367 ? -8.927 -6.987 -35.799 1.00 95.94 367 TRP A C 1
ATOM 2866 O O . TRP A 1 367 ? -7.967 -6.245 -35.979 1.00 95.94 367 TRP A O 1
ATOM 2876 N N . CYS A 1 368 ? -9.498 -7.136 -34.610 1.00 96.12 368 CYS A N 1
ATOM 2877 C CA . CYS A 1 368 ? -9.049 -6.479 -33.389 1.00 96.12 368 CYS A CA 1
ATOM 2878 C C . CYS A 1 368 ? -9.268 -7.380 -32.162 1.00 96.12 368 CYS A C 1
ATOM 2880 O O . CYS A 1 368 ? -10.074 -8.307 -32.190 1.00 96.12 368 CYS A O 1
ATOM 2882 N N . ILE A 1 369 ? -8.544 -7.121 -31.071 1.00 97.00 369 ILE A N 1
ATOM 2883 C CA . ILE A 1 369 ? -8.688 -7.827 -29.793 1.00 97.00 369 ILE A CA 1
ATOM 2884 C C . ILE A 1 369 ? -9.838 -7.202 -29.007 1.00 97.00 369 ILE A C 1
ATOM 2886 O O . ILE A 1 369 ? -9.766 -6.042 -28.596 1.00 97.00 369 ILE A O 1
ATOM 2890 N N . ALA A 1 370 ? -10.879 -7.992 -28.758 1.00 93.56 370 ALA A N 1
ATOM 2891 C CA . ALA A 1 370 ? -12.008 -7.608 -27.922 1.00 93.56 370 ALA A CA 1
ATOM 2892 C C . ALA A 1 370 ? -11.757 -7.927 -26.439 1.00 93.56 370 ALA A C 1
ATOM 2894 O O . ALA A 1 370 ? -12.212 -7.187 -25.565 1.00 93.56 370 ALA A O 1
ATOM 2895 N N . LEU A 1 371 ? -11.034 -9.018 -26.145 1.00 91.12 371 LEU A N 1
ATOM 2896 C CA . LEU A 1 371 ? -10.708 -9.459 -24.784 1.00 91.12 371 LEU A CA 1
ATOM 2897 C C . LEU A 1 371 ? -9.476 -10.387 -24.768 1.00 91.12 371 LEU A C 1
ATOM 2899 O O . LEU A 1 371 ? -9.294 -11.198 -25.673 1.00 91.12 371 LEU A O 1
ATOM 2903 N N . MET A 1 372 ? -8.664 -10.317 -23.707 1.00 92.75 372 MET A N 1
ATOM 2904 C CA . MET A 1 372 ? -7.511 -11.199 -23.459 1.00 92.75 372 MET A CA 1
ATOM 2905 C C . MET A 1 372 ? -7.443 -11.589 -21.974 1.00 92.75 372 MET A C 1
ATOM 2907 O O . MET A 1 372 ? -7.536 -10.714 -21.113 1.00 92.75 372 MET A O 1
ATOM 2911 N N . PHE A 1 373 ? -7.226 -12.872 -21.673 1.00 86.81 373 PHE A N 1
ATOM 2912 C CA . PHE A 1 373 ? -6.977 -13.383 -20.313 1.00 86.81 373 PHE A CA 1
ATOM 2913 C C . PHE A 1 373 ? -6.153 -14.680 -20.324 1.00 86.81 373 PHE A C 1
ATOM 2915 O O . PHE A 1 373 ? -6.015 -15.339 -21.358 1.00 86.81 373 PHE A O 1
ATOM 2922 N N . ASP A 1 374 ? -5.585 -15.035 -19.175 1.00 81.38 374 ASP A N 1
ATOM 2923 C CA . ASP A 1 374 ? -4.911 -16.307 -18.932 1.00 81.38 374 ASP A CA 1
ATOM 2924 C C . ASP A 1 374 ? -5.918 -17.454 -18.729 1.00 81.38 374 ASP A C 1
ATOM 2926 O O . ASP A 1 374 ? -6.985 -17.279 -18.141 1.00 81.38 374 ASP A O 1
ATOM 2930 N N . SER A 1 375 ? -5.585 -18.632 -19.266 1.00 66.81 375 SER A N 1
ATOM 2931 C CA . SER A 1 375 ? -6.431 -19.843 -19.269 1.00 66.81 375 SER A CA 1
ATOM 2932 C C . SER A 1 375 ? -5.809 -21.013 -18.523 1.00 66.81 375 SER A C 1
ATOM 2934 O O . SER A 1 375 ? -4.557 -21.078 -18.507 1.00 66.81 375 SER A O 1
#